Protein AF-A0A7S2HBY0-F1 (afdb_monomer_lite)

Radius of gyration: 30.19 Å; chains: 1; bounding box: 93×75×97 Å

Structure (mmCIF, N/CA/C/O backbone):
data_AF-A0A7S2HBY0-F1
#
_entry.id   AF-A0A7S2HBY0-F1
#
loop_
_atom_site.group_PDB
_atom_site.id
_atom_site.type_symbol
_atom_site.label_atom_id
_atom_site.label_alt_id
_atom_site.label_comp_id
_atom_site.label_asym_id
_atom_site.label_entity_id
_atom_site.label_seq_id
_atom_site.pdbx_PDB_ins_code
_atom_site.Cartn_x
_atom_site.Cartn_y
_atom_site.Cartn_z
_atom_site.occupancy
_atom_site.B_iso_or_equiv
_atom_site.auth_seq_id
_atom_site.auth_comp_id
_atom_site.auth_asym_id
_atom_site.auth_atom_id
_atom_site.pdbx_PDB_model_num
ATOM 1 N N . MET A 1 1 ? -4.866 -4.213 48.674 1.00 36.50 1 MET A N 1
ATOM 2 C CA . MET A 1 1 ? -5.519 -4.302 50.003 1.00 36.50 1 MET A CA 1
ATOM 3 C C . MET A 1 1 ? -7.017 -4.161 49.757 1.00 36.50 1 MET A C 1
ATOM 5 O O . MET A 1 1 ? -7.375 -3.157 49.175 1.00 36.50 1 MET A O 1
ATOM 9 N N . ALA A 1 2 ? -7.934 -5.082 50.029 1.00 34.78 2 ALA A N 1
ATOM 10 C CA . ALA A 1 2 ? -7.936 -6.316 50.801 1.00 34.78 2 ALA A CA 1
ATOM 11 C C . ALA A 1 2 ? -8.613 -7.443 49.994 1.00 34.78 2 ALA A C 1
ATOM 13 O O . ALA A 1 2 ? -9.286 -7.197 48.997 1.00 34.78 2 ALA A O 1
ATOM 14 N N . ALA A 1 3 ? -8.330 -8.671 50.417 1.00 32.47 3 ALA A N 1
ATOM 15 C CA . ALA A 1 3 ? -8.518 -9.906 49.681 1.00 32.47 3 ALA A CA 1
ATOM 16 C C . ALA A 1 3 ? -9.886 -10.571 49.902 1.00 32.47 3 ALA A C 1
ATOM 18 O O . ALA A 1 3 ? -10.620 -10.275 50.843 1.00 32.47 3 ALA A O 1
ATOM 19 N N . LEU A 1 4 ? -10.142 -11.500 48.984 1.00 34.56 4 LEU A N 1
ATOM 20 C CA . LEU A 1 4 ? -11.275 -12.400 48.817 1.00 34.56 4 LEU A CA 1
ATOM 21 C C . LEU A 1 4 ? -11.529 -13.336 50.009 1.00 34.56 4 LEU A C 1
ATOM 23 O O . LEU A 1 4 ? -10.610 -13.757 50.710 1.00 34.56 4 LEU A O 1
ATOM 27 N N . ASN A 1 5 ? -12.796 -13.727 50.139 1.00 36.19 5 ASN A N 1
ATOM 28 C CA . ASN A 1 5 ? -13.307 -14.771 51.022 1.00 36.19 5 ASN A CA 1
ATOM 29 C C . ASN A 1 5 ? -13.441 -16.095 50.225 1.00 36.19 5 ASN A C 1
ATOM 31 O O . ASN A 1 5 ? -13.923 -16.035 49.089 1.00 36.19 5 ASN A O 1
ATOM 35 N N . PRO A 1 6 ? -13.026 -17.270 50.745 1.00 50.84 6 PRO A N 1
ATOM 36 C CA . PRO A 1 6 ? -13.018 -18.515 49.980 1.00 50.84 6 PRO A CA 1
ATOM 37 C C . PRO A 1 6 ? -14.150 -19.497 50.345 1.00 50.84 6 PRO A C 1
ATOM 39 O O . PRO A 1 6 ? -14.724 -19.451 51.427 1.00 50.84 6 PRO A O 1
ATOM 42 N N . ALA A 1 7 ? -14.302 -20.479 49.448 1.00 33.62 7 ALA A N 1
ATOM 43 C CA . ALA A 1 7 ? -14.789 -21.847 49.658 1.00 33.62 7 ALA A CA 1
ATOM 44 C C . ALA A 1 7 ? -16.307 -22.112 49.661 1.00 33.62 7 ALA A C 1
ATOM 46 O O . ALA A 1 7 ? -16.991 -21.818 50.629 1.00 33.62 7 ALA A O 1
ATOM 47 N N . VAL A 1 8 ? -16.760 -22.886 48.661 1.00 39.03 8 VAL A N 1
ATOM 48 C CA . VAL A 1 8 ? -17.303 -24.243 48.883 1.00 39.03 8 VAL A CA 1
ATOM 49 C C . VAL A 1 8 ? -16.822 -25.167 47.753 1.00 39.03 8 VAL A C 1
ATOM 51 O O . VAL A 1 8 ? -17.008 -24.890 46.572 1.00 39.03 8 VAL A O 1
ATOM 54 N N . LYS A 1 9 ? -16.167 -26.263 48.154 1.00 35.59 9 LYS A N 1
ATOM 55 C CA . LYS A 1 9 ? -15.807 -27.442 47.355 1.00 35.59 9 LYS A CA 1
ATOM 56 C C . LYS A 1 9 ? -16.956 -28.452 47.397 1.00 35.59 9 LYS A C 1
ATOM 58 O O . LYS A 1 9 ? -17.508 -28.640 48.474 1.00 35.59 9 LYS A O 1
ATOM 63 N N . GLN A 1 10 ? -17.176 -29.162 46.291 1.00 35.00 10 GLN A N 1
ATOM 64 C CA . GLN A 1 10 ? -17.492 -30.604 46.153 1.00 35.00 10 GLN A CA 1
ATOM 65 C C . GLN A 1 10 ? -17.920 -30.794 44.680 1.00 35.00 10 GLN A C 1
ATOM 67 O O . GLN A 1 10 ? -18.843 -30.131 44.240 1.00 35.00 10 GLN A O 1
ATOM 72 N N . GLY A 1 11 ? -17.285 -31.563 43.795 1.00 30.47 11 GLY A N 1
ATOM 73 C CA . GLY A 1 11 ? -16.355 -32.673 43.945 1.00 30.47 11 GLY A CA 1
ATOM 74 C C . GLY A 1 11 ? -17.053 -33.966 43.530 1.00 30.47 11 GLY A C 1
ATOM 75 O O . GLY A 1 11 ? -17.597 -34.618 44.404 1.00 30.47 11 GLY A O 1
ATOM 76 N N . PHE A 1 12 ? -17.030 -34.328 42.241 1.00 29.22 12 PHE A N 1
ATOM 77 C CA . PHE A 1 12 ? -17.198 -35.709 41.766 1.00 29.22 12 PHE A CA 1
ATOM 78 C C . PHE A 1 12 ? -16.521 -35.884 40.391 1.00 29.22 12 PHE A C 1
ATOM 80 O O . PHE A 1 12 ? -16.740 -35.110 39.464 1.00 29.22 12 PHE A O 1
ATOM 87 N N . LEU A 1 13 ? -15.667 -36.900 40.313 1.00 31.25 13 LEU A N 1
ATOM 88 C CA . LEU A 1 13 ? -14.952 -37.466 39.161 1.00 31.25 13 LEU A CA 1
ATOM 89 C C . LEU A 1 13 ? -15.050 -39.012 39.324 1.00 31.25 13 LEU A C 1
ATOM 91 O O . LEU A 1 13 ? -15.496 -39.467 40.379 1.00 31.25 13 LEU A O 1
ATOM 95 N N . PRO A 1 14 ? -14.638 -39.842 38.350 1.00 51.72 14 PRO A N 1
ATOM 96 C CA . PRO A 1 14 ? -15.454 -40.352 37.250 1.00 51.72 14 PRO A CA 1
ATOM 97 C C . PRO A 1 14 ? -15.566 -41.893 37.314 1.00 51.72 14 PRO A C 1
ATOM 99 O O . PRO A 1 14 ? -14.877 -42.533 38.102 1.00 51.72 14 PRO A O 1
ATOM 102 N N . LEU A 1 15 ? -16.360 -42.528 36.449 1.00 32.31 15 LEU A N 1
ATOM 103 C CA . LEU A 1 15 ? -16.209 -43.964 36.185 1.00 32.31 15 LEU A CA 1
ATOM 104 C C . LEU A 1 15 ? -16.484 -44.288 34.713 1.00 32.31 15 LEU A C 1
ATOM 106 O O . LEU A 1 15 ? -17.383 -43.739 34.085 1.00 32.31 15 LEU A O 1
ATOM 110 N N . TRP A 1 16 ? -15.604 -45.141 34.200 1.00 35.12 16 TRP A N 1
ATOM 111 C CA . TRP A 1 16 ? -15.481 -45.661 32.844 1.00 35.12 16 TRP A CA 1
ATOM 112 C C . TRP A 1 16 ? -16.612 -46.622 32.452 1.00 35.12 16 TRP A C 1
ATOM 114 O O . TRP A 1 16 ? -17.160 -47.297 33.319 1.00 35.12 16 TRP A O 1
ATOM 124 N N . GLY A 1 17 ? -16.786 -46.831 31.139 1.00 30.61 17 GLY A N 1
ATOM 125 C CA . GLY A 1 17 ? -16.935 -48.196 30.613 1.00 30.61 17 GLY A CA 1
ATOM 126 C C . GLY A 1 17 ? -18.013 -48.447 29.553 1.00 30.61 17 GLY A C 1
ATOM 127 O O . GLY A 1 17 ? -19.153 -48.700 29.904 1.00 30.61 17 GLY A O 1
ATOM 128 N N . GLN A 1 18 ? -17.554 -48.507 28.297 1.00 30.84 18 GLN A N 1
ATOM 129 C CA . GLN A 1 18 ? -17.880 -49.493 27.247 1.00 30.84 18 GLN A CA 1
ATOM 130 C C . GLN A 1 18 ? -19.270 -49.570 26.575 1.00 30.84 18 GLN A C 1
ATOM 132 O O . GLN A 1 18 ? -20.256 -50.014 27.147 1.00 30.84 18 GLN A O 1
ATOM 137 N N . ASP A 1 19 ? -19.203 -49.257 25.275 1.00 31.42 19 ASP A N 1
ATOM 138 C CA . ASP A 1 19 ? -19.552 -50.060 24.090 1.00 31.42 19 ASP A CA 1
ATOM 139 C C . ASP A 1 19 ? -20.994 -50.463 23.723 1.00 31.42 19 ASP A C 1
ATOM 141 O O . ASP A 1 19 ? -21.709 -51.152 24.440 1.00 31.42 19 ASP A O 1
ATOM 145 N N . ALA A 1 20 ? -21.243 -50.170 22.436 1.00 32.53 20 ALA A N 1
ATOM 146 C CA . ALA A 1 20 ? -22.054 -50.869 21.439 1.00 32.53 20 ALA A CA 1
ATOM 147 C C . ALA A 1 20 ? -23.583 -50.770 21.541 1.00 32.53 20 ALA A C 1
ATOM 149 O O . ALA A 1 20 ? -24.227 -51.459 22.322 1.00 32.53 20 ALA A O 1
ATOM 150 N N . SER A 1 21 ? -24.195 -50.044 20.603 1.00 31.66 21 SER A N 1
ATOM 151 C CA . SER A 1 21 ? -24.772 -50.601 19.360 1.00 31.66 21 SER A CA 1
ATOM 152 C C . SER A 1 21 ? -25.860 -49.677 18.794 1.00 31.66 21 SER A C 1
ATOM 154 O O . SER A 1 21 ? -26.597 -49.050 19.543 1.00 31.66 21 SER A O 1
ATOM 156 N N . ASP A 1 22 ? -25.880 -49.582 17.462 1.00 38.25 22 ASP A N 1
ATOM 157 C CA . ASP A 1 22 ? -27.012 -49.250 16.589 1.00 38.25 22 ASP A CA 1
ATOM 158 C C . ASP A 1 22 ? -28.099 -48.299 17.107 1.00 38.25 22 ASP A C 1
ATOM 160 O O . ASP A 1 22 ? -29.078 -48.753 17.684 1.00 38.25 22 ASP A O 1
ATOM 164 N N . GLU A 1 23 ? -28.039 -47.025 16.701 1.00 32.69 23 GLU A N 1
ATOM 165 C CA . GLU A 1 23 ? -29.241 -46.303 16.261 1.00 32.69 23 GLU A CA 1
ATOM 166 C C . GLU A 1 23 ? -28.899 -45.380 15.081 1.00 32.69 23 GLU A C 1
ATOM 168 O O . GLU A 1 23 ? -27.917 -44.635 15.088 1.00 32.69 23 GLU A O 1
ATOM 173 N N . GLY A 1 24 ? -29.692 -45.509 14.016 1.00 34.06 24 GLY A N 1
ATOM 174 C CA . GLY A 1 24 ? -29.465 -44.893 12.717 1.00 34.06 24 GLY A CA 1
ATOM 175 C C . GLY A 1 24 ? -29.532 -43.368 12.743 1.00 34.06 24 GLY A C 1
ATOM 176 O O . GLY A 1 24 ? -30.492 -42.770 13.226 1.00 34.06 24 GLY A O 1
ATOM 177 N N . ALA A 1 25 ? -28.525 -42.740 12.141 1.00 30.86 25 ALA A N 1
ATOM 178 C CA . ALA A 1 25 ? -28.557 -41.323 11.814 1.00 30.86 25 ALA A CA 1
ATOM 179 C C . ALA A 1 25 ? -29.577 -41.062 10.683 1.00 30.86 25 ALA A C 1
ATOM 181 O O . ALA A 1 25 ? -29.578 -41.794 9.688 1.00 30.86 25 ALA A O 1
ATOM 182 N N . PRO A 1 26 ? -30.431 -40.028 10.788 1.00 30.45 26 PRO A N 1
ATOM 183 C CA . PRO A 1 26 ? -31.311 -39.639 9.699 1.00 30.45 26 PRO A CA 1
ATOM 184 C C . PRO A 1 26 ? -30.493 -39.030 8.555 1.00 30.45 26 PRO A C 1
ATOM 186 O O . PRO A 1 26 ? -29.798 -38.026 8.719 1.00 30.45 26 PRO A O 1
ATOM 189 N N . ASP A 1 27 ? -30.608 -39.654 7.387 1.00 30.42 27 ASP A N 1
ATOM 190 C CA . ASP A 1 27 ? -30.157 -39.139 6.099 1.00 30.42 27 ASP A CA 1
ATOM 191 C C . ASP A 1 27 ? -30.916 -37.839 5.770 1.00 30.42 27 ASP A C 1
ATOM 193 O O . ASP A 1 27 ? -32.057 -37.855 5.309 1.00 30.42 27 ASP A O 1
ATOM 197 N N . PHE A 1 28 ? -30.289 -36.692 6.040 1.00 32.31 28 PHE A N 1
ATOM 198 C CA . PHE A 1 28 ? -30.717 -35.391 5.525 1.00 32.31 28 PHE A CA 1
ATOM 199 C C . PHE A 1 28 ? -30.031 -35.114 4.184 1.00 32.31 28 PHE A C 1
ATOM 201 O O . PHE A 1 28 ? -29.274 -34.156 4.021 1.00 32.31 28 PHE A O 1
ATOM 208 N N . SER A 1 29 ? -30.342 -35.929 3.180 1.00 28.00 29 SER A N 1
ATOM 209 C CA . SER A 1 29 ? -30.118 -35.588 1.778 1.00 28.00 29 SER A CA 1
ATOM 210 C C . SER A 1 29 ? -31.183 -34.587 1.307 1.00 28.00 29 SER A C 1
ATOM 212 O O . SER A 1 29 ? -32.085 -34.882 0.523 1.00 28.00 29 SER A O 1
ATOM 214 N N . ALA A 1 30 ? -31.068 -33.336 1.761 1.00 36.03 30 ALA A N 1
ATOM 215 C CA . ALA A 1 30 ? -31.695 -32.217 1.067 1.00 36.03 30 ALA A CA 1
ATOM 216 C C . ALA A 1 30 ? -30.936 -32.001 -0.253 1.00 36.03 30 ALA A C 1
ATOM 218 O O . ALA A 1 30 ? -29.973 -31.240 -0.332 1.00 36.03 30 ALA A O 1
ATOM 219 N N . GLY A 1 31 ? -31.343 -32.736 -1.292 1.00 36.41 31 GLY A N 1
ATOM 220 C CA . GLY A 1 31 ? -30.817 -32.566 -2.642 1.00 36.41 31 GLY A CA 1
ATOM 221 C C . GLY A 1 31 ? -30.924 -31.104 -3.102 1.00 36.41 31 GLY A C 1
ATOM 222 O O . GLY A 1 31 ? -31.846 -30.387 -2.694 1.00 36.41 31 GLY A O 1
ATOM 223 N N . PRO A 1 32 ? -29.998 -30.624 -3.950 1.00 39.75 32 PRO A N 1
ATOM 224 C CA . PRO A 1 32 ? -29.984 -29.234 -4.375 1.00 39.75 32 PRO A CA 1
ATOM 225 C C . PRO A 1 32 ? -31.314 -28.867 -5.039 1.00 39.75 32 PRO A C 1
ATOM 227 O O . PRO A 1 32 ? -31.756 -29.514 -5.990 1.00 39.75 32 PRO A O 1
ATOM 230 N N . LEU A 1 33 ? -31.941 -27.794 -4.545 1.00 41.31 33 LEU A N 1
ATOM 231 C CA . LEU A 1 33 ? -33.137 -27.212 -5.150 1.00 41.31 33 LEU A CA 1
ATOM 232 C C . LEU A 1 33 ? -32.926 -27.033 -6.654 1.00 41.31 33 LEU A C 1
ATOM 234 O O . LEU A 1 33 ? -31.957 -26.388 -7.074 1.00 41.31 33 LEU A O 1
ATOM 238 N N . SER A 1 34 ? -33.855 -27.577 -7.446 1.00 46.31 34 SER A N 1
ATOM 239 C CA . SER A 1 34 ? -33.826 -27.457 -8.902 1.00 46.31 34 SER A CA 1
ATOM 240 C C . SER A 1 34 ? -33.735 -25.987 -9.320 1.00 46.31 34 SER A C 1
ATOM 242 O O . SER A 1 34 ? -34.277 -25.090 -8.664 1.00 46.31 34 SER A O 1
ATOM 244 N N . LEU A 1 35 ? -33.073 -25.734 -10.450 1.00 36.44 35 LEU A N 1
ATOM 245 C CA . LEU A 1 35 ? -32.906 -24.398 -11.034 1.00 36.44 35 LEU A CA 1
ATOM 246 C C . LEU A 1 35 ? -34.246 -23.633 -11.133 1.00 36.44 35 LEU A C 1
ATOM 248 O O . LEU A 1 35 ? -34.304 -22.411 -11.003 1.00 36.44 35 LEU A O 1
ATOM 252 N N . THR A 1 36 ? -35.344 -24.369 -11.309 1.00 38.06 36 THR A N 1
ATOM 253 C CA . THR A 1 36 ? -36.717 -23.864 -11.395 1.00 38.06 36 THR A CA 1
ATOM 254 C C . THR A 1 36 ? -37.263 -23.388 -10.043 1.00 38.06 36 THR A C 1
ATOM 256 O O . THR A 1 36 ? -37.968 -22.380 -9.994 1.00 38.06 36 THR A O 1
ATOM 259 N N . ALA A 1 37 ? -36.915 -24.063 -8.942 1.00 37.12 37 ALA A N 1
ATOM 260 C CA . ALA A 1 37 ? -37.280 -23.652 -7.584 1.00 37.12 37 ALA A CA 1
ATOM 261 C C . ALA A 1 37 ? -36.507 -22.394 -7.146 1.00 37.12 37 ALA A C 1
ATOM 263 O O . ALA A 1 37 ? -37.104 -21.467 -6.599 1.00 37.12 37 ALA A O 1
ATOM 264 N N . ARG A 1 38 ? -35.217 -22.298 -7.507 1.00 43.91 38 ARG A N 1
ATOM 265 C CA . ARG A 1 38 ? -34.380 -21.102 -7.275 1.00 43.91 38 ARG A CA 1
ATOM 266 C C . ARG A 1 38 ? -34.900 -19.876 -8.036 1.00 43.91 38 ARG A C 1
ATOM 268 O O . ARG A 1 38 ? -35.016 -18.791 -7.473 1.00 43.91 38 ARG A O 1
ATOM 275 N N . ARG A 1 39 ? -35.322 -20.060 -9.294 1.00 37.97 39 ARG A N 1
ATOM 276 C CA . ARG A 1 39 ? -35.950 -18.994 -10.100 1.00 37.97 39 ARG A CA 1
ATOM 277 C C . ARG A 1 39 ? -37.276 -18.506 -9.511 1.00 37.97 39 ARG A C 1
ATOM 279 O O . ARG A 1 39 ? -37.561 -17.314 -9.574 1.00 37.97 39 ARG A O 1
ATOM 286 N N . ARG A 1 40 ? -38.082 -19.394 -8.919 1.00 36.81 40 ARG A N 1
ATOM 287 C CA . ARG A 1 40 ? -39.364 -19.015 -8.299 1.00 36.81 40 ARG A CA 1
ATOM 288 C C . ARG A 1 40 ? -39.189 -18.234 -6.995 1.00 36.81 40 ARG A C 1
ATOM 290 O O . ARG A 1 40 ? -39.957 -17.302 -6.782 1.00 36.81 40 ARG A O 1
ATOM 297 N N . ALA A 1 41 ? -38.170 -18.543 -6.190 1.00 36.53 41 ALA A N 1
ATOM 298 C CA . ALA A 1 41 ? -37.864 -17.800 -4.964 1.00 36.53 41 ALA A CA 1
ATOM 299 C C . ALA A 1 41 ? -37.437 -16.344 -5.252 1.00 36.53 41 ALA A C 1
ATOM 301 O O . ALA A 1 41 ? -37.966 -15.418 -4.640 1.00 36.53 41 ALA A O 1
ATOM 302 N N . CYS A 1 42 ? -36.588 -16.125 -6.266 1.00 32.94 42 CYS A N 1
ATOM 303 C CA . CYS A 1 42 ? -36.194 -14.777 -6.706 1.00 32.94 42 CYS A CA 1
ATOM 304 C C . CYS A 1 42 ? -37.380 -13.950 -7.236 1.00 32.94 42 CYS A C 1
ATOM 306 O O . CYS A 1 42 ? -37.503 -12.766 -6.936 1.00 32.94 42 CYS A O 1
ATOM 308 N N . ILE A 1 43 ? -38.286 -14.573 -7.999 1.00 37.91 43 ILE A N 1
ATOM 309 C CA . ILE A 1 43 ? -39.455 -13.882 -8.570 1.00 37.91 43 ILE A CA 1
ATOM 310 C C . ILE A 1 43 ? -40.482 -13.513 -7.484 1.00 37.91 43 ILE A C 1
ATOM 312 O O . ILE A 1 43 ? -41.169 -12.498 -7.614 1.00 37.91 43 ILE A O 1
ATOM 316 N N . PHE A 1 44 ? -40.588 -14.302 -6.409 1.00 33.41 44 PHE A N 1
ATOM 317 C CA . PHE A 1 44 ? -41.515 -14.018 -5.311 1.00 33.41 44 PHE A CA 1
ATOM 318 C C . PHE A 1 44 ? -41.048 -12.845 -4.436 1.00 33.41 44 PHE A C 1
ATOM 320 O O . PHE A 1 44 ? -41.875 -12.023 -4.044 1.00 33.41 44 PHE A O 1
ATOM 327 N N . ALA A 1 45 ? -39.736 -12.700 -4.213 1.00 33.97 45 ALA A N 1
ATOM 328 C CA . ALA A 1 45 ? -39.170 -11.581 -3.454 1.00 33.97 45 ALA A CA 1
ATOM 329 C C . ALA A 1 45 ? -39.382 -10.217 -4.147 1.00 33.97 45 ALA A C 1
ATOM 331 O O . ALA A 1 45 ? -39.658 -9.220 -3.484 1.00 33.97 45 ALA A O 1
ATOM 332 N N . CYS A 1 46 ? -39.362 -10.169 -5.485 1.00 33.69 46 CYS A N 1
ATOM 333 C CA . CYS A 1 46 ? -39.573 -8.925 -6.239 1.00 33.69 46 CYS A CA 1
ATOM 334 C C . CYS A 1 46 ? -41.040 -8.464 -6.331 1.00 33.69 46 CYS A C 1
ATOM 336 O O . CYS A 1 46 ? -41.289 -7.332 -6.738 1.00 33.69 46 CYS A O 1
ATOM 338 N N . LYS A 1 47 ? -42.024 -9.302 -5.977 1.00 33.25 47 LYS A N 1
ATOM 339 C CA . LYS A 1 47 ? -43.455 -8.952 -6.089 1.00 33.25 47 LYS A CA 1
ATOM 340 C C . LYS A 1 47 ? -44.055 -8.304 -4.837 1.00 33.25 47 LYS A C 1
ATOM 342 O O . LYS A 1 47 ? -45.209 -7.888 -4.889 1.00 33.25 47 LYS A O 1
ATOM 347 N N . ALA A 1 48 ? -43.308 -8.201 -3.737 1.00 34.19 48 ALA A N 1
ATOM 348 C CA . ALA A 1 48 ? -43.864 -7.824 -2.436 1.00 34.19 48 ALA A CA 1
ATOM 349 C C . ALA A 1 48 ? -43.774 -6.327 -2.059 1.00 34.19 48 ALA A C 1
ATOM 351 O O . ALA A 1 48 ? -44.306 -5.952 -1.019 1.00 34.19 48 ALA A O 1
ATOM 352 N N . SER A 1 49 ? -43.173 -5.441 -2.861 1.00 38.03 49 SER A N 1
ATOM 353 C CA . SER A 1 49 ? -43.012 -4.021 -2.492 1.00 38.03 49 SER A CA 1
ATOM 354 C C . SER A 1 49 ? -43.852 -3.075 -3.359 1.00 38.03 49 SER A C 1
ATOM 356 O O . SER A 1 49 ? -43.397 -2.478 -4.332 1.00 38.03 49 SER A O 1
ATOM 358 N N . GLY A 1 50 ? -45.121 -2.904 -2.988 1.00 40.94 50 GLY A N 1
ATOM 359 C CA . GLY A 1 50 ? -45.955 -1.826 -3.516 1.00 40.94 50 GLY A CA 1
ATOM 360 C C . GLY A 1 50 ? -45.726 -0.518 -2.758 1.00 40.94 50 GLY A C 1
ATOM 361 O O . GLY A 1 50 ? -46.135 -0.430 -1.608 1.00 40.94 50 GLY A O 1
ATOM 362 N N . ALA A 1 51 ? -45.136 0.504 -3.396 1.00 34.03 51 ALA A N 1
ATOM 363 C CA . ALA A 1 51 ? -45.315 1.917 -3.019 1.00 34.03 51 ALA A CA 1
ATOM 364 C C . ALA A 1 51 ? -44.708 2.910 -4.037 1.00 34.03 51 ALA A C 1
ATOM 366 O O . ALA A 1 51 ? -43.498 2.967 -4.196 1.00 34.03 51 ALA A O 1
ATOM 367 N N . GLY A 1 52 ? -45.550 3.780 -4.614 1.00 38.16 52 GLY A N 1
ATOM 368 C CA . GLY A 1 52 ? -45.254 5.201 -4.886 1.00 38.16 52 GLY A CA 1
ATOM 369 C C . GLY A 1 52 ? -44.189 5.598 -5.930 1.00 38.16 52 GLY A C 1
ATOM 370 O O . GLY A 1 52 ? -43.229 4.901 -6.215 1.00 38.16 52 GLY A O 1
ATOM 371 N N . ARG A 1 53 ? -44.326 6.814 -6.484 1.00 39.22 53 ARG A N 1
ATOM 372 C CA . ARG A 1 53 ? -43.504 7.371 -7.589 1.00 39.22 53 ARG A CA 1
ATOM 373 C C . ARG A 1 53 ? -41.993 7.488 -7.300 1.00 39.22 53 ARG A C 1
ATOM 375 O O . ARG A 1 53 ? -41.229 7.698 -8.237 1.00 39.22 53 ARG A O 1
ATOM 382 N N . ALA A 1 54 ? -41.554 7.318 -6.050 1.00 37.62 54 ALA A N 1
ATOM 383 C CA . ALA A 1 54 ? -40.138 7.190 -5.693 1.00 37.62 54 ALA A CA 1
ATOM 384 C C . ALA A 1 54 ? -39.567 5.806 -6.066 1.00 37.62 54 ALA A C 1
ATOM 386 O O . ALA A 1 54 ? -38.448 5.729 -6.568 1.00 37.62 54 ALA A O 1
ATOM 387 N N . ALA A 1 55 ? -40.364 4.735 -5.962 1.00 40.44 55 ALA A N 1
ATOM 388 C CA . ALA A 1 55 ? -39.950 3.387 -6.344 1.00 40.44 55 ALA A CA 1
ATOM 389 C C . ALA A 1 55 ? -39.747 3.228 -7.855 1.00 40.44 55 ALA A C 1
ATOM 391 O O . ALA A 1 55 ? -38.981 2.372 -8.266 1.00 40.44 55 ALA A O 1
ATOM 392 N N . ALA A 1 56 ? -40.355 4.068 -8.699 1.00 34.31 56 ALA A N 1
ATOM 393 C CA . ALA A 1 56 ? -40.156 4.001 -10.150 1.00 34.31 56 ALA A CA 1
ATOM 394 C C . ALA A 1 56 ? -38.742 4.437 -10.584 1.00 34.31 56 ALA A C 1
ATOM 396 O O . ALA A 1 56 ? -38.213 3.909 -11.559 1.00 34.31 56 ALA A O 1
ATOM 397 N N . ARG A 1 57 ? -38.109 5.371 -9.855 1.00 39.25 57 ARG A N 1
ATOM 398 C CA . ARG A 1 57 ? -36.724 5.798 -10.126 1.00 39.25 57 ARG A CA 1
ATOM 399 C C . ARG A 1 57 ? -35.718 4.763 -9.630 1.00 39.25 57 ARG A C 1
ATOM 401 O O . ARG A 1 57 ? -34.794 4.428 -10.364 1.00 39.25 57 ARG A O 1
ATOM 408 N N . THR A 1 58 ? -35.956 4.193 -8.451 1.00 42.66 58 THR A N 1
ATOM 409 C CA . THR A 1 58 ? -35.139 3.102 -7.905 1.00 42.66 58 THR A CA 1
ATOM 410 C C . THR A 1 58 ? -35.312 1.816 -8.714 1.00 42.66 58 THR A C 1
ATOM 412 O O . THR A 1 58 ? -34.327 1.155 -9.002 1.00 42.66 58 THR A O 1
ATOM 415 N N . ALA A 1 59 ? -36.525 1.498 -9.179 1.00 36.25 59 ALA A N 1
ATOM 416 C CA . ALA A 1 59 ? -36.799 0.345 -10.037 1.00 36.25 59 ALA A CA 1
ATOM 417 C C . ALA A 1 59 ? -36.206 0.502 -11.442 1.00 36.25 59 ALA A C 1
ATOM 419 O O . ALA A 1 59 ? -35.726 -0.478 -11.993 1.00 36.25 59 ALA A O 1
ATOM 420 N N . ALA A 1 60 ? -36.181 1.707 -12.024 1.00 36.03 60 ALA A N 1
ATOM 421 C CA . ALA A 1 60 ? -35.509 1.936 -13.305 1.00 36.03 60 ALA A CA 1
ATOM 422 C C . ALA A 1 60 ? -33.981 1.782 -13.188 1.00 36.03 60 ALA A C 1
ATOM 424 O O . ALA A 1 60 ? -33.367 1.177 -14.063 1.00 36.03 60 ALA A O 1
ATOM 425 N N . ALA A 1 61 ? -33.384 2.259 -12.089 1.00 40.12 61 ALA A N 1
ATOM 426 C CA . ALA A 1 61 ? -31.969 2.037 -11.787 1.00 40.12 61 ALA A CA 1
ATOM 427 C C . ALA A 1 61 ? -31.669 0.555 -11.491 1.00 40.12 61 ALA A C 1
ATOM 429 O O . ALA A 1 61 ? -30.699 0.020 -12.012 1.00 40.12 61 ALA A O 1
ATOM 430 N N . LEU A 1 62 ? -32.544 -0.140 -10.754 1.00 39.59 62 LEU A N 1
ATOM 431 C CA . LEU A 1 62 ? -32.451 -1.581 -10.484 1.00 39.59 62 LEU A CA 1
ATOM 432 C C . LEU A 1 62 ? -32.644 -2.433 -11.740 1.00 39.59 62 LEU A C 1
ATOM 434 O O . LEU A 1 62 ? -31.964 -3.435 -11.883 1.00 39.59 62 LEU A O 1
ATOM 438 N N . VAL A 1 63 ? -33.530 -2.059 -12.665 1.00 37.25 63 VAL A N 1
ATOM 439 C CA . VAL A 1 63 ? -33.717 -2.767 -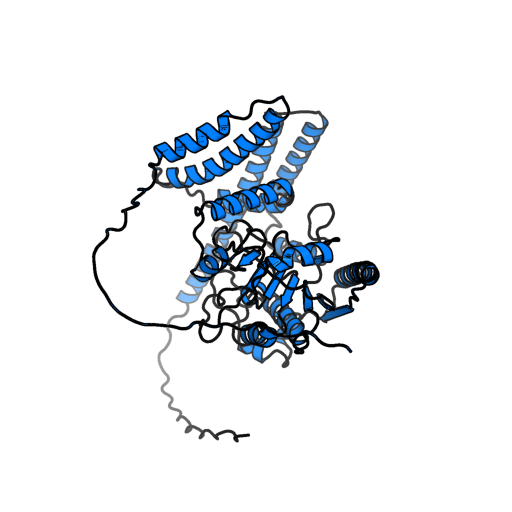13.945 1.00 37.25 63 VAL A CA 1
ATOM 440 C C . VAL A 1 63 ? -32.548 -2.495 -14.893 1.00 37.25 63 VAL A C 1
ATOM 442 O O . VAL A 1 63 ? -32.156 -3.395 -15.628 1.00 37.25 63 VAL A O 1
ATOM 445 N N . ALA A 1 64 ? -31.944 -1.304 -14.852 1.00 38.75 64 ALA A N 1
ATOM 446 C CA . ALA A 1 64 ? -30.720 -1.008 -15.594 1.00 38.75 64 ALA A CA 1
ATOM 447 C C . ALA A 1 64 ? -29.502 -1.754 -15.016 1.00 38.75 64 ALA A C 1
ATOM 449 O O . ALA A 1 64 ? -28.745 -2.350 -15.776 1.00 38.75 64 ALA A O 1
ATOM 450 N N . ALA A 1 65 ? -29.356 -1.803 -13.688 1.00 40.72 65 ALA A N 1
ATOM 451 C CA . ALA A 1 65 ? -28.287 -2.530 -13.000 1.00 40.72 65 ALA A CA 1
ATOM 452 C C . ALA A 1 65 ? -28.456 -4.055 -13.113 1.00 40.72 65 ALA A C 1
ATOM 454 O O . ALA A 1 65 ? -27.509 -4.760 -13.445 1.00 40.72 65 ALA A O 1
ATOM 455 N N . ALA A 1 66 ? -29.677 -4.573 -12.949 1.00 39.75 66 ALA A N 1
ATOM 456 C CA . ALA A 1 66 ? -29.990 -5.981 -13.186 1.00 39.75 66 ALA A CA 1
ATOM 457 C C . ALA A 1 66 ? -29.900 -6.341 -14.675 1.00 39.75 66 ALA A C 1
ATOM 459 O O . ALA A 1 66 ? -29.540 -7.465 -14.999 1.00 39.75 66 ALA A O 1
ATOM 460 N N . GLY A 1 67 ? -30.185 -5.405 -15.585 1.00 36.12 67 GLY A N 1
ATOM 461 C CA . GLY A 1 67 ? -29.964 -5.557 -17.023 1.00 36.12 67 GLY A CA 1
ATOM 462 C C . GLY A 1 67 ? -28.480 -5.595 -17.393 1.00 36.12 67 GLY A C 1
ATOM 463 O O . GLY A 1 67 ? -28.098 -6.379 -18.256 1.00 36.12 67 GLY A O 1
ATOM 464 N N . ALA A 1 68 ? -27.637 -4.825 -16.702 1.00 41.03 68 ALA A N 1
ATOM 465 C CA . ALA A 1 68 ? -26.184 -4.876 -16.843 1.00 41.03 68 ALA A CA 1
ATOM 466 C C . ALA A 1 68 ? -25.611 -6.186 -16.272 1.00 41.03 68 ALA A C 1
ATOM 468 O O . ALA A 1 68 ? -24.885 -6.889 -16.970 1.00 41.03 68 ALA A O 1
ATOM 469 N N . ALA A 1 69 ? -26.033 -6.594 -15.071 1.00 38.59 69 ALA A N 1
ATOM 470 C CA . ALA A 1 69 ? -25.620 -7.854 -14.451 1.00 38.59 69 ALA A CA 1
ATOM 471 C C . ALA A 1 69 ? -26.121 -9.089 -15.231 1.00 38.59 69 ALA A C 1
ATOM 473 O O . ALA A 1 69 ? -25.364 -10.025 -15.489 1.00 38.59 69 ALA A O 1
ATOM 474 N N . ALA A 1 70 ? -27.376 -9.082 -15.695 1.00 36.22 70 ALA A N 1
ATOM 475 C CA . ALA A 1 70 ? -27.915 -10.134 -16.557 1.00 36.22 70 ALA A CA 1
ATOM 476 C C . ALA A 1 70 ? -27.302 -10.100 -17.966 1.00 36.22 70 ALA A C 1
ATOM 478 O O . ALA A 1 70 ? -27.189 -11.151 -18.589 1.00 36.22 70 ALA A O 1
ATOM 479 N N . GLY A 1 71 ? -26.869 -8.934 -18.456 1.00 32.56 71 GLY A N 1
ATOM 480 C CA . GLY A 1 71 ? -26.122 -8.781 -19.705 1.00 32.56 71 GLY A CA 1
ATOM 481 C C . GLY A 1 71 ? -24.749 -9.453 -19.651 1.0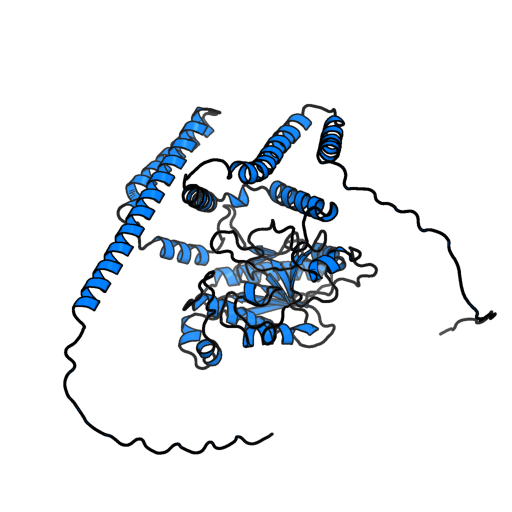0 32.56 71 GLY A C 1
ATOM 482 O O . GLY A 1 71 ? -24.379 -10.151 -20.591 1.00 32.56 71 GLY A O 1
ATOM 483 N N . VAL A 1 72 ? -24.040 -9.350 -18.524 1.00 37.59 72 VAL A N 1
ATOM 484 C CA . VAL A 1 72 ? -22.748 -10.030 -18.301 1.00 37.59 72 VAL A CA 1
ATOM 485 C C . VAL A 1 72 ? -22.924 -11.556 -18.190 1.00 37.59 72 VAL A C 1
ATOM 487 O O . VAL A 1 72 ? -22.158 -12.323 -18.781 1.00 37.59 72 VAL A O 1
ATOM 490 N N . VAL A 1 73 ? -23.996 -12.021 -17.536 1.00 35.91 73 VAL A N 1
ATOM 491 C CA . VAL A 1 73 ? -24.335 -13.458 -17.443 1.00 35.91 73 VAL A CA 1
ATOM 492 C C . VAL A 1 73 ? -24.900 -14.016 -18.765 1.00 35.91 73 VAL A C 1
ATOM 494 O O . VAL A 1 73 ? -24.708 -15.189 -19.084 1.00 35.91 73 VAL A O 1
ATOM 497 N N . ALA A 1 74 ? -25.560 -13.195 -19.586 1.00 31.23 74 ALA A N 1
ATOM 498 C CA . ALA A 1 74 ? -26.055 -13.598 -20.903 1.00 31.23 74 ALA A CA 1
ATOM 499 C C . ALA A 1 74 ? -24.950 -13.599 -21.975 1.00 31.23 74 ALA A C 1
ATOM 501 O O . ALA A 1 74 ? -24.951 -14.482 -22.833 1.00 31.23 74 ALA A O 1
ATOM 502 N N . CYS A 1 75 ? -23.969 -12.691 -21.907 1.00 30.66 75 CYS A N 1
ATOM 503 C CA . CYS A 1 75 ? -22.827 -12.660 -22.830 1.00 30.66 75 CYS A CA 1
ATOM 504 C C . CYS A 1 75 ? -21.944 -13.913 -22.726 1.00 30.66 75 CYS A C 1
ATOM 506 O O . CYS A 1 75 ? -21.464 -14.417 -23.741 1.00 30.66 75 CYS A O 1
ATOM 508 N N . SER A 1 76 ? -21.804 -14.488 -21.531 1.00 37.44 76 SER A N 1
ATOM 509 C CA . SER A 1 76 ? -21.087 -15.754 -21.326 1.00 37.44 76 SER A CA 1
ATOM 510 C C . SER A 1 76 ? -21.868 -16.979 -21.837 1.00 37.44 76 SER A C 1
ATOM 512 O O . SER A 1 76 ? -21.260 -17.974 -22.239 1.00 37.44 76 SER A O 1
ATOM 514 N N . ALA A 1 77 ? -23.202 -16.900 -21.922 1.00 34.16 77 ALA A N 1
ATOM 515 C CA . ALA A 1 77 ? -24.047 -17.947 -22.504 1.00 34.16 77 ALA A CA 1
ATOM 516 C C . ALA A 1 77 ? -24.192 -17.845 -24.040 1.00 34.16 77 ALA A C 1
ATOM 518 O O . ALA A 1 77 ? -24.341 -18.872 -24.704 1.00 34.16 77 ALA A O 1
ATOM 519 N N . PHE A 1 78 ? -24.113 -16.641 -24.620 1.00 31.61 78 PHE A N 1
ATOM 520 C CA . PHE A 1 78 ? -24.284 -16.404 -26.065 1.00 31.61 78 PHE A CA 1
ATOM 521 C C . PHE A 1 78 ? -22.997 -16.575 -26.897 1.00 31.61 78 PHE A C 1
ATOM 523 O O . PHE A 1 78 ? -23.067 -16.755 -28.115 1.00 31.61 78 PHE A O 1
ATOM 530 N N . ALA A 1 79 ? -21.823 -16.595 -26.256 1.00 36.66 79 ALA A N 1
ATOM 531 C CA . ALA A 1 79 ? -20.520 -16.746 -26.916 1.00 36.66 79 ALA A CA 1
ATOM 532 C C . ALA A 1 79 ? -20.266 -18.136 -27.547 1.00 36.66 79 ALA A C 1
ATOM 534 O O . ALA A 1 79 ? -19.257 -18.332 -28.218 1.00 36.66 79 ALA A O 1
ATOM 535 N N . ARG A 1 80 ? -21.170 -19.113 -27.372 1.00 39.47 80 ARG A N 1
ATOM 536 C CA . ARG A 1 80 ? -21.026 -20.466 -27.948 1.00 39.47 80 ARG A CA 1
ATOM 537 C C . ARG A 1 80 ? -21.684 -20.657 -29.320 1.00 39.47 80 ARG A C 1
ATOM 539 O O . ARG A 1 80 ? -21.549 -21.737 -29.886 1.00 39.47 80 ARG A O 1
ATOM 546 N N . SER A 1 81 ? -22.373 -19.654 -29.872 1.00 32.94 81 SER A N 1
ATOM 547 C CA . SER A 1 81 ? -23.242 -19.846 -31.052 1.00 32.94 81 SER A CA 1
ATOM 548 C C . SER A 1 81 ? -22.988 -18.930 -32.258 1.00 32.94 81 SER A C 1
ATOM 550 O O . SER A 1 81 ? -23.785 -18.955 -33.192 1.00 32.94 81 SER A O 1
ATOM 552 N N . ILE A 1 82 ? -21.890 -18.165 -32.309 1.00 31.72 82 ILE A N 1
ATOM 553 C CA . ILE A 1 82 ? -21.547 -17.348 -33.492 1.00 31.72 82 ILE A CA 1
ATOM 554 C C . ILE A 1 82 ? -20.083 -17.584 -33.900 1.00 31.72 82 ILE A C 1
ATOM 556 O O . ILE A 1 82 ? -19.192 -17.404 -33.069 1.00 31.72 82 ILE A O 1
ATOM 560 N N . PRO A 1 83 ? -19.785 -17.957 -35.161 1.00 35.19 83 PRO A N 1
ATOM 561 C CA . PRO A 1 83 ? -18.413 -18.030 -35.641 1.00 35.19 83 PRO A CA 1
ATOM 562 C C . PRO A 1 83 ? -17.868 -16.621 -35.928 1.00 35.19 83 PRO A C 1
ATOM 564 O O . PRO A 1 83 ? -18.418 -15.904 -36.757 1.00 35.19 83 PRO A O 1
ATOM 567 N N . ARG A 1 84 ? -16.748 -16.285 -35.273 1.00 42.66 84 ARG A N 1
ATOM 568 C CA . ARG A 1 84 ? -15.768 -15.235 -35.621 1.00 42.66 84 ARG A CA 1
ATOM 569 C C . ARG A 1 84 ? -16.329 -13.837 -35.923 1.00 42.66 84 ARG A C 1
ATOM 571 O O . ARG A 1 84 ? -16.448 -13.434 -37.075 1.00 42.66 84 ARG A O 1
ATOM 578 N N . LEU A 1 85 ? -16.510 -13.053 -34.865 1.00 32.88 85 LEU A N 1
ATOM 579 C CA . LEU A 1 85 ? -16.350 -11.598 -34.903 1.00 32.88 85 LEU A CA 1
ATOM 580 C C . LEU A 1 85 ? -15.418 -11.218 -33.748 1.00 32.88 85 LEU A C 1
ATOM 582 O O . LEU A 1 85 ? -15.731 -11.491 -32.590 1.00 32.88 85 LEU A O 1
ATOM 586 N N . ASP A 1 86 ? -14.258 -10.647 -34.071 1.00 42.16 86 ASP A N 1
ATOM 587 C CA . ASP A 1 86 ? -13.254 -10.197 -33.104 1.00 42.16 86 ASP A CA 1
ATOM 588 C C . ASP A 1 86 ? -13.793 -9.008 -32.289 1.00 42.16 86 ASP A C 1
ATOM 590 O O . ASP A 1 86 ? -13.572 -7.845 -32.617 1.00 42.16 86 ASP A O 1
ATOM 594 N N . GLY A 1 87 ? -14.485 -9.299 -31.184 1.00 38.88 87 GLY A N 1
ATOM 595 C CA . GLY A 1 87 ? -14.947 -8.316 -30.189 1.00 38.88 87 GLY A CA 1
ATOM 596 C C . GLY A 1 87 ? -13.826 -7.676 -29.351 1.00 38.88 87 GLY A C 1
ATOM 597 O O . GLY A 1 87 ? -14.095 -7.008 -28.358 1.00 38.88 87 GLY A O 1
ATOM 598 N N . VAL A 1 88 ? -12.564 -7.892 -29.732 1.00 42.16 88 VAL A N 1
ATOM 599 C CA . VAL A 1 88 ? -11.360 -7.589 -28.940 1.00 42.16 88 VAL A CA 1
ATOM 600 C C . VAL A 1 88 ? -10.890 -6.137 -29.118 1.00 42.16 88 VAL A C 1
ATOM 602 O O . VAL A 1 88 ? -10.315 -5.554 -28.201 1.00 42.16 88 VAL A O 1
ATOM 605 N N . ALA A 1 89 ? -11.163 -5.509 -30.267 1.00 39.47 89 ALA A N 1
ATOM 606 C CA . ALA A 1 89 ? -10.753 -4.124 -30.531 1.00 39.47 89 ALA A CA 1
ATOM 607 C C . ALA A 1 89 ? -11.705 -3.084 -29.909 1.00 39.47 89 ALA A C 1
ATOM 609 O O . ALA A 1 89 ? -11.269 -2.017 -29.483 1.00 39.47 89 ALA A O 1
ATOM 610 N N . THR A 1 90 ? -12.996 -3.410 -29.801 1.00 41.62 90 THR A N 1
ATOM 611 C CA . THR A 1 90 ? -14.040 -2.480 -29.342 1.00 41.62 90 THR A CA 1
ATOM 612 C C . THR A 1 90 ? -13.982 -2.237 -27.830 1.00 41.62 90 THR A C 1
ATOM 614 O O . THR A 1 90 ? -14.244 -1.125 -27.384 1.00 41.62 90 THR A O 1
ATOM 617 N N . GLY A 1 91 ? -13.561 -3.233 -27.038 1.00 34.94 91 GLY A N 1
ATOM 618 C CA . GLY A 1 91 ? -13.401 -3.090 -25.583 1.00 34.94 91 GLY A CA 1
ATOM 619 C C . GLY A 1 91 ? -12.255 -2.151 -25.181 1.00 34.94 91 GLY A C 1
ATOM 620 O O . GLY A 1 91 ? -12.431 -1.300 -24.315 1.00 34.94 91 GLY A O 1
ATOM 621 N N . ARG A 1 92 ? -11.106 -2.229 -25.871 1.00 38.94 92 ARG A N 1
ATOM 622 C CA . ARG A 1 92 ? -9.934 -1.362 -25.618 1.00 38.94 92 ARG A CA 1
ATOM 623 C C . ARG A 1 92 ? -10.220 0.121 -25.861 1.00 38.94 92 ARG A C 1
ATOM 625 O O . ARG A 1 92 ? -9.729 0.973 -25.128 1.00 38.94 92 ARG A O 1
ATOM 632 N N . ALA A 1 93 ? -11.005 0.413 -26.892 1.00 42.44 93 ALA A N 1
ATOM 633 C CA . ALA A 1 93 ? -11.362 1.766 -27.297 1.00 42.44 93 ALA A CA 1
ATOM 634 C C . ALA A 1 93 ? -12.315 2.450 -26.309 1.00 42.44 93 ALA A C 1
ATOM 636 O O . ALA A 1 93 ? -12.109 3.603 -25.940 1.00 42.44 93 ALA A O 1
ATOM 637 N N . VAL A 1 94 ? -13.334 1.714 -25.854 1.00 36.38 94 VAL A N 1
ATOM 638 C CA . VAL A 1 94 ? -14.327 2.215 -24.898 1.00 36.38 94 VAL A CA 1
ATOM 639 C C . VAL A 1 94 ? -13.679 2.508 -23.547 1.00 36.38 94 VAL A C 1
ATOM 641 O O . VAL A 1 94 ? -13.959 3.555 -22.981 1.00 36.38 94 VAL A O 1
ATOM 644 N N . VAL A 1 95 ? -12.760 1.655 -23.076 1.00 39.84 95 VAL A N 1
ATOM 645 C CA . VAL A 1 95 ? -12.036 1.843 -21.803 1.00 39.84 95 VAL A CA 1
ATOM 646 C C . VAL A 1 95 ? -11.018 2.987 -21.877 1.00 39.84 95 VAL A C 1
ATOM 648 O O . VAL A 1 95 ? -10.940 3.792 -20.953 1.00 39.84 95 VAL A O 1
ATOM 651 N N . GLY A 1 96 ? -10.291 3.127 -22.993 1.00 43.53 96 GLY A N 1
ATOM 652 C CA . GLY A 1 96 ? -9.400 4.275 -23.213 1.00 43.53 96 GLY A CA 1
ATOM 653 C C . GLY A 1 96 ? -10.154 5.610 -23.194 1.00 43.53 96 GLY A C 1
ATOM 654 O O . GLY A 1 96 ? -9.729 6.551 -22.527 1.00 43.53 96 GLY A O 1
ATOM 655 N N . LEU A 1 97 ? -11.330 5.661 -23.831 1.00 41.12 97 LEU A N 1
ATOM 656 C CA . LEU A 1 97 ? -12.225 6.818 -23.765 1.00 41.12 97 LEU A CA 1
ATOM 657 C C . LEU A 1 97 ? -12.804 7.033 -22.354 1.00 41.12 97 LEU A C 1
ATOM 659 O O . LEU A 1 97 ? -13.038 8.164 -21.934 1.00 41.12 97 LEU A O 1
ATOM 663 N N . TRP A 1 98 ? -13.038 5.953 -21.609 1.00 40.97 98 TRP A N 1
ATOM 664 C CA . TRP A 1 98 ? -13.533 5.988 -20.231 1.00 40.97 98 TRP A CA 1
ATOM 665 C C . TRP A 1 98 ? -12.540 6.661 -19.274 1.00 40.97 98 TRP A C 1
ATOM 667 O O . TRP A 1 98 ? -12.952 7.476 -18.453 1.00 40.97 98 TRP A O 1
ATOM 677 N N . TYR A 1 99 ? -11.236 6.418 -19.440 1.00 40.00 99 TYR A N 1
ATOM 678 C CA . TYR A 1 99 ? -10.180 7.151 -18.730 1.00 40.00 99 TYR A CA 1
ATOM 679 C C . TYR A 1 99 ? -10.047 8.609 -19.197 1.00 40.00 99 TYR A C 1
ATOM 681 O O . TYR A 1 99 ? -9.879 9.504 -18.372 1.00 40.00 99 TYR A O 1
ATOM 689 N N . GLU A 1 100 ? -10.165 8.880 -20.501 1.00 45.84 100 GLU A N 1
ATOM 690 C CA . GLU A 1 100 ? -10.071 10.249 -21.038 1.00 45.84 100 GLU A CA 1
ATOM 691 C C . GLU A 1 100 ? -11.261 11.147 -20.654 1.00 45.84 100 GLU A C 1
ATOM 693 O O . GLU A 1 100 ? -11.132 12.370 -20.633 1.00 45.84 100 GLU A O 1
ATOM 698 N N . THR A 1 101 ? -12.417 10.558 -20.337 1.00 42.75 101 THR A N 1
ATOM 699 C CA . THR A 1 101 ? -13.644 11.280 -19.955 1.00 42.75 101 THR A CA 1
ATOM 700 C C . THR A 1 101 ? -13.881 11.368 -18.444 1.00 42.75 101 THR A C 1
ATOM 702 O O . THR A 1 101 ? -14.901 11.924 -18.037 1.00 42.75 101 THR A O 1
ATOM 705 N N . GLY A 1 102 ? -12.972 10.852 -17.605 1.00 41.88 102 GLY A N 1
ATOM 706 C CA . GLY A 1 102 ? -13.164 10.814 -16.146 1.00 41.88 102 GLY A CA 1
ATOM 707 C C . GLY A 1 102 ? -14.277 9.851 -15.704 1.00 41.88 102 GLY A C 1
ATOM 708 O O . GLY A 1 102 ? -14.940 10.076 -14.695 1.00 41.88 102 GLY A O 1
ATOM 709 N N . GLY A 1 103 ? -14.530 8.790 -16.479 1.00 41.31 103 GLY A N 1
ATOM 710 C CA . GLY A 1 103 ? -15.662 7.876 -16.302 1.00 41.31 103 GLY A CA 1
ATOM 711 C C . GLY A 1 103 ? -15.646 7.059 -15.008 1.00 41.31 103 GLY A C 1
ATOM 712 O O . GLY A 1 103 ? -16.719 6.672 -14.543 1.00 41.31 103 GLY A O 1
ATOM 713 N N . PHE A 1 104 ? -14.476 6.853 -14.393 1.00 46.28 104 PHE A N 1
ATOM 714 C CA . PHE A 1 104 ? -14.379 6.167 -13.099 1.00 46.28 104 PHE A CA 1
ATOM 715 C C . PHE A 1 104 ? -15.045 6.977 -11.972 1.00 46.28 104 PHE A C 1
ATOM 717 O O . PHE A 1 104 ? -15.773 6.404 -11.169 1.00 46.28 104 PHE A O 1
ATOM 724 N N . ASP A 1 105 ? -14.955 8.312 -12.002 1.00 46.50 105 ASP A N 1
ATOM 725 C CA . ASP A 1 105 ? -15.631 9.181 -11.024 1.00 46.50 105 ASP A CA 1
ATOM 726 C C . ASP A 1 105 ? -17.128 9.381 -11.331 1.00 46.50 105 ASP A C 1
ATOM 728 O O . ASP A 1 105 ? -17.907 9.813 -10.476 1.00 46.50 105 ASP A O 1
ATOM 732 N N . ALA A 1 106 ? -17.580 9.032 -12.544 1.00 42.44 106 ALA A N 1
ATOM 733 C CA . ALA A 1 106 ? -19.007 8.987 -12.870 1.00 42.44 106 ALA A CA 1
ATOM 734 C C . ALA A 1 106 ? -19.696 7.714 -12.342 1.00 42.44 106 ALA A C 1
ATOM 736 O O . ALA A 1 106 ? -20.931 7.687 -12.237 1.00 42.44 106 ALA A O 1
ATOM 737 N N . MET A 1 107 ? -18.936 6.689 -11.936 1.00 48.47 107 MET A N 1
ATOM 738 C CA . MET A 1 107 ? -19.440 5.706 -10.980 1.00 48.47 107 MET A CA 1
ATOM 739 C C . MET A 1 107 ? -19.453 6.376 -9.608 1.00 48.47 107 MET A C 1
ATOM 741 O O . MET A 1 107 ? -18.542 6.237 -8.806 1.00 48.47 107 MET A O 1
ATOM 745 N N . ASN A 1 108 ? -20.529 7.136 -9.371 1.00 55.16 108 ASN A N 1
ATOM 746 C CA . ASN A 1 108 ? -20.930 7.661 -8.068 1.00 55.16 108 ASN A CA 1
ATOM 747 C C . ASN A 1 108 ? -20.555 6.643 -6.977 1.00 55.16 108 ASN A C 1
ATOM 749 O O . ASN A 1 108 ? -20.831 5.460 -7.170 1.00 55.16 108 ASN A O 1
ATOM 753 N N . THR A 1 109 ? -19.982 7.079 -5.851 1.00 63.47 109 THR A N 1
ATOM 754 C CA . THR A 1 109 ? -19.696 6.228 -4.677 1.00 63.47 109 THR A CA 1
ATOM 755 C C . THR A 1 109 ? -20.843 5.263 -4.373 1.00 63.47 109 THR A C 1
ATOM 757 O O . THR A 1 109 ? -20.613 4.099 -4.096 1.00 63.47 109 THR A O 1
ATOM 760 N N . THR A 1 110 ? -22.086 5.690 -4.609 1.00 68.25 110 THR A N 1
ATOM 761 C CA . THR A 1 110 ? -23.298 4.856 -4.533 1.00 68.25 110 THR A CA 1
ATOM 762 C C . THR A 1 110 ? -23.268 3.588 -5.411 1.00 68.25 110 THR A C 1
ATOM 764 O O . THR A 1 110 ? -23.792 2.553 -5.013 1.00 68.25 110 THR A O 1
ATOM 767 N N . VAL A 1 111 ? -22.730 3.650 -6.632 1.00 72.88 111 VAL A N 1
ATOM 768 C CA . VAL A 1 111 ? -22.592 2.508 -7.553 1.00 72.88 111 VAL A CA 1
ATOM 769 C C . VAL A 1 111 ? -21.499 1.560 -7.071 1.00 72.88 111 VAL A C 1
ATOM 771 O O . VAL A 1 111 ? -21.733 0.354 -7.069 1.00 72.88 111 VAL A O 1
ATOM 774 N N . LEU A 1 112 ? -20.348 2.085 -6.643 1.00 70.75 112 LEU A N 1
ATOM 775 C CA . LEU A 1 112 ? -19.278 1.271 -6.057 1.00 70.75 112 LEU A CA 1
ATOM 776 C C . LEU A 1 112 ? -19.753 0.597 -4.764 1.00 70.75 112 LEU A C 1
ATOM 778 O O . LEU A 1 112 ? -19.619 -0.614 -4.632 1.00 70.75 112 LEU A O 1
ATOM 782 N N . ASP A 1 113 ? -20.426 1.340 -3.885 1.00 73.25 113 ASP A N 1
ATOM 783 C CA . ASP A 1 113 ? -21.071 0.823 -2.675 1.00 73.25 113 ASP A CA 1
ATOM 784 C C . ASP A 1 113 ? -22.110 -0.256 -3.005 1.00 73.25 113 ASP A C 1
ATOM 786 O O . ASP A 1 113 ? -22.211 -1.268 -2.312 1.00 73.25 113 ASP A O 1
ATOM 790 N N . HIS A 1 114 ? -22.888 -0.072 -4.078 1.00 77.44 114 HIS A N 1
ATOM 791 C CA . HIS A 1 114 ? -23.873 -1.060 -4.506 1.00 77.44 114 HIS A CA 1
ATOM 792 C C . HIS A 1 114 ? -23.223 -2.339 -5.035 1.00 77.44 114 HIS A C 1
ATOM 794 O O . HIS A 1 114 ? -23.638 -3.428 -4.646 1.00 77.44 114 HIS A O 1
ATOM 800 N N . LEU A 1 115 ? -22.222 -2.223 -5.910 1.00 77.06 115 LEU A N 1
ATOM 801 C CA . LEU A 1 115 ? -21.493 -3.372 -6.451 1.00 77.06 115 LEU A CA 1
ATOM 802 C C . LEU A 1 115 ? -20.797 -4.141 -5.333 1.00 77.06 115 LEU A C 1
ATOM 804 O O . LEU A 1 115 ? -20.961 -5.353 -5.236 1.00 77.06 115 LEU A O 1
ATOM 808 N N . TRP A 1 116 ? -20.138 -3.419 -4.431 1.00 78.44 116 TRP A N 1
ATOM 809 C CA . TRP A 1 116 ? -19.552 -3.986 -3.228 1.00 78.44 116 TRP A CA 1
ATOM 810 C C . TRP A 1 116 ? -20.592 -4.734 -2.386 1.00 78.44 116 TRP A C 1
ATOM 812 O O . TRP A 1 116 ? -20.377 -5.887 -2.015 1.00 78.44 116 TRP A O 1
ATOM 822 N N . HIS A 1 117 ? -21.756 -4.130 -2.129 1.00 81.81 117 HIS A N 1
ATOM 823 C CA . HIS A 1 117 ? -22.825 -4.792 -1.383 1.00 81.81 117 HIS A CA 1
ATOM 824 C C . HIS A 1 117 ? -23.297 -6.079 -2.075 1.00 81.81 117 HIS A C 1
ATOM 826 O O . HIS A 1 117 ? -23.484 -7.100 -1.414 1.00 81.81 117 HIS A O 1
ATOM 832 N N . VAL A 1 118 ? -23.441 -6.058 -3.404 1.00 80.12 118 VAL A N 1
ATOM 833 C CA . VAL A 1 118 ? -23.802 -7.243 -4.194 1.00 80.12 118 VAL A CA 1
ATOM 834 C C . VAL A 1 118 ? -22.760 -8.349 -4.034 1.00 80.12 118 VAL A C 1
ATOM 836 O O . VAL A 1 118 ? -23.137 -9.502 -3.839 1.00 80.12 118 VAL A O 1
ATOM 839 N N . GLU A 1 119 ? -21.467 -8.037 -4.060 1.00 78.19 119 GLU A N 1
ATOM 840 C CA . GLU A 1 119 ? -20.425 -9.046 -3.861 1.00 78.19 119 GLU A CA 1
ATOM 841 C C . GLU A 1 119 ? -20.457 -9.676 -2.472 1.00 78.19 119 GLU A C 1
ATOM 843 O O . GLU A 1 119 ? -20.349 -10.899 -2.361 1.00 78.19 119 GLU A O 1
ATOM 848 N N . ARG A 1 120 ? -20.667 -8.879 -1.417 1.00 83.38 120 ARG A N 1
ATOM 849 C CA . ARG A 1 120 ? -20.816 -9.421 -0.056 1.00 83.38 120 ARG A CA 1
ATOM 850 C C . ARG A 1 120 ? -22.031 -10.337 0.038 1.00 83.38 120 ARG A C 1
ATOM 852 O O . ARG A 1 120 ? -21.910 -11.442 0.552 1.00 83.38 120 ARG A O 1
ATOM 859 N N . MET A 1 121 ? -23.149 -9.965 -0.588 1.00 82.75 121 MET A N 1
ATOM 860 C CA . MET A 1 121 ? -24.315 -10.848 -0.684 1.00 82.75 121 MET A CA 1
ATOM 861 C C . MET A 1 121 ? -24.008 -12.163 -1.419 1.00 82.75 121 MET A C 1
ATOM 863 O O . MET A 1 121 ? -24.539 -13.208 -1.045 1.00 82.75 121 MET A O 1
ATOM 867 N N . LEU A 1 122 ? -23.178 -12.138 -2.470 1.00 82.38 122 LEU A N 1
ATOM 868 C CA . LEU A 1 122 ? -22.763 -13.358 -3.173 1.00 82.38 122 LEU A CA 1
ATOM 869 C C . LEU A 1 122 ? -21.884 -14.252 -2.294 1.00 82.38 122 LEU A C 1
ATOM 871 O O . LEU A 1 122 ? -21.999 -15.474 -2.377 1.00 82.38 122 LEU A O 1
ATOM 875 N N . VAL A 1 123 ? -21.024 -13.665 -1.461 1.00 83.44 123 VAL A N 1
ATOM 876 C CA . VAL A 1 123 ? -20.201 -14.406 -0.498 1.00 83.44 123 VAL A CA 1
ATOM 877 C C . VAL A 1 123 ? -21.067 -15.013 0.604 1.00 83.44 123 VAL A C 1
ATOM 879 O O . VAL A 1 123 ? -20.964 -16.214 0.842 1.00 83.44 123 VAL A O 1
ATOM 882 N N . ASP A 1 124 ? -21.971 -14.237 1.202 1.00 84.69 124 ASP A N 1
ATOM 883 C CA . ASP A 1 124 ? -22.883 -14.703 2.256 1.00 84.69 124 ASP A CA 1
ATOM 884 C C . ASP A 1 124 ? -23.822 -15.817 1.766 1.00 84.69 124 ASP A C 1
ATOM 886 O O . ASP A 1 124 ? -24.214 -16.704 2.524 1.00 84.69 124 ASP A O 1
ATOM 890 N N . ALA A 1 125 ? -24.173 -15.795 0.478 1.00 85.81 125 ALA A N 1
ATOM 891 C CA . ALA A 1 125 ? -24.982 -16.824 -0.168 1.00 85.81 125 ALA A CA 1
ATOM 892 C C . ALA A 1 125 ? -24.179 -18.062 -0.622 1.00 85.81 125 ALA A C 1
ATOM 894 O O . ALA A 1 125 ? -24.759 -18.938 -1.269 1.00 85.81 125 ALA A O 1
ATOM 895 N N . ASP A 1 126 ? -22.873 -18.127 -0.334 1.00 86.50 126 ASP A N 1
ATOM 896 C CA . ASP A 1 126 ? -21.941 -19.167 -0.806 1.00 86.50 126 ASP A CA 1
ATOM 897 C C . ASP A 1 126 ? -21.964 -19.339 -2.342 1.00 86.50 126 ASP A C 1
ATOM 899 O O . ASP A 1 126 ? -21.838 -20.430 -2.899 1.00 86.50 126 ASP A O 1
ATOM 903 N N . LEU A 1 127 ? -22.183 -18.232 -3.063 1.00 88.25 127 LEU A N 1
ATOM 904 C CA . LEU A 1 127 ? -22.215 -18.188 -4.530 1.00 88.25 127 LEU A CA 1
ATOM 905 C C . LEU A 1 127 ? -20.890 -17.726 -5.133 1.00 88.25 127 LEU A C 1
ATOM 907 O O . LEU A 1 127 ? -20.684 -17.903 -6.335 1.00 88.25 127 LEU A O 1
ATOM 911 N N . CYS A 1 128 ? -19.999 -17.154 -4.323 1.00 89.00 128 CYS A N 1
ATOM 912 C CA . CYS A 1 128 ? -18.659 -16.800 -4.756 1.00 89.00 128 CYS A CA 1
ATOM 913 C C . CYS A 1 128 ? -17.603 -17.713 -4.115 1.00 89.00 128 CYS A C 1
ATOM 915 O O . CYS A 1 128 ? -17.353 -17.597 -2.911 1.00 89.00 128 CYS A O 1
ATOM 917 N N . PRO A 1 129 ? -16.944 -18.599 -4.884 1.00 91.81 129 PRO A N 1
ATOM 918 C CA . PRO A 1 129 ? -15.941 -19.496 -4.329 1.00 91.81 129 PRO A CA 1
ATOM 919 C C . PRO A 1 129 ? -14.744 -18.706 -3.790 1.00 91.81 129 PRO A C 1
ATOM 921 O O . PRO A 1 129 ? -14.265 -17.771 -4.426 1.00 91.81 129 PRO A O 1
ATOM 924 N N . ALA A 1 130 ? -14.242 -19.101 -2.622 1.00 92.19 130 ALA A N 1
ATOM 925 C CA . ALA A 1 130 ? -12.984 -18.574 -2.102 1.00 92.19 130 ALA A CA 1
ATOM 926 C C . ALA A 1 130 ? -11.822 -18.930 -3.044 1.00 92.19 130 ALA A C 1
ATOM 928 O O . ALA A 1 130 ? -11.758 -20.062 -3.536 1.00 92.19 130 ALA A O 1
ATOM 929 N N . ALA A 1 131 ? -10.904 -17.985 -3.255 1.00 89.31 131 ALA A N 1
ATOM 930 C CA . ALA A 1 131 ? -9.758 -18.145 -4.150 1.00 89.31 131 ALA A CA 1
ATOM 931 C C . ALA A 1 131 ? -8.837 -19.305 -3.741 1.00 89.31 131 ALA A C 1
ATOM 933 O O . ALA A 1 131 ? -8.281 -19.997 -4.593 1.00 89.31 131 ALA A O 1
ATOM 934 N N . ASP A 1 132 ? -8.700 -19.537 -2.435 1.00 92.25 132 ASP A N 1
ATOM 935 C CA . ASP A 1 132 ? -7.841 -20.568 -1.863 1.00 92.25 132 ASP A CA 1
ATOM 936 C C . ASP A 1 132 ? -8.382 -21.066 -0.496 1.00 92.25 132 ASP A C 1
ATOM 938 O O . ASP A 1 132 ? -9.363 -20.520 0.033 1.00 92.25 132 ASP A O 1
ATOM 942 N N . PRO A 1 133 ? -7.801 -22.139 0.084 1.00 95.38 133 PRO A N 1
ATOM 943 C CA . PRO A 1 133 ? -8.247 -22.686 1.367 1.00 95.38 133 PRO A CA 1
ATOM 944 C C . PRO A 1 133 ? -8.123 -21.723 2.553 1.00 95.38 133 PRO A C 1
ATOM 946 O O . PRO A 1 133 ? -8.856 -21.874 3.526 1.00 95.38 133 PRO A O 1
ATOM 949 N N . GLU A 1 134 ? -7.214 -20.754 2.489 1.00 94.81 134 GLU A N 1
ATOM 950 C CA . GLU A 1 134 ? -6.968 -19.797 3.565 1.00 94.81 134 GLU A CA 1
ATOM 951 C C . GLU A 1 134 ? -8.064 -18.731 3.595 1.00 94.81 134 GLU A C 1
ATOM 953 O O . GLU A 1 134 ? -8.657 -18.510 4.648 1.00 94.81 134 GLU A O 1
ATOM 958 N N . VAL A 1 135 ? -8.443 -18.170 2.439 1.00 95.50 135 VAL A N 1
ATOM 959 C CA . VAL A 1 135 ? -9.615 -17.282 2.334 1.00 95.50 135 VAL A CA 1
ATOM 960 C C . VAL A 1 135 ? -10.876 -18.010 2.799 1.00 95.50 135 VAL A C 1
ATOM 962 O O . VAL A 1 135 ? -11.679 -17.446 3.540 1.00 95.50 135 VAL A O 1
ATOM 965 N N . ARG A 1 136 ? -11.042 -19.290 2.434 1.00 96.12 136 ARG A N 1
ATOM 966 C CA . ARG A 1 136 ? -12.169 -20.106 2.915 1.00 96.12 136 ARG A CA 1
ATOM 967 C C . ARG A 1 136 ? -12.167 -20.247 4.439 1.00 96.12 136 ARG A C 1
ATOM 969 O O . ARG A 1 136 ? -13.219 -20.108 5.055 1.00 96.12 136 ARG A O 1
ATOM 976 N N . ALA A 1 137 ? -11.010 -20.534 5.033 1.00 96.81 137 ALA A N 1
ATOM 977 C CA . ALA A 1 137 ? -10.874 -20.666 6.480 1.00 96.81 137 ALA A CA 1
ATOM 978 C C . ALA A 1 137 ? -11.178 -19.343 7.196 1.00 96.81 137 ALA A C 1
ATOM 980 O O . ALA A 1 137 ? -11.902 -19.341 8.188 1.00 96.81 137 ALA A O 1
ATOM 981 N N . 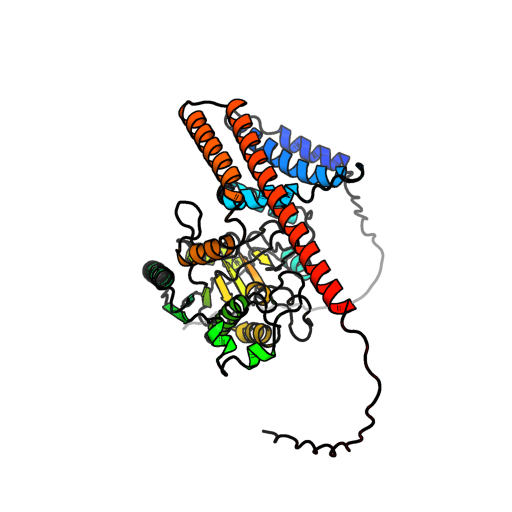LEU A 1 138 ? -10.693 -18.219 6.659 1.00 96.62 138 LEU A N 1
ATOM 982 C CA . LEU A 1 138 ? -10.970 -16.895 7.204 1.00 96.62 138 LEU A CA 1
ATOM 983 C C . LEU A 1 138 ? -12.463 -16.535 7.106 1.00 96.62 138 LEU A C 1
ATOM 985 O O . LEU A 1 138 ? -13.019 -16.057 8.089 1.00 96.62 138 LEU A O 1
ATOM 989 N N . ARG A 1 139 ? -13.144 -16.829 5.988 1.00 96.25 139 ARG A N 1
ATOM 990 C CA . ARG A 1 139 ? -14.603 -16.620 5.839 1.00 96.25 139 ARG A CA 1
ATOM 991 C C . ARG A 1 139 ? -15.442 -17.399 6.843 1.00 96.25 139 ARG A C 1
ATOM 993 O O . ARG A 1 139 ? -16.490 -16.926 7.258 1.00 96.25 139 ARG A O 1
ATOM 1000 N N . ALA A 1 140 ? -14.996 -18.600 7.206 1.00 96.19 140 ALA A N 1
ATOM 1001 C CA . ALA A 1 140 ? -15.684 -19.435 8.187 1.00 96.19 140 ALA A CA 1
ATOM 1002 C C . ALA A 1 140 ? -15.512 -18.927 9.632 1.00 96.19 140 ALA A C 1
ATOM 1004 O O . ALA A 1 140 ? -16.190 -19.414 10.537 1.00 96.19 140 ALA A O 1
ATOM 1005 N N . GLY A 1 141 ? -14.594 -17.981 9.859 1.00 95.69 141 GLY A N 1
ATOM 1006 C CA . GLY A 1 141 ? -14.367 -17.368 11.161 1.00 95.69 141 GLY A CA 1
ATOM 1007 C C . GLY A 1 141 ? -15.517 -16.447 11.595 1.00 95.69 141 GLY A C 1
ATOM 1008 O O . GLY A 1 141 ? -16.235 -15.904 10.756 1.00 95.69 141 GLY A O 1
ATOM 1009 N N . PRO A 1 142 ? -15.707 -16.245 12.911 1.00 96.69 142 PRO A N 1
ATOM 1010 C CA . PRO A 1 142 ? -16.663 -15.266 13.410 1.00 96.69 142 PRO A CA 1
ATOM 1011 C C . PRO A 1 142 ? -16.152 -13.839 13.158 1.00 96.69 142 PRO A C 1
ATOM 1013 O O . PRO A 1 142 ? -15.063 -13.478 13.608 1.00 96.69 142 PRO A O 1
ATOM 1016 N N . TRP A 1 143 ? -16.968 -13.027 12.481 1.00 96.69 143 TRP A N 1
ATOM 1017 C CA . TRP A 1 143 ? -16.699 -11.611 12.223 1.00 96.69 143 TRP A CA 1
ATOM 1018 C C . TRP A 1 143 ? -17.856 -10.732 12.718 1.00 96.69 143 TRP A C 1
ATOM 1020 O O . TRP A 1 143 ? -19.014 -11.097 12.503 1.00 96.69 143 TRP A O 1
ATOM 1030 N N . PRO A 1 144 ? -17.579 -9.573 13.344 1.00 97.50 144 PRO A N 1
ATOM 1031 C CA . PRO A 1 144 ? -16.270 -9.142 13.853 1.00 97.50 144 PRO A CA 1
ATOM 1032 C C . PRO A 1 144 ? -15.689 -10.144 14.868 1.00 97.50 144 PRO A C 1
ATOM 1034 O O . PRO A 1 144 ? -16.438 -10.894 15.497 1.00 97.50 144 PRO A O 1
ATOM 1037 N N . ARG A 1 145 ? -14.359 -10.178 15.020 1.00 97.12 145 ARG A N 1
ATOM 1038 C CA . ARG A 1 145 ? -13.681 -11.115 15.928 1.00 97.12 145 ARG A CA 1
ATOM 1039 C C . ARG A 1 145 ? -14.197 -10.932 17.361 1.00 97.12 145 ARG A C 1
ATOM 1041 O O . ARG A 1 145 ? -14.093 -9.826 17.903 1.00 97.12 145 ARG A O 1
ATOM 1048 N N . PRO A 1 146 ? -14.725 -11.986 18.007 1.00 96.75 146 PRO A N 1
ATOM 1049 C CA . PRO A 1 146 ? -15.153 -11.907 19.397 1.00 96.75 146 PRO A CA 1
ATOM 1050 C C . PRO A 1 146 ? -13.970 -11.565 20.304 1.00 96.75 146 PRO A C 1
ATOM 1052 O O . PRO A 1 146 ? -12.956 -12.257 20.286 1.00 96.75 146 PRO A O 1
ATOM 1055 N N . GLY A 1 147 ? -14.105 -10.512 21.110 1.00 95.25 147 GLY A N 1
ATOM 1056 C CA . GLY A 1 147 ? -13.048 -10.096 22.034 1.00 95.25 147 GLY A CA 1
ATOM 1057 C C . GLY A 1 147 ? -11.837 -9.446 21.362 1.00 95.25 147 GLY A C 1
ATOM 1058 O O . GLY A 1 147 ? -10.766 -9.449 21.960 1.00 95.25 147 GLY A O 1
ATOM 1059 N N . ALA A 1 148 ? -11.988 -8.898 20.148 1.00 95.38 148 ALA A N 1
ATOM 1060 C CA . ALA A 1 148 ? -10.959 -8.048 19.559 1.00 95.38 148 ALA A CA 1
ATOM 1061 C C . ALA A 1 148 ? -10.535 -6.954 20.555 1.00 95.38 148 ALA A C 1
ATOM 1063 O O . ALA A 1 148 ? -11.382 -6.267 21.130 1.00 95.38 148 ALA A O 1
ATOM 1064 N N . GLU A 1 149 ? -9.225 -6.826 20.763 1.00 95.31 149 GLU A N 1
ATOM 1065 C CA . GLU A 1 149 ? -8.640 -5.761 21.577 1.00 95.31 149 GLU A CA 1
ATOM 1066 C C . GLU A 1 149 ? -8.925 -4.380 20.967 1.00 95.31 149 GLU A C 1
ATOM 1068 O O . GLU A 1 149 ? -9.402 -4.265 19.835 1.00 95.31 149 GLU A O 1
ATOM 1073 N N . GLU A 1 150 ? -8.618 -3.320 21.714 1.00 95.56 150 GLU A N 1
ATOM 1074 C CA . GLU A 1 150 ? -8.665 -1.955 21.189 1.00 95.56 150 GLU A CA 1
ATOM 1075 C C . GLU A 1 150 ? -7.758 -1.816 19.957 1.00 95.56 150 GLU A C 1
ATOM 1077 O O . GLU A 1 150 ? -6.726 -2.485 19.840 1.00 95.56 150 GLU A O 1
ATOM 1082 N N . ALA A 1 151 ? -8.158 -0.958 19.015 1.00 96.19 151 ALA A N 1
ATOM 1083 C CA . ALA A 1 151 ? -7.367 -0.727 17.820 1.00 96.19 151 ALA A CA 1
ATOM 1084 C C . ALA A 1 151 ? -5.987 -0.167 18.199 1.00 96.19 151 ALA A C 1
ATOM 1086 O O . ALA A 1 151 ? -5.898 0.817 18.936 1.00 96.19 151 ALA A O 1
ATOM 1087 N N . PRO A 1 152 ? -4.891 -0.756 17.695 1.00 96.25 152 PRO A N 1
ATOM 1088 C CA . PRO A 1 152 ? -3.560 -0.265 17.978 1.00 96.25 152 PRO A CA 1
ATOM 1089 C C . PRO A 1 152 ? -3.405 1.141 17.408 1.00 96.25 152 PRO A C 1
ATOM 1091 O O . PRO A 1 152 ? -3.852 1.460 16.301 1.00 96.25 152 PRO A O 1
ATOM 1094 N N . ARG A 1 153 ? -2.737 1.989 18.182 1.00 97.06 153 ARG A N 1
ATOM 1095 C CA . ARG A 1 153 ? -2.516 3.384 17.832 1.00 97.06 153 ARG A CA 1
ATOM 1096 C C . ARG A 1 153 ? -1.580 3.489 16.632 1.00 97.06 153 ARG A C 1
ATOM 1098 O O . ARG A 1 153 ? -0.488 2.933 16.653 1.00 97.06 153 ARG A O 1
ATOM 1105 N N . VAL A 1 154 ? -1.959 4.272 15.626 1.00 97.19 154 VAL A N 1
ATOM 1106 C CA . VAL A 1 154 ? -1.026 4.756 14.598 1.00 97.19 154 VAL A CA 1
ATOM 1107 C C . VAL A 1 154 ? -0.412 6.056 15.113 1.00 97.19 154 VAL A C 1
ATOM 1109 O O . VAL A 1 154 ? -1.146 7.018 15.338 1.00 97.19 154 VAL A O 1
ATOM 1112 N N . SER A 1 155 ? 0.902 6.106 15.341 1.00 96.81 155 SER A N 1
ATOM 1113 C CA . SER A 1 155 ? 1.560 7.308 15.901 1.00 96.81 155 SER A CA 1
ATOM 1114 C C . SER A 1 155 ? 2.632 7.920 15.007 1.00 96.81 155 SER A C 1
ATOM 1116 O O . SER A 1 155 ? 3.091 9.042 15.257 1.00 96.81 155 SER A O 1
ATOM 1118 N N . LYS A 1 156 ? 3.015 7.220 13.935 1.00 97.94 156 LYS A N 1
ATOM 1119 C CA . LYS A 1 156 ? 3.965 7.727 12.948 1.00 97.94 156 LYS A CA 1
ATOM 1120 C C . LYS A 1 156 ? 3.497 7.456 11.526 1.00 97.94 156 LYS A C 1
ATOM 1122 O O . LYS A 1 156 ? 3.038 6.362 11.211 1.00 97.94 156 LYS A O 1
ATOM 1127 N N . MET A 1 157 ? 3.682 8.447 10.664 1.00 98.31 157 MET A N 1
ATOM 1128 C CA . MET A 1 157 ? 3.522 8.322 9.217 1.00 98.31 157 MET A CA 1
ATOM 1129 C C . MET A 1 157 ? 4.870 8.534 8.521 1.00 98.31 157 MET A C 1
ATOM 1131 O O . MET A 1 157 ? 5.600 9.470 8.842 1.00 98.31 157 MET A O 1
ATOM 1135 N N . ILE A 1 158 ? 5.223 7.661 7.583 1.00 98.69 158 ILE A N 1
ATOM 1136 C CA . ILE A 1 158 ? 6.379 7.819 6.701 1.00 98.69 158 ILE A CA 1
ATOM 1137 C C . ILE A 1 158 ? 5.846 8.004 5.286 1.00 98.69 158 ILE A C 1
ATOM 1139 O O . ILE A 1 158 ? 5.257 7.076 4.741 1.00 98.69 158 ILE A O 1
ATOM 1143 N N . TYR A 1 159 ? 6.055 9.174 4.687 1.00 98.75 159 TYR A N 1
ATOM 1144 C CA . TYR A 1 159 ? 5.655 9.410 3.297 1.00 98.75 159 TYR A CA 1
ATOM 1145 C C . TYR A 1 159 ? 6.873 9.414 2.368 1.00 98.75 159 TYR A C 1
ATOM 1147 O O . TYR A 1 159 ? 7.928 9.952 2.722 1.00 98.75 159 TYR A O 1
ATOM 1155 N N . ILE A 1 160 ? 6.748 8.788 1.199 1.00 98.69 160 ILE A N 1
ATOM 1156 C CA . ILE A 1 160 ? 7.810 8.670 0.196 1.00 98.69 160 ILE A CA 1
ATOM 1157 C C . ILE A 1 160 ? 7.619 9.768 -0.840 1.00 98.69 160 ILE A C 1
ATOM 1159 O O . ILE A 1 160 ? 6.623 9.768 -1.548 1.00 98.69 160 ILE A O 1
ATOM 1163 N N . ASN A 1 161 ? 8.585 10.678 -0.950 1.00 98.44 161 ASN A N 1
ATOM 1164 C CA . ASN A 1 161 ? 8.508 11.822 -1.858 1.00 98.44 161 ASN A CA 1
ATOM 1165 C C . ASN A 1 161 ? 9.846 12.069 -2.558 1.00 98.44 161 ASN A C 1
ATOM 1167 O O . ASN A 1 161 ? 10.904 12.058 -1.920 1.00 98.44 161 ASN A O 1
ATOM 1171 N N . MET A 1 162 ? 9.818 12.356 -3.858 1.00 97.44 162 MET A N 1
ATOM 1172 C CA . MET A 1 162 ? 11.018 12.726 -4.614 1.00 97.44 162 MET A CA 1
ATOM 1173 C C . MET A 1 162 ? 11.549 14.102 -4.184 1.00 97.44 162 MET A C 1
ATOM 1175 O O . MET A 1 162 ? 10.781 15.045 -4.053 1.00 97.44 162 MET A O 1
ATOM 1179 N N . ASP A 1 163 ? 12.871 14.262 -4.019 1.00 96.62 163 ASP A N 1
ATOM 1180 C CA . ASP A 1 163 ? 13.472 15.538 -3.563 1.00 96.62 163 ASP A CA 1
ATOM 1181 C C . ASP A 1 163 ? 13.134 16.743 -4.459 1.00 96.62 163 ASP A C 1
ATOM 1183 O O . ASP A 1 163 ? 13.119 17.887 -3.998 1.00 96.62 163 ASP A O 1
ATOM 1187 N N . TRP A 1 164 ? 12.879 16.501 -5.745 1.00 95.19 164 TRP A N 1
ATOM 1188 C CA . TRP A 1 164 ? 12.553 17.546 -6.710 1.00 95.19 164 TRP A CA 1
ATOM 1189 C C . TRP A 1 164 ? 11.073 17.959 -6.691 1.00 95.19 164 TRP A C 1
ATOM 1191 O O . TRP A 1 164 ? 10.761 19.037 -7.203 1.00 95.19 164 TRP A O 1
ATOM 1201 N N . ASP A 1 165 ? 10.174 17.162 -6.101 1.00 96.00 165 ASP A N 1
ATOM 1202 C CA . ASP A 1 165 ? 8.735 17.443 -6.082 1.00 96.00 165 ASP A CA 1
ATOM 1203 C C . ASP A 1 165 ? 8.311 18.141 -4.785 1.00 96.00 165 ASP A C 1
ATOM 1205 O O . ASP A 1 165 ? 7.836 17.535 -3.820 1.00 96.00 165 ASP A O 1
ATOM 1209 N N . LYS A 1 166 ? 8.522 19.459 -4.769 1.00 97.19 166 LYS A N 1
ATOM 1210 C CA . LYS A 1 166 ? 8.176 20.315 -3.628 1.00 97.19 166 LYS A CA 1
ATOM 1211 C C . LYS A 1 166 ? 6.669 20.477 -3.442 1.00 97.19 166 LYS A C 1
ATOM 1213 O O . LYS A 1 166 ? 6.240 20.613 -2.307 1.00 97.19 166 LYS A O 1
ATOM 1218 N N . GLU A 1 167 ? 5.891 20.448 -4.527 1.00 96.38 167 GLU A N 1
ATOM 1219 C CA . GLU A 1 167 ? 4.433 20.641 -4.486 1.00 96.38 167 GLU A CA 1
ATOM 1220 C C . GLU A 1 167 ? 3.774 19.493 -3.713 1.00 96.38 167 GLU A C 1
ATOM 1222 O O . GLU A 1 167 ? 3.039 19.731 -2.756 1.00 96.38 167 GLU A O 1
ATOM 1227 N N . ARG A 1 168 ? 4.122 18.246 -4.057 1.00 97.12 168 ARG A N 1
ATOM 1228 C CA . ARG A 1 168 ? 3.658 17.053 -3.333 1.00 97.12 168 ARG A CA 1
ATOM 1229 C C . ARG A 1 168 ? 4.127 17.029 -1.883 1.00 97.12 168 ARG A C 1
ATOM 1231 O O . ARG A 1 168 ? 3.359 16.721 -0.976 1.00 97.12 168 ARG A O 1
ATOM 1238 N N . LYS A 1 169 ? 5.383 17.412 -1.641 1.00 97.81 169 LYS A N 1
ATOM 1239 C CA . LYS A 1 169 ? 5.928 17.509 -0.283 1.00 97.81 169 LYS A CA 1
ATOM 1240 C C . LYS A 1 169 ? 5.125 18.483 0.587 1.00 97.81 169 LYS A C 1
ATOM 1242 O O . LYS A 1 169 ? 4.759 18.135 1.706 1.00 97.81 169 LYS A O 1
ATOM 1247 N N . GLU A 1 170 ? 4.892 19.696 0.089 1.00 98.25 170 GLU A N 1
ATOM 1248 C CA . GLU A 1 170 ? 4.151 20.743 0.801 1.00 98.25 170 GLU A CA 1
ATOM 1249 C C . GLU A 1 170 ? 2.718 20.289 1.101 1.00 98.25 170 GLU A C 1
ATOM 1251 O O . GLU A 1 170 ? 2.282 20.401 2.245 1.00 98.25 170 GLU A O 1
ATOM 1256 N N . PHE A 1 171 ? 2.042 19.676 0.121 1.00 97.81 171 PHE A N 1
ATOM 1257 C CA . PHE A 1 171 ? 0.724 19.066 0.307 1.00 97.81 171 PHE A CA 1
ATOM 1258 C C . PHE A 1 171 ? 0.710 18.033 1.443 1.00 97.81 171 PHE A C 1
ATOM 1260 O O . PHE A 1 171 ? -0.113 18.124 2.357 1.00 97.81 171 PHE A O 1
ATOM 1267 N N . MET A 1 172 ? 1.648 17.079 1.429 1.00 98.31 172 MET A N 1
ATOM 1268 C CA . MET A 1 172 ? 1.716 16.047 2.466 1.00 98.31 172 MET A CA 1
ATOM 1269 C C . MET A 1 172 ? 1.984 16.648 3.848 1.00 98.31 172 MET A C 1
ATOM 1271 O O . MET A 1 172 ? 1.347 16.259 4.824 1.00 98.31 172 MET A O 1
ATOM 1275 N N . GLU A 1 173 ? 2.908 17.606 3.960 1.00 98.44 173 GLU A N 1
ATOM 1276 C CA . GLU A 1 173 ? 3.241 18.234 5.244 1.00 98.44 173 GLU A CA 1
ATOM 1277 C C . GLU A 1 173 ? 2.083 19.066 5.815 1.00 98.44 173 GLU A C 1
ATOM 1279 O O . GLU A 1 173 ? 1.884 19.054 7.033 1.00 98.44 173 GLU A O 1
ATOM 1284 N N . GLU A 1 174 ? 1.298 19.737 4.969 1.00 98.25 174 GLU A N 1
ATOM 1285 C CA . GLU A 1 174 ? 0.091 20.465 5.378 1.00 98.25 174 GLU A CA 1
ATOM 1286 C C . GLU A 1 174 ? -0.995 19.505 5.885 1.00 98.25 174 GLU A C 1
ATOM 1288 O O . GLU A 1 174 ? -1.431 19.623 7.034 1.00 98.25 174 GLU A O 1
ATOM 1293 N N . GLN A 1 175 ? -1.353 18.485 5.095 1.00 98.00 175 GLN A N 1
ATOM 1294 C CA . GLN A 1 175 ? -2.334 17.467 5.490 1.00 98.00 175 GLN A CA 1
ATOM 1295 C C . GLN A 1 175 ? -1.952 16.786 6.816 1.00 98.00 175 GLN A C 1
ATOM 1297 O O . GLN A 1 175 ? -2.779 16.635 7.719 1.00 98.00 175 GLN A O 1
ATOM 1302 N N . LEU A 1 176 ? -0.687 16.385 6.972 1.00 98.00 176 LEU A N 1
ATOM 1303 C CA . LEU A 1 176 ? -0.207 15.710 8.181 1.00 98.00 176 LEU A CA 1
ATOM 1304 C C . LEU A 1 176 ? -0.187 16.647 9.397 1.00 98.00 176 LEU A C 1
ATOM 1306 O O . LEU A 1 176 ? -0.474 16.220 10.522 1.00 98.00 176 LEU A O 1
ATOM 1310 N N . ALA A 1 177 ? 0.103 17.934 9.193 1.00 98.31 177 ALA A N 1
ATOM 1311 C CA . ALA A 1 177 ? 0.006 18.933 10.248 1.00 98.31 177 ALA A CA 1
ATOM 1312 C C . ALA A 1 177 ? -1.437 19.135 10.721 1.00 98.31 177 ALA A C 1
ATOM 1314 O O . ALA A 1 177 ? -1.648 19.375 11.916 1.00 98.31 177 ALA A O 1
ATOM 1315 N N . ASP A 1 178 ? -2.408 19.044 9.819 1.00 97.38 178 ASP A N 1
ATOM 1316 C CA . ASP A 1 178 ? -3.835 19.158 10.116 1.00 97.38 178 ASP A CA 1
ATOM 1317 C C . ASP A 1 178 ? -4.332 17.944 10.901 1.00 97.38 178 ASP A C 1
ATOM 1319 O O . ASP A 1 178 ? -4.864 18.106 12.006 1.00 97.38 178 ASP A O 1
ATOM 1323 N N . LEU A 1 179 ? -4.022 16.736 10.421 1.00 96.94 179 LEU A N 1
ATOM 1324 C CA . LEU A 1 179 ? -4.320 15.485 11.122 1.00 96.94 179 LEU A CA 1
ATOM 1325 C C . LEU A 1 179 ? -3.705 15.452 12.519 1.00 96.94 179 LEU A C 1
ATOM 1327 O O . LEU A 1 179 ? -4.378 15.091 13.480 1.00 96.94 179 LEU A O 1
ATOM 1331 N N . ARG A 1 180 ? -2.452 15.896 12.682 1.00 97.19 180 ARG A N 1
ATOM 1332 C CA . ARG A 1 180 ? -1.818 15.956 14.006 1.00 97.19 180 ARG A CA 1
ATOM 1333 C C . ARG A 1 180 ? -2.592 16.838 14.980 1.00 97.19 180 ARG A C 1
ATOM 1335 O O . ARG A 1 180 ? -2.680 16.481 16.152 1.00 97.19 180 ARG A O 1
ATOM 1342 N N . ARG A 1 181 ? -3.130 17.982 14.540 1.00 97.12 181 ARG A N 1
ATOM 1343 C CA . ARG A 1 181 ? -3.942 18.850 15.414 1.00 97.12 181 ARG A CA 1
ATOM 1344 C C . ARG A 1 181 ? -5.243 18.159 15.811 1.00 97.12 181 ARG A C 1
ATOM 1346 O O . ARG A 1 181 ? -5.606 18.195 16.985 1.00 97.12 181 ARG A O 1
ATOM 1353 N N . GLU A 1 182 ? -5.905 17.508 14.859 1.00 96.12 182 GLU A N 1
ATOM 1354 C CA . GLU A 1 182 ? -7.144 16.771 15.111 1.00 96.12 182 GLU A CA 1
ATOM 1355 C C . GLU A 1 182 ? -6.925 15.583 16.064 1.00 96.12 182 GLU A C 1
ATOM 1357 O O . GLU A 1 182 ? -7.661 15.412 17.035 1.00 96.12 182 GLU A O 1
ATOM 1362 N N . TRP A 1 183 ? -5.889 14.780 15.827 1.00 96.62 183 TRP A N 1
ATOM 1363 C CA . TRP A 1 183 ? -5.601 13.582 16.614 1.00 96.62 183 TRP A CA 1
ATOM 1364 C C . TRP A 1 183 ? -5.096 13.939 18.014 1.00 96.62 183 TRP A C 1
ATOM 1366 O O . TRP A 1 183 ? -5.486 13.301 18.992 1.00 96.62 183 TRP A O 1
ATOM 1376 N N . ALA A 1 184 ? -4.318 15.019 18.151 1.00 96.69 184 ALA A N 1
ATOM 1377 C CA . ALA A 1 184 ? -3.900 15.524 19.456 1.00 96.69 184 ALA A CA 1
ATOM 1378 C C . ALA A 1 184 ? -5.097 15.935 20.330 1.00 96.69 184 ALA A C 1
ATOM 1380 O O . ALA A 1 184 ? -5.085 15.672 21.531 1.00 96.69 184 ALA A O 1
ATOM 1381 N N . ALA A 1 185 ? -6.156 16.509 19.743 1.00 96.31 185 ALA A N 1
ATOM 1382 C CA . ALA A 1 185 ? -7.392 16.823 20.468 1.00 96.31 185 ALA A CA 1
ATOM 1383 C C . ALA A 1 185 ? -8.123 15.566 20.984 1.00 96.31 185 ALA A C 1
ATOM 1385 O O . ALA A 1 185 ? -8.888 15.651 21.943 1.00 96.31 185 ALA A O 1
ATOM 1386 N N . LYS A 1 186 ? -7.851 14.403 20.381 1.00 95.75 186 LYS A N 1
ATOM 1387 C CA . LYS A 1 186 ? -8.338 13.078 20.792 1.00 95.75 186 LYS A CA 1
ATOM 1388 C C . LYS A 1 186 ? -7.342 12.327 21.693 1.00 95.75 186 LYS A C 1
ATOM 1390 O O . LYS A 1 186 ? -7.571 11.173 22.025 1.00 95.75 186 LYS A O 1
ATOM 1395 N N . GLY A 1 187 ? -6.235 12.959 22.100 1.00 96.06 187 GLY A N 1
ATOM 1396 C CA . GLY A 1 187 ? -5.208 12.336 22.944 1.00 96.06 187 GLY A CA 1
ATOM 1397 C C . GLY A 1 187 ? -4.255 11.389 22.203 1.00 96.06 187 GLY A C 1
ATOM 1398 O O . GLY A 1 187 ? -3.491 10.670 22.846 1.00 96.06 187 GLY A O 1
ATOM 1399 N N . GLN A 1 188 ? -4.258 11.401 20.868 1.00 96.12 188 GLN A N 1
ATOM 1400 C CA . GLN A 1 188 ? -3.406 10.559 20.032 1.00 96.12 188 GLN A CA 1
ATOM 1401 C C . GLN A 1 188 ? -2.326 11.408 19.342 1.00 96.12 188 GLN A C 1
ATOM 1403 O O . GLN A 1 188 ? -2.605 12.088 18.354 1.00 96.12 188 GLN A O 1
ATOM 1408 N N . PRO A 1 189 ? -1.078 11.417 19.844 1.00 96.19 189 PRO A N 1
ATOM 1409 C CA . PRO A 1 189 ? -0.009 12.158 19.191 1.00 96.19 189 PRO A CA 1
ATOM 1410 C C . PRO A 1 189 ? 0.339 11.519 17.842 1.00 96.19 189 PRO A C 1
ATOM 1412 O O . PRO A 1 189 ? 0.511 10.305 17.746 1.00 96.19 189 PRO A O 1
ATOM 1415 N N . LEU A 1 190 ? 0.491 12.361 16.819 1.00 97.56 190 LEU A N 1
ATOM 1416 C CA . LEU A 1 190 ? 0.950 11.967 15.490 1.00 97.56 190 LEU A CA 1
ATOM 1417 C C . LEU A 1 190 ? 2.276 12.655 15.170 1.00 97.56 190 LEU A C 1
ATOM 1419 O O . LEU A 1 190 ? 2.410 13.878 15.275 1.00 97.56 190 LEU A O 1
ATOM 1423 N N . SER A 1 191 ? 3.245 11.858 14.743 1.00 98.00 191 SER A N 1
ATOM 1424 C CA . SER A 1 191 ? 4.496 12.309 14.143 1.00 98.00 191 SER A CA 1
ATOM 1425 C C . SER A 1 191 ? 4.557 11.882 12.681 1.00 98.00 191 SER A C 1
ATOM 1427 O O . SER A 1 191 ? 3.873 10.946 12.266 1.00 98.00 191 SER A O 1
ATOM 1429 N N . TRP A 1 192 ? 5.389 12.546 11.885 1.00 98.50 192 TRP A N 1
ATOM 1430 C CA . TRP A 1 192 ? 5.659 12.090 10.530 1.00 98.50 192 TRP A CA 1
ATOM 1431 C C . TRP A 1 192 ? 7.112 12.310 10.134 1.00 98.50 192 TRP A C 1
ATOM 1433 O O . TRP A 1 192 ? 7.816 13.142 10.708 1.00 98.50 192 TRP A O 1
ATOM 1443 N N . GLU A 1 193 ? 7.559 11.536 9.153 1.00 98.38 193 GLU A N 1
ATOM 1444 C CA . GLU A 1 193 ? 8.889 11.615 8.568 1.00 98.38 193 GLU A CA 1
ATOM 1445 C C . GLU A 1 193 ? 8.793 11.481 7.048 1.00 98.38 193 GLU A C 1
ATOM 1447 O O . GLU A 1 193 ? 8.030 10.672 6.524 1.00 98.38 193 GLU A O 1
ATOM 1452 N N . ARG A 1 194 ? 9.610 12.252 6.335 1.00 98.50 194 ARG A N 1
ATOM 1453 C CA . ARG A 1 194 ? 9.780 12.094 4.895 1.00 98.50 194 ARG A CA 1
ATOM 1454 C C . ARG A 1 194 ? 10.851 11.046 4.600 1.00 98.50 194 ARG A C 1
ATOM 1456 O O . ARG A 1 194 ? 12.001 11.207 5.009 1.00 98.50 194 ARG A O 1
ATOM 1463 N N . GLN A 1 195 ? 10.504 10.033 3.817 1.00 98.44 195 GLN A N 1
ATOM 1464 C CA . GLN A 1 195 ? 11.456 9.169 3.128 1.00 98.44 195 GLN A CA 1
ATOM 1465 C C . GLN A 1 195 ? 11.744 9.767 1.748 1.00 98.44 195 GLN A C 1
ATOM 1467 O O . GLN A 1 195 ? 10.843 9.932 0.929 1.00 98.44 195 GLN A O 1
ATOM 1472 N N . ALA A 1 196 ? 13.008 10.088 1.469 1.00 98.31 196 ALA A N 1
ATOM 1473 C CA . ALA A 1 196 ? 13.391 10.517 0.128 1.00 98.31 196 ALA A CA 1
ATOM 1474 C C . ALA A 1 196 ? 13.159 9.370 -0.869 1.00 98.31 196 ALA A C 1
ATOM 1476 O O . ALA A 1 196 ? 13.616 8.243 -0.639 1.00 98.31 196 ALA A O 1
ATOM 1477 N N . GLY A 1 197 ? 12.441 9.663 -1.952 1.00 97.38 197 GLY A N 1
ATOM 1478 C CA . GLY A 1 197 ? 12.286 8.761 -3.087 1.00 97.38 197 GLY A CA 1
ATOM 1479 C C . GLY A 1 197 ? 13.620 8.535 -3.804 1.00 97.38 197 GLY A C 1
ATOM 1480 O O . GLY A 1 197 ? 14.535 9.355 -3.711 1.00 97.38 197 GLY A O 1
ATOM 1481 N N . VAL A 1 198 ? 13.743 7.405 -4.501 1.00 97.56 198 VAL A N 1
ATOM 1482 C CA . VAL A 1 198 ? 14.984 7.013 -5.183 1.00 97.56 198 VAL A CA 1
ATOM 1483 C C . VAL A 1 198 ? 14.812 7.172 -6.690 1.00 97.56 198 VAL A C 1
ATOM 1485 O O . VAL A 1 198 ? 13.939 6.547 -7.290 1.00 97.56 198 VAL A O 1
ATOM 1488 N N . GLY A 1 199 ? 15.643 8.012 -7.312 1.00 96.88 199 GLY A N 1
ATOM 1489 C CA . GLY A 1 199 ? 15.581 8.257 -8.748 1.00 96.88 199 GLY A CA 1
ATOM 1490 C C . GLY A 1 199 ? 16.222 7.132 -9.574 1.00 96.88 199 GLY A C 1
ATOM 1491 O O . GLY A 1 199 ? 17.193 6.518 -9.128 1.00 96.88 199 GLY A O 1
ATOM 1492 N N . PRO A 1 200 ? 15.774 6.907 -10.825 1.00 96.81 200 PRO A N 1
ATOM 1493 C CA . PRO A 1 200 ? 16.391 5.943 -11.741 1.00 96.81 200 PRO A CA 1
ATOM 1494 C C . PRO A 1 200 ? 17.913 6.091 -11.885 1.00 96.81 200 PRO A C 1
ATOM 1496 O O . PRO A 1 200 ? 18.648 5.106 -11.858 1.00 96.81 200 PRO A O 1
ATOM 1499 N N . MET A 1 201 ? 18.399 7.331 -12.017 1.00 96.56 201 MET A N 1
ATOM 1500 C CA . MET A 1 201 ? 19.830 7.608 -12.181 1.00 96.56 201 MET A CA 1
ATOM 1501 C C . MET A 1 201 ? 20.631 7.305 -10.913 1.00 96.56 201 MET A C 1
ATOM 1503 O O . MET A 1 201 ? 21.780 6.881 -11.020 1.00 96.56 201 MET A O 1
ATOM 1507 N N . ASP A 1 202 ? 20.036 7.484 -9.732 1.00 97.25 202 ASP A N 1
ATOM 1508 C CA . ASP A 1 202 ? 20.698 7.176 -8.463 1.00 97.25 202 ASP A CA 1
ATOM 1509 C C . ASP A 1 202 ? 20.933 5.671 -8.337 1.00 97.25 202 ASP A C 1
ATOM 1511 O O . ASP A 1 202 ? 22.010 5.253 -7.919 1.00 97.25 202 ASP A O 1
ATOM 1515 N N . ILE A 1 203 ? 19.958 4.861 -8.761 1.00 97.38 203 ILE A N 1
ATOM 1516 C CA . ILE A 1 203 ? 20.059 3.395 -8.766 1.00 97.38 203 ILE A CA 1
ATOM 1517 C C . ILE A 1 203 ? 21.167 2.936 -9.702 1.00 97.38 203 ILE A C 1
ATOM 1519 O O . ILE A 1 203 ? 22.031 2.164 -9.300 1.00 97.38 203 ILE A O 1
ATOM 1523 N N . MET A 1 204 ? 21.162 3.431 -10.941 1.00 96.25 204 MET A N 1
ATOM 1524 C CA . MET A 1 204 ? 22.108 2.979 -11.962 1.00 96.25 204 MET A CA 1
ATOM 1525 C C . MET A 1 204 ? 23.555 3.403 -11.677 1.00 96.25 204 MET A C 1
ATOM 1527 O O . MET A 1 204 ? 24.479 2.690 -12.060 1.00 96.25 204 MET A O 1
ATOM 1531 N N . ASN A 1 205 ? 23.765 4.551 -11.026 1.00 96.75 205 ASN A N 1
ATOM 1532 C CA . ASN A 1 205 ? 25.100 5.136 -10.869 1.00 96.75 205 ASN A CA 1
ATOM 1533 C C . ASN A 1 205 ? 25.707 4.961 -9.469 1.00 96.75 205 ASN A C 1
ATOM 1535 O O . ASN A 1 205 ? 26.896 5.231 -9.293 1.00 96.75 205 ASN A O 1
ATOM 1539 N N . SER A 1 206 ? 24.927 4.562 -8.461 1.00 97.19 206 SER A N 1
ATOM 1540 C CA . SER A 1 206 ? 25.413 4.447 -7.084 1.00 97.19 206 SER A CA 1
ATOM 1541 C C . SER A 1 206 ? 25.775 3.011 -6.722 1.00 97.19 206 SER A C 1
ATOM 1543 O O . SER A 1 206 ? 24.954 2.102 -6.824 1.00 97.19 206 SER A O 1
ATOM 1545 N N . SER A 1 207 ? 26.972 2.817 -6.159 1.00 97.38 207 SER A N 1
ATOM 1546 C CA . SER A 1 207 ? 27.373 1.531 -5.570 1.00 97.38 207 SER A CA 1
ATOM 1547 C C . SER A 1 207 ? 26.467 1.096 -4.415 1.00 97.38 207 SER A C 1
ATOM 1549 O O . SER A 1 207 ? 26.380 -0.094 -4.131 1.00 97.38 207 SER A O 1
ATOM 1551 N N . LYS A 1 208 ? 25.739 2.035 -3.790 1.00 97.62 208 LYS A N 1
ATOM 1552 C CA . LYS A 1 208 ? 24.747 1.752 -2.744 1.00 97.62 208 LYS A CA 1
ATOM 1553 C C . LYS A 1 208 ? 23.655 0.784 -3.216 1.00 97.62 208 LYS A C 1
ATOM 1555 O O . LYS A 1 208 ? 23.119 0.043 -2.401 1.00 97.62 208 LYS A O 1
ATOM 1560 N N . TYR A 1 209 ? 23.316 0.801 -4.505 1.00 97.75 209 TYR A N 1
ATOM 1561 C CA . TYR A 1 209 ? 22.238 -0.015 -5.068 1.00 97.75 209 TYR A CA 1
ATOM 1562 C C . TYR A 1 209 ? 22.758 -1.155 -5.953 1.00 97.75 209 TYR A C 1
ATOM 1564 O O . TYR A 1 209 ? 21.977 -1.756 -6.686 1.00 97.75 209 TYR A O 1
ATOM 1572 N N . ALA A 1 210 ? 24.054 -1.485 -5.876 1.00 97.69 210 ALA A N 1
ATOM 1573 C CA . ALA A 1 210 ? 24.662 -2.527 -6.703 1.00 97.69 210 ALA A CA 1
ATOM 1574 C C . ALA A 1 210 ? 23.964 -3.889 -6.543 1.00 97.69 210 ALA A C 1
ATOM 1576 O O . ALA A 1 210 ? 23.673 -4.535 -7.544 1.00 97.69 210 ALA A O 1
ATOM 1577 N N . GLU A 1 211 ? 23.613 -4.277 -5.313 1.00 97.44 211 GLU A N 1
ATOM 1578 C CA . GLU A 1 211 ? 22.894 -5.532 -5.041 1.00 97.44 211 GLU A CA 1
ATOM 1579 C C . GLU A 1 211 ? 21.498 -5.552 -5.683 1.00 97.44 211 GLU A C 1
ATOM 1581 O O . GLU A 1 211 ? 21.085 -6.558 -6.257 1.00 97.44 211 GLU A O 1
ATOM 1586 N N . TRP A 1 212 ? 20.784 -4.421 -5.664 1.00 97.19 212 TRP A N 1
ATOM 1587 C CA . TRP A 1 212 ? 19.490 -4.283 -6.340 1.00 97.19 212 TRP A CA 1
ATOM 1588 C C . TRP A 1 212 ? 19.636 -4.393 -7.861 1.00 97.19 212 TRP A C 1
ATOM 1590 O O . TRP A 1 212 ? 18.846 -5.074 -8.512 1.00 97.19 212 TRP A O 1
ATOM 1600 N N . VAL A 1 213 ? 20.665 -3.766 -8.432 1.00 97.19 213 VAL A N 1
ATOM 1601 C CA . VAL A 1 213 ? 20.964 -3.847 -9.869 1.00 97.19 213 VAL A CA 1
ATOM 1602 C C . VAL A 1 213 ? 21.314 -5.280 -10.279 1.00 97.19 213 VAL A C 1
ATOM 1604 O O . VAL A 1 213 ? 20.772 -5.779 -11.265 1.00 97.19 213 VAL A O 1
ATOM 1607 N N . GLU A 1 214 ? 22.175 -5.960 -9.519 1.00 97.50 214 GLU A N 1
ATOM 1608 C CA . GLU A 1 214 ? 22.590 -7.347 -9.773 1.00 97.50 214 GLU A CA 1
ATOM 1609 C C . GLU A 1 214 ? 21.412 -8.322 -9.691 1.00 97.50 214 GLU A C 1
ATOM 1611 O O . GLU A 1 214 ? 21.276 -9.232 -10.516 1.00 97.50 214 GLU A O 1
ATOM 1616 N N . LYS A 1 215 ? 20.504 -8.086 -8.740 1.00 95.88 215 LYS A N 1
ATOM 1617 C CA . LYS A 1 215 ? 19.265 -8.844 -8.616 1.00 95.88 215 LYS A CA 1
ATOM 1618 C C . LYS A 1 215 ? 18.396 -8.762 -9.867 1.00 95.88 215 LYS A C 1
ATOM 1620 O O . LYS A 1 215 ? 17.707 -9.726 -10.177 1.00 95.88 215 LYS A O 1
ATOM 1625 N N . GLY A 1 216 ? 18.425 -7.666 -10.617 1.00 97.69 216 GLY A N 1
ATOM 1626 C CA . GLY A 1 216 ? 17.666 -7.517 -11.858 1.00 97.69 216 GLY A CA 1
ATOM 1627 C C . GLY A 1 216 ? 16.139 -7.552 -11.687 1.00 97.69 216 GLY A C 1
ATOM 1628 O O . GLY A 1 216 ? 15.595 -7.656 -10.586 1.00 97.69 216 GLY A O 1
ATOM 1629 N N . PHE A 1 217 ? 15.441 -7.453 -12.817 1.00 98.06 217 PHE A N 1
ATOM 1630 C CA . PHE A 1 217 ? 13.985 -7.303 -12.884 1.00 98.06 217 PHE A CA 1
ATOM 1631 C C . PHE A 1 217 ? 13.245 -8.634 -13.022 1.00 98.06 217 PHE A C 1
ATOM 1633 O O . PHE A 1 217 ? 13.780 -9.603 -13.576 1.00 98.06 217 PHE A O 1
ATOM 1640 N N . SER A 1 218 ? 11.993 -8.654 -12.560 1.00 96.44 218 SER A N 1
ATOM 1641 C CA . SER A 1 218 ? 11.064 -9.766 -12.741 1.00 96.44 218 SER A CA 1
ATOM 1642 C C . SER A 1 218 ? 10.892 -10.091 -14.223 1.00 96.44 218 SER A C 1
ATOM 1644 O O . SER A 1 218 ? 10.849 -9.209 -15.082 1.00 96.44 218 SER A O 1
ATOM 1646 N N . LYS A 1 219 ? 10.838 -11.387 -14.537 1.00 95.44 219 LYS A N 1
ATOM 1647 C CA . LYS A 1 219 ? 10.734 -11.909 -15.912 1.00 95.44 219 LYS A CA 1
ATOM 1648 C C . LYS A 1 219 ? 9.286 -12.178 -16.331 1.00 95.44 219 LYS A C 1
ATOM 1650 O O . LYS A 1 219 ? 9.054 -12.886 -17.312 1.00 95.44 219 LYS A O 1
ATOM 1655 N N . THR A 1 220 ? 8.327 -11.665 -15.571 1.00 90.81 220 THR A N 1
ATOM 1656 C CA . THR A 1 220 ? 6.898 -11.750 -15.866 1.00 90.81 220 THR A CA 1
ATOM 1657 C C . THR A 1 220 ? 6.582 -11.100 -17.206 1.00 90.81 220 THR A C 1
ATOM 1659 O O . THR A 1 220 ? 7.231 -10.149 -17.641 1.00 90.81 220 THR A O 1
ATOM 1662 N N . THR A 1 221 ? 5.581 -11.642 -17.899 1.00 88.56 221 THR A N 1
ATOM 1663 C CA . THR A 1 221 ? 5.123 -11.069 -19.176 1.00 88.56 221 THR A CA 1
ATOM 1664 C C . THR A 1 221 ? 4.132 -9.925 -18.974 1.00 88.56 221 THR A C 1
ATOM 1666 O O . THR A 1 221 ? 4.029 -9.066 -19.847 1.00 88.56 221 THR A O 1
ATOM 1669 N N . SER A 1 222 ? 3.436 -9.902 -17.832 1.00 86.88 222 SER A N 1
ATOM 1670 C CA . SER A 1 222 ? 2.556 -8.819 -17.393 1.00 86.88 222 SER A CA 1
ATOM 1671 C C . SER A 1 222 ? 2.606 -8.707 -15.864 1.00 86.88 222 SER A C 1
ATOM 1673 O O . SER A 1 222 ? 2.403 -9.734 -15.210 1.00 86.88 222 SER A O 1
ATOM 1675 N N . PRO A 1 223 ? 2.911 -7.525 -15.306 1.00 88.50 223 PRO A N 1
ATOM 1676 C CA . PRO A 1 223 ? 3.439 -6.351 -15.991 1.00 88.50 223 PRO A CA 1
ATOM 1677 C C . PRO A 1 223 ? 4.889 -6.620 -16.406 1.00 88.50 223 PRO A C 1
ATOM 1679 O O . PRO A 1 223 ? 5.640 -7.317 -15.718 1.00 88.50 223 PRO A O 1
ATOM 1682 N N . ASN A 1 224 ? 5.294 -6.088 -17.559 1.00 91.81 224 ASN A N 1
ATOM 1683 C CA . ASN A 1 224 ? 6.686 -6.167 -17.989 1.00 91.81 224 ASN A CA 1
ATOM 1684 C C . ASN A 1 224 ? 7.476 -4.989 -17.409 1.00 91.81 224 ASN A C 1
ATOM 1686 O O . ASN A 1 224 ? 7.417 -3.878 -17.932 1.00 91.81 224 ASN A O 1
ATOM 1690 N N . VAL A 1 225 ? 8.250 -5.270 -16.367 1.00 95.31 225 VAL A N 1
ATOM 1691 C CA . VAL A 1 225 ? 9.081 -4.290 -15.649 1.00 95.31 225 VAL A CA 1
ATOM 1692 C C . VAL A 1 225 ? 10.547 -4.292 -16.101 1.00 95.31 225 VAL A C 1
ATOM 1694 O O . VAL A 1 225 ? 11.392 -3.651 -15.480 1.00 95.31 225 VAL A O 1
ATOM 1697 N N . GLN A 1 226 ? 10.901 -5.024 -17.163 1.00 96.94 226 GLN A N 1
ATOM 1698 C CA . GLN A 1 226 ? 12.295 -5.155 -17.596 1.00 96.94 226 GLN A CA 1
ATOM 1699 C C . GLN A 1 226 ? 12.901 -3.808 -18.007 1.00 96.94 226 GLN A C 1
ATOM 1701 O O . GLN A 1 226 ? 12.497 -3.200 -18.998 1.00 96.94 226 GLN A O 1
ATOM 1706 N N . GLY A 1 227 ? 13.914 -3.371 -17.254 1.00 96.06 227 GLY A N 1
ATOM 1707 C CA . GLY A 1 227 ? 14.589 -2.091 -17.469 1.00 96.06 227 GLY A CA 1
ATOM 1708 C C . GLY A 1 227 ? 13.792 -0.874 -16.989 1.00 96.06 227 GLY A C 1
ATOM 1709 O O . GLY A 1 227 ? 14.222 0.255 -17.233 1.00 96.06 227 GLY A O 1
ATOM 1710 N N . ASP A 1 228 ? 12.663 -1.073 -16.303 1.00 97.06 228 ASP A N 1
ATOM 1711 C CA . ASP A 1 228 ? 11.893 0.021 -15.722 1.00 97.06 228 ASP A CA 1
ATOM 1712 C C . ASP A 1 228 ? 12.485 0.468 -14.379 1.00 97.06 228 ASP A C 1
ATOM 1714 O O . ASP A 1 228 ? 12.050 0.110 -13.281 1.00 97.06 228 ASP A O 1
ATOM 1718 N N . TRP A 1 229 ? 13.499 1.318 -14.473 1.00 97.06 229 TRP A N 1
ATOM 1719 C CA . TRP A 1 229 ? 14.164 1.896 -13.311 1.00 97.06 229 TRP A CA 1
ATOM 1720 C C . TRP A 1 229 ? 13.269 2.815 -12.466 1.00 97.06 229 TRP A C 1
ATOM 1722 O O . TRP A 1 229 ? 13.635 3.108 -11.327 1.00 97.06 229 TRP A O 1
ATOM 1732 N N . LYS A 1 230 ? 12.101 3.259 -12.962 1.00 96.12 230 LYS A N 1
ATOM 1733 C CA . LYS A 1 230 ? 11.128 3.981 -12.123 1.00 96.12 230 LYS A CA 1
ATOM 1734 C C . LYS A 1 230 ? 10.464 3.024 -11.139 1.00 96.12 230 LYS A C 1
ATOM 1736 O O . LYS A 1 230 ? 10.405 3.326 -9.949 1.00 96.12 230 LYS A O 1
ATOM 1741 N N . THR A 1 231 ? 10.065 1.844 -11.614 1.00 96.62 231 THR A N 1
ATOM 1742 C CA . THR A 1 231 ? 9.554 0.759 -10.765 1.00 96.62 231 THR A CA 1
ATOM 1743 C C . THR A 1 231 ? 10.598 0.307 -9.738 1.00 96.62 231 THR A C 1
ATOM 1745 O O . THR A 1 231 ? 10.268 0.114 -8.565 1.00 96.62 231 THR A O 1
ATOM 1748 N N . ALA A 1 232 ? 11.879 0.240 -10.123 1.00 97.94 232 ALA A N 1
ATOM 1749 C CA . ALA A 1 232 ? 12.970 0.002 -9.172 1.00 97.94 232 ALA A CA 1
ATOM 1750 C C . ALA A 1 232 ? 13.052 1.095 -8.085 1.00 97.94 232 ALA A C 1
ATOM 1752 O O . ALA A 1 232 ? 13.175 0.779 -6.902 1.00 97.94 232 ALA A O 1
ATOM 1753 N N . GLY A 1 233 ? 12.936 2.370 -8.473 1.00 98.19 233 GLY A N 1
ATOM 1754 C CA . GLY A 1 233 ? 12.899 3.523 -7.563 1.00 98.19 233 GLY A CA 1
ATOM 1755 C C . GLY A 1 233 ? 11.777 3.456 -6.538 1.00 98.19 233 GLY A C 1
ATOM 1756 O O . GLY A 1 233 ? 12.035 3.578 -5.339 1.00 98.19 233 GLY A O 1
ATOM 1757 N N . CYS A 1 234 ? 10.556 3.190 -7.001 1.00 98.06 234 CYS A N 1
ATOM 1758 C CA . CYS A 1 234 ? 9.387 2.981 -6.147 1.00 98.06 234 CYS A CA 1
ATOM 1759 C C . CYS A 1 234 ? 9.631 1.828 -5.154 1.00 98.06 234 CYS A C 1
ATOM 1761 O O . CYS A 1 234 ? 9.531 2.011 -3.940 1.00 98.06 234 CYS A O 1
ATOM 1763 N N . THR A 1 235 ? 10.079 0.672 -5.648 1.00 98.25 235 THR A N 1
ATOM 1764 C CA . THR A 1 235 ? 10.353 -0.524 -4.831 1.00 98.25 235 THR A CA 1
ATOM 1765 C C . THR A 1 235 ? 11.374 -0.277 -3.728 1.00 98.25 235 THR A C 1
ATOM 1767 O O . THR A 1 235 ? 11.131 -0.604 -2.565 1.00 98.25 235 THR A O 1
ATOM 1770 N N . ILE A 1 236 ? 12.511 0.333 -4.069 1.00 98.50 236 ILE A N 1
ATOM 1771 C CA . ILE A 1 236 ? 13.573 0.642 -3.104 1.00 98.50 236 ILE A CA 1
ATOM 1772 C C . ILE A 1 236 ? 13.106 1.714 -2.111 1.00 98.50 236 ILE A C 1
ATOM 1774 O O . ILE A 1 236 ? 13.470 1.658 -0.933 1.00 98.50 236 ILE A O 1
ATOM 1778 N N . GLY A 1 237 ? 12.285 2.671 -2.556 1.00 98.31 237 GLY A N 1
ATOM 1779 C CA . GLY A 1 237 ? 11.651 3.666 -1.693 1.00 98.31 237 GLY A CA 1
ATOM 1780 C C . GLY A 1 237 ? 10.798 3.020 -0.600 1.00 98.31 237 GLY A C 1
ATOM 1781 O O . GLY A 1 237 ? 10.994 3.316 0.580 1.00 98.31 237 GLY A O 1
ATOM 1782 N N . HIS A 1 238 ? 9.927 2.076 -0.970 1.00 98.69 238 HIS A N 1
ATOM 1783 C CA . HIS A 1 238 ? 9.114 1.325 -0.008 1.00 98.69 238 HIS A CA 1
ATOM 1784 C C . HIS A 1 238 ? 9.959 0.445 0.912 1.00 98.69 238 HIS A C 1
ATOM 1786 O O . HIS A 1 238 ? 9.782 0.509 2.127 1.00 98.69 238 HIS A O 1
ATOM 1792 N N . TYR A 1 239 ? 10.930 -0.299 0.376 1.00 98.69 239 TYR A N 1
ATOM 1793 C CA . TYR A 1 239 ? 11.875 -1.069 1.192 1.00 98.69 239 TYR A CA 1
ATOM 1794 C C . TYR A 1 239 ? 12.564 -0.195 2.256 1.00 98.69 239 TYR A C 1
ATOM 1796 O O . TYR A 1 239 ? 12.585 -0.540 3.438 1.00 98.69 239 TYR A O 1
ATOM 1804 N N . SER A 1 240 ? 13.055 0.981 1.851 1.00 98.44 240 SER A N 1
ATOM 1805 C CA . SER A 1 240 ? 13.730 1.932 2.745 1.00 98.44 240 SER A CA 1
ATOM 1806 C C . SER A 1 240 ? 12.792 2.522 3.805 1.00 98.44 240 SER A C 1
ATOM 1808 O O . SER A 1 240 ? 13.223 2.801 4.923 1.00 98.44 240 SER A O 1
ATOM 1810 N N . ALA A 1 241 ? 11.512 2.721 3.478 1.00 98.50 241 ALA A N 1
ATOM 1811 C CA . ALA A 1 241 ? 10.511 3.163 4.445 1.00 98.50 241 ALA A CA 1
ATOM 1812 C C . ALA A 1 241 ? 10.202 2.063 5.477 1.00 98.50 241 ALA A C 1
ATOM 1814 O O . ALA A 1 241 ? 10.175 2.340 6.677 1.00 98.50 241 ALA A O 1
ATOM 1815 N N . ILE A 1 242 ? 10.043 0.809 5.035 1.00 98.44 242 ILE A N 1
ATOM 1816 C CA . ILE A 1 242 ? 9.774 -0.344 5.913 1.00 98.44 242 ILE A CA 1
ATOM 1817 C C . ILE A 1 242 ? 10.950 -0.590 6.861 1.00 98.44 242 ILE A C 1
ATOM 1819 O O . ILE A 1 242 ? 10.742 -0.844 8.047 1.00 98.44 242 ILE A O 1
ATOM 1823 N N . SER A 1 243 ? 12.192 -0.446 6.389 1.00 98.00 243 SER A N 1
ATOM 1824 C CA . SER A 1 243 ? 13.380 -0.662 7.225 1.00 98.00 243 SER A CA 1
ATOM 1825 C C . SER A 1 243 ? 13.506 0.344 8.377 1.00 98.00 243 SER A C 1
ATOM 1827 O O . SER A 1 243 ? 14.279 0.118 9.305 1.00 98.00 243 SER A O 1
ATOM 1829 N N . ARG A 1 244 ? 12.760 1.457 8.336 1.00 97.00 244 ARG A N 1
ATOM 1830 C CA . ARG A 1 244 ? 12.719 2.486 9.390 1.00 97.00 244 ARG A CA 1
ATOM 1831 C C . ARG A 1 244 ? 11.646 2.238 10.452 1.00 97.00 244 ARG A C 1
ATOM 1833 O O . ARG A 1 244 ? 11.562 3.010 11.409 1.00 97.00 244 ARG A O 1
ATOM 1840 N N . ILE A 1 245 ? 10.825 1.199 10.299 1.00 96.12 245 ILE A N 1
ATOM 1841 C CA . ILE A 1 245 ? 9.844 0.808 11.315 1.00 96.12 245 ILE A CA 1
ATOM 1842 C C . ILE A 1 245 ? 10.597 0.242 12.535 1.00 96.12 245 ILE A C 1
ATOM 1844 O O . ILE A 1 245 ? 11.453 -0.637 12.369 1.00 96.12 245 ILE A O 1
ATOM 1848 N N . PRO A 1 246 ? 10.316 0.728 13.761 1.00 93.31 246 PRO A N 1
ATOM 1849 C CA . PRO A 1 246 ? 10.954 0.219 14.970 1.00 93.31 246 PRO A CA 1
ATOM 1850 C C . PRO A 1 246 ? 10.555 -1.240 15.234 1.00 93.31 246 PRO A C 1
ATOM 1852 O O . PRO A 1 246 ? 9.422 -1.640 14.991 1.00 93.31 246 PRO A O 1
ATOM 1855 N N . GLU A 1 247 ? 11.483 -2.035 15.766 1.00 84.19 247 GLU A N 1
ATOM 1856 C CA . GLU A 1 247 ? 11.268 -3.472 16.026 1.00 84.19 247 GLU A CA 1
ATOM 1857 C C . GLU A 1 247 ? 10.522 -3.765 17.325 1.00 84.19 247 GLU A C 1
ATOM 1859 O O . GLU A 1 247 ? 10.174 -4.913 17.585 1.00 84.19 247 GLU A O 1
ATOM 1864 N N . THR A 1 248 ? 10.295 -2.754 18.162 1.00 81.44 248 THR A N 1
ATOM 1865 C CA . THR A 1 248 ? 9.771 -2.942 19.514 1.00 81.44 248 THR A CA 1
ATOM 1866 C C . THR A 1 248 ? 8.364 -3.555 19.473 1.00 81.44 248 THR A C 1
ATOM 1868 O O . THR A 1 248 ? 7.430 -2.889 19.014 1.00 81.44 248 THR A O 1
ATOM 1871 N N . PRO A 1 249 ? 8.161 -4.791 19.971 1.00 69.88 249 PRO A N 1
ATOM 1872 C CA . PRO A 1 249 ? 6.832 -5.391 20.053 1.00 69.88 249 PRO A CA 1
ATOM 1873 C C . PRO A 1 249 ? 5.907 -4.556 20.945 1.00 69.88 249 PRO A C 1
ATOM 1875 O O . PRO A 1 249 ? 6.348 -4.003 21.952 1.00 69.88 249 PRO A O 1
ATOM 1878 N N . GLY A 1 250 ? 4.629 -4.449 20.570 1.00 72.12 250 GLY A N 1
ATOM 1879 C CA . GLY A 1 250 ? 3.651 -3.619 21.286 1.00 72.12 250 GLY A CA 1
ATOM 1880 C C . GLY A 1 250 ? 3.858 -2.109 21.122 1.00 72.12 250 GLY A C 1
ATOM 1881 O O . GLY A 1 250 ? 3.234 -1.330 21.839 1.00 72.12 250 GLY A O 1
ATOM 1882 N N . SER A 1 251 ? 4.740 -1.686 20.209 1.00 77.00 251 SER A N 1
ATOM 1883 C CA . SER A 1 251 ? 4.828 -0.286 19.803 1.00 77.00 251 SER A CA 1
ATOM 1884 C C . SER A 1 251 ? 3.631 0.124 18.951 1.00 77.00 251 SER A C 1
ATOM 1886 O O . SER A 1 251 ? 2.938 -0.702 18.354 1.00 77.00 251 SER A O 1
ATOM 1888 N N . ASP A 1 252 ? 3.405 1.432 18.906 1.00 92.88 252 ASP A N 1
ATOM 1889 C CA . ASP A 1 252 ? 2.470 2.035 17.973 1.00 92.88 252 ASP A CA 1
ATOM 1890 C C . ASP A 1 252 ? 2.794 1.650 16.526 1.00 92.88 252 ASP A C 1
ATOM 1892 O O . ASP A 1 252 ? 3.951 1.474 16.134 1.00 92.88 252 ASP A O 1
ATOM 1896 N N . LEU A 1 253 ? 1.755 1.601 15.705 1.00 96.75 253 LEU A N 1
ATOM 1897 C CA . LEU A 1 253 ? 1.869 1.326 14.288 1.00 96.75 253 LEU A CA 1
ATOM 1898 C C . LEU A 1 253 ? 2.459 2.514 13.526 1.00 96.75 253 LEU A C 1
ATOM 1900 O O . LEU A 1 253 ? 2.191 3.687 13.818 1.00 96.75 253 LEU A O 1
ATOM 1904 N N . VAL A 1 254 ? 3.223 2.170 12.488 1.00 97.81 254 VAL A N 1
ATOM 1905 C CA . VAL A 1 254 ? 3.754 3.107 11.500 1.00 97.81 254 VAL A CA 1
ATOM 1906 C C . VAL A 1 254 ? 3.027 2.890 10.181 1.00 97.81 254 VAL A C 1
ATOM 1908 O O . VAL A 1 254 ? 3.021 1.784 9.640 1.00 97.81 254 VAL A O 1
ATOM 1911 N N . MET A 1 255 ? 2.435 3.955 9.656 1.00 98.38 255 MET A N 1
ATOM 1912 C CA . MET A 1 255 ? 1.835 3.966 8.327 1.00 98.38 255 MET A CA 1
ATOM 1913 C C . MET A 1 255 ? 2.861 4.455 7.304 1.00 98.38 255 MET A C 1
ATOM 1915 O O . MET A 1 255 ? 3.529 5.460 7.536 1.00 98.38 255 MET A O 1
ATOM 1919 N N . ILE A 1 256 ? 2.975 3.760 6.178 1.00 98.69 256 ILE A N 1
ATOM 1920 C CA . ILE A 1 256 ? 3.785 4.159 5.026 1.00 98.69 256 ILE A CA 1
ATOM 1921 C C . ILE A 1 256 ? 2.847 4.606 3.910 1.00 98.69 256 ILE A C 1
ATOM 1923 O O . ILE A 1 256 ? 1.828 3.956 3.677 1.00 98.69 256 ILE A O 1
ATOM 1927 N N . MET A 1 257 ? 3.188 5.697 3.228 1.00 98.56 257 MET A N 1
ATOM 1928 C CA . MET A 1 257 ? 2.397 6.230 2.120 1.00 98.56 257 MET A CA 1
ATOM 1929 C C . MET A 1 257 ? 3.247 6.841 1.000 1.00 98.56 257 MET A C 1
ATOM 1931 O O . MET A 1 257 ? 4.399 7.219 1.217 1.00 98.56 257 MET A O 1
ATOM 1935 N N . GLU A 1 258 ? 2.672 6.943 -0.191 1.00 98.25 258 GLU A N 1
ATOM 1936 C CA . GLU A 1 258 ? 3.170 7.757 -1.303 1.00 98.25 258 GLU A CA 1
ATOM 1937 C C . GLU A 1 258 ? 2.808 9.243 -1.091 1.00 98.25 258 GLU A C 1
ATOM 1939 O O . GLU A 1 258 ? 2.098 9.603 -0.148 1.00 98.25 258 GLU A O 1
ATOM 1944 N N . ASP A 1 259 ? 3.355 10.135 -1.916 1.00 97.69 259 ASP A N 1
ATOM 1945 C CA . ASP A 1 259 ? 3.273 11.593 -1.748 1.00 97.69 259 ASP A CA 1
ATOM 1946 C C . ASP A 1 259 ? 2.090 12.273 -2.446 1.00 97.69 259 ASP A C 1
ATOM 1948 O O . ASP A 1 259 ? 2.002 13.500 -2.467 1.00 97.69 259 ASP A O 1
ATOM 1952 N N . ASP A 1 260 ? 1.171 11.486 -2.988 1.00 96.38 260 ASP A N 1
ATOM 1953 C CA . ASP A 1 260 ? -0.118 11.935 -3.509 1.00 96.38 260 ASP A CA 1
ATOM 1954 C C . ASP A 1 260 ? -1.299 11.309 -2.785 1.00 96.38 260 ASP A C 1
ATOM 1956 O O . ASP A 1 260 ? -2.402 11.267 -3.321 1.00 96.38 260 ASP A O 1
ATOM 1960 N N . VAL A 1 261 ? -1.088 10.826 -1.566 1.00 97.25 261 VAL A N 1
ATOM 1961 C CA . VAL A 1 261 ? -2.152 10.217 -0.783 1.00 97.25 261 VAL A CA 1
ATOM 1962 C C . VAL A 1 261 ? -2.947 11.264 -0.019 1.00 97.25 261 VAL A C 1
ATOM 1964 O O . VAL A 1 261 ? -2.408 12.038 0.772 1.00 97.25 261 VAL A O 1
ATOM 1967 N N . GLU A 1 262 ? -4.261 11.208 -0.182 1.00 97.62 262 GLU A N 1
ATOM 1968 C CA . GLU A 1 262 ? -5.237 11.873 0.664 1.00 97.62 262 GLU A CA 1
ATOM 1969 C C . GLU A 1 262 ? -5.736 10.909 1.748 1.00 97.62 262 GLU A C 1
ATOM 1971 O O . GLU A 1 262 ? -6.165 9.787 1.462 1.00 97.62 262 GLU A O 1
ATOM 1976 N N . ILE A 1 263 ? -5.662 11.332 3.009 1.00 97.56 263 ILE A N 1
ATOM 1977 C CA . ILE A 1 263 ? -6.114 10.546 4.164 1.00 97.56 263 ILE A CA 1
ATOM 1978 C C . ILE A 1 263 ? -7.524 10.993 4.536 1.00 97.56 263 ILE A C 1
ATOM 1980 O O . ILE A 1 263 ? -7.785 12.184 4.707 1.00 97.56 263 ILE A O 1
ATOM 1984 N N . GLY A 1 264 ? -8.432 10.034 4.732 1.00 93.94 264 GLY A N 1
ATOM 1985 C CA . GLY A 1 264 ? -9.811 10.346 5.091 1.00 93.94 264 GLY A CA 1
ATOM 1986 C C . GLY A 1 264 ? -9.914 11.163 6.395 1.00 93.94 264 GLY A C 1
ATOM 1987 O O . GLY A 1 264 ? -9.292 10.802 7.399 1.00 93.94 264 GLY A O 1
ATOM 1988 N N . PRO A 1 265 ? -10.771 12.202 6.459 1.00 89.50 265 PRO A N 1
ATOM 1989 C CA . PRO A 1 265 ? -10.906 13.082 7.632 1.00 89.50 265 PRO A CA 1
ATOM 1990 C C . PRO A 1 265 ? -11.484 12.380 8.875 1.00 89.50 265 PRO A C 1
ATOM 1992 O O . PRO A 1 265 ? -11.579 12.959 9.953 1.00 89.50 265 PRO A O 1
ATOM 1995 N N . HIS A 1 266 ? -11.923 11.128 8.741 1.00 93.50 266 HIS A N 1
ATOM 1996 C CA . HIS A 1 266 ? -12.448 10.308 9.834 1.00 93.50 266 HIS A CA 1
ATOM 1997 C C . HIS A 1 266 ? -11.588 9.072 10.101 1.00 93.50 266 HIS A C 1
ATOM 1999 O O . HIS A 1 266 ? -12.071 8.116 10.704 1.00 93.50 266 HIS A O 1
ATOM 2005 N N . PHE A 1 267 ? -10.315 9.105 9.688 1.00 96.44 267 PHE A N 1
ATOM 2006 C CA . PHE A 1 267 ? -9.405 7.964 9.747 1.00 96.44 267 PHE A CA 1
ATOM 2007 C C . PHE A 1 267 ? -9.446 7.220 11.088 1.00 96.44 267 PHE A C 1
ATOM 2009 O O . PHE A 1 267 ? -9.684 6.022 11.087 1.00 96.44 267 PHE A O 1
ATOM 2016 N N . LEU A 1 268 ? -9.269 7.905 12.228 1.00 96.19 268 LEU A N 1
ATOM 2017 C CA . LEU A 1 268 ? -9.220 7.238 13.542 1.00 96.19 268 LEU A CA 1
ATOM 2018 C C . LEU A 1 268 ? -10.506 6.482 13.882 1.00 96.19 268 LEU A C 1
ATOM 2020 O O . LEU A 1 268 ? -10.458 5.351 14.348 1.00 96.19 268 LEU A O 1
ATOM 2024 N N . HIS A 1 269 ? -11.655 7.091 13.596 1.00 96.31 269 HIS A N 1
ATOM 2025 C CA . HIS A 1 269 ? -12.956 6.486 13.871 1.00 96.31 269 HIS A CA 1
ATOM 2026 C C . HIS A 1 269 ? -13.200 5.254 13.000 1.00 96.31 269 HIS A C 1
ATOM 2028 O O . HIS A 1 269 ? -13.695 4.231 13.468 1.00 96.31 269 HIS A O 1
ATOM 2034 N N . GLU A 1 270 ? -12.841 5.337 11.720 1.00 96.88 270 GLU A N 1
ATOM 2035 C CA . GLU A 1 270 ? -12.986 4.206 10.805 1.00 96.88 270 GLU A CA 1
ATOM 2036 C C . GLU A 1 270 ? -11.939 3.115 11.075 1.00 96.88 270 GLU A C 1
ATOM 2038 O O . GLU A 1 270 ? -12.261 1.933 10.980 1.00 96.88 270 GLU A O 1
ATOM 2043 N N . TRP A 1 271 ? -10.732 3.485 11.511 1.00 97.25 271 TRP A N 1
ATOM 2044 C CA . TRP A 1 271 ? -9.692 2.565 11.971 1.00 97.25 271 TRP A CA 1
ATOM 2045 C C . TRP A 1 271 ? -10.158 1.727 13.168 1.00 97.25 271 TRP A C 1
ATOM 2047 O O . TRP A 1 271 ? -10.052 0.500 13.145 1.00 97.25 271 TRP A O 1
ATOM 2057 N N . GLU A 1 272 ? -10.744 2.369 14.180 1.00 96.94 272 GLU A N 1
ATOM 2058 C CA . GLU A 1 272 ? -11.285 1.698 15.366 1.00 96.94 272 GLU A CA 1
ATOM 2059 C C . GLU A 1 272 ? -12.403 0.707 15.019 1.00 96.94 272 GLU A C 1
ATOM 2061 O O . GLU A 1 272 ? -12.410 -0.424 15.504 1.00 96.94 272 GLU A O 1
ATOM 2066 N N . LYS A 1 273 ? -13.328 1.095 14.134 1.00 97.44 273 LYS A N 1
ATOM 2067 C CA . LYS A 1 273 ? -14.418 0.215 13.676 1.00 97.44 273 LYS A CA 1
ATOM 2068 C C . LYS A 1 273 ? -13.942 -0.946 12.815 1.00 97.44 273 LYS A C 1
ATOM 2070 O O . LYS A 1 273 ? -14.560 -2.007 12.829 1.00 97.44 273 LYS A O 1
ATOM 2075 N N . LEU A 1 274 ? -12.907 -0.720 12.014 1.00 97.56 274 LEU A N 1
ATOM 2076 C CA . LEU A 1 274 ? -12.333 -1.714 11.119 1.00 97.56 274 LEU A CA 1
ATOM 2077 C C . LEU A 1 274 ? -11.579 -2.791 11.902 1.00 97.56 274 LEU A C 1
ATOM 2079 O O . LEU A 1 274 ? -11.590 -3.953 11.504 1.00 97.56 274 LEU A O 1
ATOM 2083 N N . TRP A 1 275 ? -10.928 -2.423 13.006 1.00 97.75 275 TRP A N 1
ATOM 2084 C CA . TRP A 1 275 ? -9.996 -3.299 13.713 1.00 97.75 275 TRP A CA 1
ATOM 2085 C C . TRP A 1 275 ? -10.547 -4.687 14.098 1.00 97.75 275 TRP A C 1
ATOM 2087 O O . TRP A 1 275 ? -9.858 -5.686 13.857 1.00 97.75 275 TRP A O 1
ATOM 2097 N N . PRO A 1 276 ? -11.795 -4.824 14.590 1.00 98.06 276 PRO A N 1
ATOM 2098 C CA . PRO A 1 276 ? -12.390 -6.132 14.864 1.00 98.06 276 PRO A CA 1
ATOM 2099 C C . PRO A 1 276 ? -12.550 -7.037 13.631 1.00 98.06 276 PRO A C 1
ATOM 2101 O O . PRO A 1 276 ? -12.772 -8.235 13.784 1.00 98.06 276 PRO A O 1
ATOM 2104 N N . PHE A 1 277 ? -12.439 -6.503 12.415 1.00 98.31 277 PHE A N 1
ATOM 2105 C CA . PHE A 1 277 ? -12.515 -7.255 11.160 1.00 98.31 277 PHE A CA 1
ATOM 2106 C C . PHE A 1 277 ? -11.145 -7.655 10.603 1.00 98.31 277 PHE A C 1
ATOM 2108 O O . PHE A 1 277 ? -11.082 -8.439 9.657 1.00 98.31 277 PHE A O 1
ATOM 2115 N N . ILE A 1 278 ? -10.045 -7.155 11.170 1.00 97.94 278 ILE A N 1
ATOM 2116 C CA . ILE A 1 278 ? -8.695 -7.525 10.735 1.00 97.94 278 ILE A CA 1
ATOM 2117 C C . ILE A 1 278 ? -8.327 -8.891 11.332 1.00 97.94 278 ILE A C 1
ATOM 2119 O O . ILE A 1 278 ? -8.475 -9.061 12.546 1.00 97.94 278 ILE A O 1
ATOM 2123 N N . PRO A 1 279 ? -7.847 -9.868 10.539 1.00 97.38 279 PRO A N 1
ATOM 2124 C CA . PRO A 1 279 ? -7.330 -11.134 11.063 1.00 97.38 279 PRO A CA 1
ATOM 2125 C C . PRO A 1 279 ? -6.185 -10.934 12.061 1.00 97.38 279 PRO A C 1
ATOM 2127 O O . PRO A 1 279 ? -5.383 -10.022 11.910 1.00 97.38 279 PRO A O 1
ATOM 2130 N N . GLU A 1 280 ? -6.070 -11.803 13.070 1.00 96.00 280 GLU A N 1
ATOM 2131 C CA . GLU A 1 280 ? -4.986 -11.716 14.070 1.00 96.00 280 GLU A CA 1
ATOM 2132 C C . GLU A 1 280 ? -3.606 -11.897 13.445 1.00 96.00 280 GLU A C 1
ATOM 2134 O O . GLU A 1 280 ? -2.674 -11.146 13.729 1.00 96.00 280 GLU A O 1
ATOM 2139 N N . ALA A 1 281 ? -3.493 -12.888 12.563 1.00 96.44 281 ALA A N 1
ATOM 2140 C CA . ALA A 1 281 ? -2.305 -13.107 11.765 1.00 96.44 281 ALA A CA 1
ATOM 2141 C C . ALA A 1 281 ? -2.361 -12.200 10.531 1.00 96.44 281 ALA A C 1
ATOM 2143 O O . ALA A 1 281 ? -2.944 -12.565 9.514 1.00 96.44 281 ALA A O 1
ATOM 2144 N N . TRP A 1 282 ? -1.754 -11.019 10.623 1.00 97.69 282 TRP A N 1
ATOM 2145 C CA . TRP A 1 282 ? -1.566 -10.116 9.490 1.00 97.69 282 TRP A CA 1
ATOM 2146 C C . TRP A 1 282 ? -0.122 -9.625 9.428 1.00 97.69 282 TRP A C 1
ATOM 2148 O O . TRP A 1 282 ? 0.505 -9.339 10.450 1.00 97.69 282 TRP A O 1
ATOM 2158 N N . ASP A 1 283 ? 0.402 -9.527 8.210 1.00 98.12 283 ASP A N 1
ATOM 2159 C CA . ASP A 1 283 ? 1.726 -8.986 7.929 1.00 98.12 283 ASP A CA 1
ATOM 2160 C C . ASP A 1 283 ? 1.630 -7.537 7.439 1.00 98.12 283 ASP A C 1
ATOM 2162 O O . ASP A 1 283 ? 2.408 -6.681 7.858 1.00 98.12 283 ASP A O 1
ATOM 2166 N N . ILE A 1 284 ? 0.673 -7.275 6.544 1.00 98.44 284 ILE A N 1
ATOM 2167 C CA . ILE A 1 284 ? 0.471 -5.984 5.881 1.00 98.44 284 ILE A CA 1
ATOM 2168 C C . ILE A 1 284 ? -1.022 -5.687 5.825 1.00 98.44 284 ILE A C 1
ATOM 2170 O O . ILE A 1 284 ? -1.823 -6.559 5.485 1.00 98.44 284 ILE A O 1
ATOM 2174 N N . LEU A 1 285 ? -1.378 -4.434 6.087 1.00 98.31 285 LEU A N 1
ATOM 2175 C CA . LEU A 1 285 ? -2.716 -3.915 5.866 1.00 98.31 285 LEU A CA 1
ATOM 2176 C C . LEU A 1 285 ? -2.663 -2.715 4.923 1.00 98.31 285 LEU A C 1
ATOM 2178 O O . LEU A 1 285 ? -2.144 -1.659 5.282 1.00 98.31 285 LEU A O 1
ATOM 2182 N N . ARG A 1 286 ? -3.190 -2.873 3.709 1.00 98.00 286 ARG A N 1
ATOM 2183 C CA . ARG A 1 286 ? -3.267 -1.807 2.707 1.00 98.00 286 ARG A CA 1
ATOM 2184 C C . ARG A 1 286 ? -4.555 -1.029 2.904 1.00 98.00 286 ARG A C 1
ATOM 2186 O O . ARG A 1 286 ? -5.655 -1.574 2.820 1.00 98.00 286 ARG A O 1
ATOM 2193 N N . ILE A 1 287 ? -4.387 0.252 3.185 1.00 97.94 287 ILE A N 1
ATOM 2194 C CA . ILE A 1 287 ? -5.469 1.171 3.528 1.00 97.94 287 ILE A CA 1
ATOM 2195 C C . ILE A 1 287 ? -5.751 2.189 2.423 1.00 97.94 287 ILE A C 1
ATOM 2197 O O . ILE A 1 287 ? -6.811 2.803 2.443 1.00 97.94 287 ILE A O 1
ATOM 2201 N N . GLY A 1 288 ? -4.833 2.323 1.46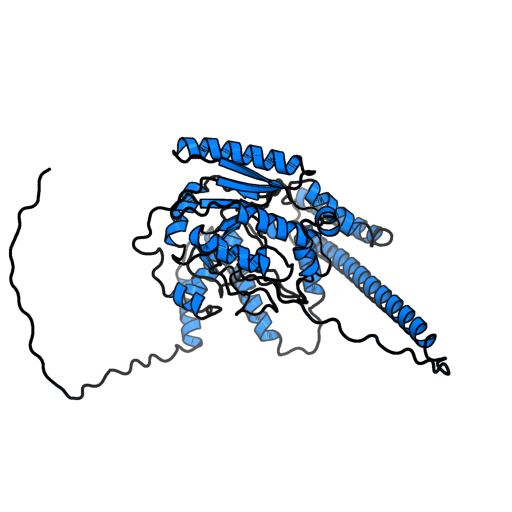2 1.00 96.62 288 GLY A N 1
ATOM 2202 C CA . GLY A 1 288 ? -5.028 3.015 0.193 1.00 96.62 288 GLY A CA 1
ATOM 2203 C C . GLY A 1 288 ? -4.487 2.167 -0.953 1.00 96.62 288 GLY A C 1
ATOM 2204 O O . GLY A 1 288 ? -3.385 1.617 -0.862 1.00 96.62 288 GLY A O 1
ATOM 2205 N N . TRP A 1 289 ? -5.309 2.001 -1.983 1.00 94.56 289 TRP A N 1
ATOM 2206 C CA . TRP A 1 289 ? -5.072 1.165 -3.155 1.00 94.56 289 TRP A CA 1
ATOM 2207 C C . TRP A 1 289 ? -6.046 1.565 -4.279 1.00 94.56 289 TRP A C 1
ATOM 2209 O O . TRP A 1 289 ? -7.022 2.276 -4.040 1.00 94.56 289 TRP A O 1
ATOM 2219 N N . PHE A 1 290 ? -5.803 1.096 -5.502 1.00 89.25 290 PHE A N 1
ATOM 2220 C CA . PHE A 1 290 ? -6.673 1.288 -6.666 1.00 89.25 290 PHE A CA 1
ATOM 2221 C C . PHE A 1 290 ? -6.845 -0.010 -7.468 1.00 89.25 290 PHE A C 1
ATOM 2223 O O . PHE A 1 290 ? -6.155 -0.998 -7.227 1.00 89.25 290 PHE A O 1
ATOM 2230 N N . GLY A 1 291 ? -7.746 -0.008 -8.450 1.00 84.56 291 GLY A N 1
ATOM 2231 C CA . GLY A 1 291 ? -7.971 -1.143 -9.347 1.00 84.56 291 GLY A CA 1
ATOM 2232 C C . GLY A 1 291 ? -9.301 -1.849 -9.104 1.00 84.56 291 GLY A C 1
ATOM 2233 O O . GLY A 1 291 ? -10.161 -1.321 -8.403 1.00 84.56 291 GLY A O 1
ATOM 2234 N N . ASP A 1 292 ? -9.467 -3.025 -9.707 1.00 74.50 292 ASP A N 1
ATOM 2235 C CA . ASP A 1 292 ? -10.734 -3.750 -9.685 1.00 74.50 292 ASP A CA 1
ATOM 2236 C C . ASP A 1 292 ? -11.085 -4.178 -8.257 1.00 74.50 292 ASP A C 1
ATOM 2238 O O . ASP A 1 292 ? -10.347 -4.914 -7.592 1.00 74.50 292 ASP A O 1
ATOM 2242 N N . HIS A 1 293 ? -12.227 -3.683 -7.794 1.00 69.06 293 HIS A N 1
ATOM 2243 C CA . HIS A 1 293 ? -12.817 -4.033 -6.511 1.00 69.06 293 HIS A CA 1
ATOM 2244 C C . HIS A 1 293 ? -13.630 -5.332 -6.604 1.00 69.06 293 HIS A C 1
ATOM 2246 O O . HIS A 1 293 ? -13.966 -5.901 -5.571 1.00 69.06 293 HIS A O 1
ATOM 2252 N N . GLN A 1 294 ? -13.930 -5.804 -7.822 1.00 66.88 294 GLN A N 1
ATOM 2253 C CA . GLN A 1 294 ? -14.871 -6.884 -8.100 1.00 66.88 294 GLN A CA 1
ATOM 2254 C C . GLN A 1 294 ? -14.219 -8.268 -8.078 1.00 66.88 294 GLN A C 1
ATOM 2256 O O . GLN A 1 294 ? -14.341 -9.069 -9.011 1.00 66.88 294 GLN A O 1
ATOM 2261 N N . ASN A 1 295 ? -13.498 -8.565 -6.997 1.00 79.56 295 ASN A N 1
ATOM 2262 C CA . ASN A 1 295 ? -12.929 -9.885 -6.787 1.00 79.56 295 ASN A CA 1
ATOM 2263 C C . ASN A 1 295 ? -13.527 -10.554 -5.557 1.00 79.56 295 ASN A C 1
ATOM 2265 O O . ASN A 1 295 ? -12.844 -10.835 -4.567 1.00 79.56 295 ASN A O 1
ATOM 2269 N N . CYS A 1 296 ? -14.807 -10.909 -5.668 1.00 87.12 296 CYS A N 1
ATOM 2270 C CA . CYS A 1 296 ? -15.507 -11.653 -4.631 1.00 87.12 296 CYS A CA 1
ATOM 2271 C C . CYS A 1 296 ? -14.762 -12.922 -4.164 1.00 87.12 296 CYS A C 1
ATOM 2273 O O . CYS A 1 296 ? -15.053 -13.411 -3.077 1.00 87.12 296 CYS A O 1
ATOM 2275 N N . THR A 1 297 ? -13.805 -13.480 -4.928 1.00 89.75 297 THR A N 1
ATOM 2276 C CA . THR A 1 297 ? -13.027 -14.665 -4.515 1.00 89.75 297 THR A CA 1
ATOM 2277 C C . THR A 1 297 ? -11.995 -14.366 -3.425 1.00 89.75 297 THR A C 1
ATOM 2279 O O . THR A 1 297 ? -11.625 -15.276 -2.683 1.00 89.75 297 THR A O 1
ATOM 2282 N N . GLN A 1 298 ? -11.568 -13.107 -3.286 1.00 93.69 298 GLN A N 1
ATOM 2283 C CA . GLN A 1 298 ? -10.584 -12.647 -2.296 1.00 93.69 298 GLN A CA 1
ATOM 2284 C C . GLN A 1 298 ? -11.227 -12.087 -1.022 1.00 93.69 298 GLN A C 1
ATOM 2286 O O . GLN A 1 298 ? -10.548 -11.921 -0.009 1.00 93.69 298 GLN A O 1
ATOM 2291 N N . VAL A 1 299 ? -12.538 -11.839 -1.045 1.00 94.44 299 VAL A N 1
ATOM 2292 C CA . VAL A 1 299 ? -13.305 -11.361 0.112 1.00 94.44 299 VAL A CA 1
ATOM 2293 C C . VAL A 1 299 ? -13.088 -12.259 1.325 1.00 94.44 299 VAL A C 1
ATOM 2295 O O . VAL A 1 299 ? -13.256 -13.472 1.216 1.00 94.44 299 VAL A O 1
ATOM 2298 N N . VAL A 1 300 ? -12.756 -11.677 2.479 1.00 95.62 300 VAL A N 1
ATOM 2299 C CA . VAL A 1 300 ? -12.619 -12.401 3.753 1.00 95.62 300 VAL A CA 1
ATOM 2300 C C . VAL A 1 300 ? -13.853 -12.206 4.633 1.00 95.62 300 VAL A C 1
ATOM 2302 O O . VAL A 1 300 ? -14.421 -13.184 5.112 1.00 95.62 300 VAL A O 1
ATOM 2305 N N . ASN A 1 301 ? -14.278 -10.961 4.834 1.00 95.44 301 ASN A N 1
ATOM 2306 C CA . ASN A 1 301 ? -15.466 -10.589 5.613 1.00 95.44 301 ASN A CA 1
ATOM 2307 C C . ASN A 1 301 ? -16.070 -9.298 5.044 1.00 95.44 301 ASN A C 1
ATOM 2309 O O . ASN A 1 301 ? -15.696 -8.904 3.953 1.00 95.44 301 ASN A O 1
ATOM 2313 N N . GLU A 1 302 ? -16.991 -8.613 5.723 1.00 93.69 302 GLU A N 1
ATOM 2314 C CA . GLU A 1 302 ? -17.576 -7.381 5.172 1.00 93.69 302 GLU A CA 1
ATOM 2315 C C . GLU A 1 302 ? -16.570 -6.230 4.968 1.00 93.69 302 GLU A C 1
ATOM 2317 O O . GLU A 1 302 ? -16.769 -5.441 4.057 1.00 93.69 302 GLU A O 1
ATOM 2322 N N . ARG A 1 303 ? -15.482 -6.122 5.741 1.00 95.31 303 ARG A N 1
ATOM 2323 C CA . ARG A 1 303 ? -14.549 -4.973 5.690 1.00 95.31 303 ARG A CA 1
ATOM 2324 C C . ARG A 1 303 ? -13.181 -5.272 5.095 1.00 95.31 303 ARG A C 1
ATOM 2326 O O . ARG A 1 303 ? -12.401 -4.345 4.889 1.00 95.31 303 ARG A O 1
ATOM 2333 N N . VAL A 1 304 ? -12.856 -6.541 4.885 1.00 96.25 304 VAL A N 1
ATOM 2334 C CA . VAL A 1 304 ? -11.496 -6.969 4.556 1.00 96.25 304 VAL A CA 1
ATOM 2335 C C . VAL A 1 304 ? -11.512 -7.974 3.423 1.00 96.25 304 VAL A C 1
ATOM 2337 O O . VAL A 1 304 ? -12.285 -8.938 3.438 1.00 96.25 304 VAL A O 1
ATOM 2340 N N . ASP A 1 305 ? -10.583 -7.777 2.494 1.00 96.06 305 ASP A N 1
ATOM 2341 C CA . ASP A 1 305 ? -10.244 -8.745 1.459 1.00 96.06 305 ASP A CA 1
ATOM 2342 C C . ASP A 1 305 ? -8.785 -9.163 1.618 1.00 96.06 305 ASP A C 1
ATOM 2344 O O . ASP A 1 305 ? -7.939 -8.412 2.115 1.00 96.06 305 ASP A O 1
ATOM 2348 N N . ARG A 1 306 ? -8.464 -10.369 1.160 1.00 95.94 306 ARG A N 1
ATOM 2349 C CA . ARG A 1 306 ? -7.077 -10.768 0.957 1.00 95.94 306 ARG A CA 1
ATOM 2350 C C . ARG A 1 306 ? -6.499 -9.928 -0.184 1.00 95.94 306 ARG A C 1
ATOM 2352 O O . ARG A 1 306 ? -7.106 -9.823 -1.245 1.00 95.94 306 ARG A O 1
ATOM 2359 N N . ALA A 1 307 ? -5.313 -9.350 0.011 1.00 94.69 307 ALA A N 1
ATOM 2360 C CA . ALA A 1 307 ? -4.643 -8.519 -0.992 1.00 94.69 307 ALA A CA 1
ATOM 2361 C C . ALA A 1 307 ? -4.026 -9.383 -2.107 1.00 94.69 307 ALA A C 1
ATOM 2363 O O . ALA A 1 307 ? -2.803 -9.467 -2.259 1.00 94.69 307 ALA A O 1
ATOM 2364 N N . GLY A 1 308 ? -4.876 -10.090 -2.850 1.00 88.12 308 GLY A N 1
ATOM 2365 C CA . GLY A 1 308 ? -4.505 -10.969 -3.950 1.00 88.12 308 GLY A CA 1
ATOM 2366 C C . GLY A 1 308 ? -4.143 -10.171 -5.192 1.00 88.12 308 GLY A C 1
ATOM 2367 O O . GLY A 1 308 ? -4.917 -10.181 -6.142 1.00 88.12 308 GLY A O 1
ATOM 2368 N N . TRP A 1 309 ? -2.998 -9.481 -5.163 1.00 86.19 309 TRP A N 1
ATOM 2369 C CA . TRP A 1 309 ? -2.496 -8.711 -6.301 1.00 86.19 309 TRP A CA 1
ATOM 2370 C C . TRP A 1 309 ? -2.516 -9.565 -7.572 1.00 86.19 309 TRP A C 1
ATOM 2372 O O . TRP A 1 309 ? -1.995 -10.686 -7.593 1.00 86.19 309 TRP A O 1
ATOM 2382 N N . GLN A 1 310 ? -3.156 -9.046 -8.615 1.00 78.12 310 GLN A N 1
ATOM 2383 C CA . GLN A 1 310 ? -3.264 -9.681 -9.922 1.00 78.12 310 GLN A CA 1
ATOM 2384 C C . GLN A 1 310 ? -3.204 -8.593 -10.982 1.00 78.12 310 GLN A C 1
ATOM 2386 O O . GLN A 1 310 ? -4.059 -7.717 -10.980 1.00 78.12 310 GLN A O 1
ATOM 2391 N N . ASP A 1 311 ? -2.258 -8.694 -11.912 1.00 76.25 311 ASP A N 1
ATOM 2392 C CA . ASP A 1 311 ? -2.211 -7.856 -13.114 1.00 76.25 311 ASP A CA 1
ATOM 2393 C C . ASP A 1 311 ? -2.370 -8.731 -14.372 1.00 76.25 311 ASP A C 1
ATOM 2395 O O . ASP A 1 311 ? -1.389 -9.157 -14.997 1.00 76.25 311 ASP A O 1
ATOM 2399 N N . PRO A 1 312 ? -3.608 -9.129 -14.709 1.00 73.81 312 PRO A N 1
ATOM 2400 C CA . PRO A 1 312 ? -3.855 -9.936 -15.893 1.00 73.81 312 PRO A CA 1
ATOM 2401 C C . PRO A 1 312 ? -3.551 -9.131 -17.164 1.00 73.81 312 PRO A C 1
ATOM 2403 O O . PRO A 1 312 ? -4.037 -8.021 -17.334 1.00 73.81 312 PRO A O 1
ATOM 2406 N N . MET A 1 313 ? -2.865 -9.747 -18.137 1.00 69.12 313 MET A N 1
ATOM 2407 C CA . MET A 1 313 ? -2.451 -9.129 -19.418 1.00 69.12 313 MET A CA 1
ATOM 2408 C C . MET A 1 313 ? -3.571 -8.390 -20.191 1.00 69.12 313 MET A C 1
ATOM 2410 O O . MET A 1 313 ? -3.281 -7.586 -21.076 1.00 69.12 313 MET A O 1
ATOM 2414 N N . ASN A 1 314 ? -4.846 -8.670 -19.895 1.00 66.81 314 ASN A N 1
ATOM 2415 C CA . ASN A 1 314 ? -6.012 -8.042 -20.524 1.00 66.81 314 ASN A CA 1
ATOM 2416 C C . ASN A 1 314 ? -7.128 -7.660 -19.531 1.00 66.81 314 ASN A C 1
ATOM 2418 O O . ASN A 1 314 ? -8.273 -7.516 -19.958 1.00 66.81 314 ASN A O 1
ATOM 2422 N N . GLY A 1 315 ? -6.841 -7.567 -18.234 1.00 70.12 315 GLY A N 1
ATOM 2423 C CA . GLY A 1 315 ? -7.841 -7.185 -17.237 1.00 70.12 315 GLY A CA 1
ATOM 2424 C C . GLY A 1 315 ? -7.380 -5.997 -16.409 1.00 70.12 315 GLY A C 1
ATOM 2425 O O . GLY A 1 315 ? -6.254 -5.526 -16.544 1.00 70.12 315 GLY A O 1
ATOM 2426 N N . GLU A 1 316 ? -8.282 -5.502 -15.577 1.00 75.69 316 GLU A N 1
ATOM 2427 C CA . GLU A 1 316 ? -7.935 -4.508 -14.576 1.00 75.69 316 GLU A CA 1
ATOM 2428 C C . GLU A 1 316 ? -7.111 -5.175 -13.479 1.00 75.69 316 GLU A C 1
ATOM 2430 O O . GLU A 1 316 ? -7.342 -6.333 -13.117 1.00 75.69 316 GLU A O 1
ATOM 2435 N N . CYS A 1 317 ? -6.120 -4.450 -12.972 1.00 83.81 317 CYS A N 1
ATOM 2436 C CA . CYS A 1 317 ? -5.356 -4.951 -11.852 1.00 83.81 317 CYS A CA 1
ATOM 2437 C C . CYS A 1 317 ? -6.243 -4.996 -10.605 1.00 83.81 317 CYS A C 1
ATOM 2439 O O . CYS A 1 317 ? -6.872 -3.993 -10.270 1.00 83.81 317 CYS A O 1
ATOM 2441 N N . ALA A 1 318 ? -6.273 -6.126 -9.903 1.00 86.88 318 ALA A N 1
ATOM 2442 C CA . ALA A 1 318 ? -6.984 -6.251 -8.636 1.00 86.88 318 ALA A CA 1
ATOM 2443 C C . ALA A 1 318 ? -6.064 -5.833 -7.487 1.00 86.88 318 ALA A C 1
ATOM 2445 O O . ALA A 1 318 ? -4.959 -6.365 -7.344 1.00 86.88 318 ALA A O 1
ATOM 2446 N N . TYR A 1 319 ? -6.535 -4.910 -6.645 1.00 90.31 319 TYR A N 1
ATOM 2447 C CA . TYR A 1 319 ? -5.773 -4.396 -5.504 1.00 90.31 319 TYR A CA 1
ATOM 2448 C C . TYR A 1 319 ? -4.386 -3.863 -5.909 1.00 90.31 319 TYR A C 1
ATOM 2450 O O . TYR A 1 319 ? -3.372 -4.214 -5.303 1.00 90.31 319 TYR A O 1
ATOM 2458 N N . CYS A 1 320 ? -4.303 -3.024 -6.935 1.00 91.38 320 CYS A N 1
ATOM 2459 C CA . CYS A 1 320 ? -3.065 -2.360 -7.341 1.00 91.38 320 CYS A CA 1
ATOM 2460 C C . CYS A 1 320 ? -2.730 -1.137 -6.469 1.00 91.38 320 CYS A C 1
ATOM 2462 O O . CYS A 1 320 ? -3.568 -0.612 -5.739 1.00 91.38 320 CYS A O 1
ATOM 2464 N N . GLY A 1 321 ? -1.479 -0.690 -6.524 1.00 92.31 321 GLY A N 1
ATOM 2465 C CA . GLY A 1 321 ? -0.999 0.545 -5.903 1.00 92.31 321 GLY A CA 1
ATOM 2466 C C . GLY A 1 321 ? -0.582 0.417 -4.441 1.00 92.31 321 GLY A C 1
ATOM 2467 O O . GLY A 1 321 ? -1.377 0.079 -3.567 1.00 92.31 321 GLY A O 1
ATOM 2468 N N . ALA A 1 322 ? 0.659 0.777 -4.134 1.00 95.19 322 ALA A N 1
ATOM 2469 C CA . ALA A 1 322 ? 1.182 0.800 -2.770 1.00 95.19 322 ALA A CA 1
ATOM 2470 C C . ALA A 1 322 ? 0.944 2.155 -2.072 1.00 95.19 322 ALA A C 1
ATOM 2472 O O . ALA A 1 322 ? 1.733 2.538 -1.208 1.00 95.19 322 ALA A O 1
ATOM 2473 N N . GLN A 1 323 ? -0.154 2.840 -2.429 1.00 96.38 323 GLN A N 1
ATOM 2474 C CA . GLN A 1 323 ? -0.475 4.207 -2.009 1.00 96.38 323 GLN A CA 1
ATOM 2475 C C . GLN A 1 323 ? -0.324 4.380 -0.501 1.00 96.38 323 GLN A C 1
ATOM 2477 O O . GLN A 1 323 ? 0.455 5.217 -0.071 1.00 96.38 323 GLN A O 1
ATOM 2482 N N . ALA A 1 324 ? -1.023 3.580 0.313 1.00 98.38 324 ALA A N 1
ATOM 2483 C CA . ALA A 1 324 ? -0.882 3.636 1.765 1.00 98.38 324 ALA A CA 1
ATOM 2484 C C . ALA A 1 324 ? -1.091 2.274 2.427 1.00 98.38 324 ALA A C 1
ATOM 2486 O O . ALA A 1 324 ? -2.040 1.543 2.129 1.00 98.38 324 ALA A O 1
ATOM 2487 N N . TYR A 1 325 ? -0.219 1.937 3.372 1.00 98.69 325 TYR A N 1
ATOM 2488 C CA . TYR A 1 325 ? -0.279 0.676 4.098 1.00 98.69 325 TYR A CA 1
ATOM 2489 C C . TYR A 1 325 ? 0.391 0.754 5.466 1.00 98.69 325 TYR A C 1
ATOM 2491 O O . TYR A 1 325 ? 1.152 1.666 5.779 1.00 98.69 325 TYR A O 1
ATOM 2499 N N . ILE A 1 326 ? 0.106 -0.244 6.289 1.00 98.31 326 ILE A N 1
ATOM 2500 C CA . ILE A 1 326 ? 0.728 -0.461 7.587 1.00 98.31 326 ILE A CA 1
ATOM 2501 C C . ILE A 1 326 ? 1.386 -1.839 7.556 1.00 98.31 326 ILE A C 1
ATOM 2503 O O . ILE A 1 326 ? 0.794 -2.803 7.068 1.00 98.31 326 ILE A O 1
ATOM 2507 N N . VAL A 1 327 ? 2.603 -1.937 8.086 1.00 97.56 327 VAL A N 1
ATOM 2508 C CA . VAL A 1 327 ? 3.295 -3.215 8.298 1.00 97.56 327 VAL A CA 1
ATOM 2509 C C . VAL A 1 327 ? 3.208 -3.568 9.773 1.00 97.56 327 VAL A C 1
ATOM 2511 O O . VAL A 1 327 ? 3.472 -2.721 10.628 1.00 97.56 327 VAL A O 1
ATOM 2514 N N . ASN A 1 328 ? 2.853 -4.813 10.077 1.00 96.75 328 ASN A N 1
ATOM 2515 C CA . ASN A 1 328 ? 2.871 -5.302 11.447 1.00 96.75 328 ASN A CA 1
ATOM 2516 C C . ASN A 1 328 ? 4.329 -5.316 11.947 1.00 96.75 328 ASN A C 1
ATOM 2518 O O . ASN A 1 328 ? 5.164 -6.000 11.349 1.00 96.75 328 ASN A O 1
ATOM 2522 N N . PRO A 1 329 ? 4.676 -4.606 13.039 1.00 95.75 329 PRO A N 1
ATOM 2523 C CA . PRO A 1 329 ? 6.054 -4.564 13.528 1.00 95.75 329 PRO A CA 1
ATOM 2524 C C . PRO A 1 329 ? 6.650 -5.956 13.785 1.00 95.75 329 PRO A C 1
ATOM 2526 O O . PRO A 1 329 ? 7.830 -6.180 13.520 1.00 95.75 329 PRO A O 1
ATOM 2529 N N . SER A 1 330 ? 5.826 -6.922 14.214 1.00 94.69 330 SER A N 1
ATOM 2530 C CA . SER A 1 330 ? 6.263 -8.304 14.469 1.00 94.69 330 SER A CA 1
ATOM 2531 C C . SER A 1 330 ? 6.636 -9.089 13.204 1.00 94.69 330 SER A C 1
ATOM 2533 O O . SER A 1 330 ? 7.399 -10.052 13.280 1.00 94.69 330 SER A O 1
ATOM 2535 N N . SER A 1 331 ? 6.141 -8.675 12.035 1.00 96.12 331 SER A N 1
ATOM 2536 C CA . SER A 1 331 ? 6.410 -9.313 10.743 1.00 96.12 331 SER A CA 1
ATOM 2537 C C . SER A 1 331 ? 7.300 -8.471 9.823 1.00 96.12 331 SER A C 1
ATOM 2539 O O . SER A 1 331 ? 7.617 -8.919 8.720 1.00 96.12 331 SER A O 1
ATOM 2541 N N . LYS A 1 332 ? 7.762 -7.290 10.263 1.00 96.56 332 LYS A N 1
ATOM 2542 C CA . LYS A 1 332 ? 8.610 -6.367 9.483 1.00 96.56 332 LYS A CA 1
ATOM 2543 C C . LYS A 1 332 ? 9.744 -7.089 8.750 1.00 96.56 332 LYS A C 1
ATOM 2545 O O . LYS A 1 332 ? 9.889 -6.957 7.539 1.00 96.56 332 LYS A O 1
ATOM 2550 N N . GLU A 1 333 ? 10.496 -7.923 9.464 1.00 97.31 333 GLU A N 1
ATOM 2551 C CA . GLU A 1 333 ? 11.623 -8.682 8.906 1.00 97.31 333 GLU A CA 1
ATOM 2552 C C . GLU A 1 333 ? 11.202 -9.704 7.842 1.00 97.31 333 GLU A C 1
ATOM 2554 O O . GLU A 1 333 ? 11.939 -9.985 6.898 1.00 97.31 333 GLU A O 1
ATOM 2559 N N . LYS A 1 334 ? 9.999 -10.274 7.962 1.00 97.56 334 LYS A N 1
ATOM 2560 C CA . LYS A 1 334 ? 9.432 -11.152 6.932 1.00 97.56 334 LYS A CA 1
ATOM 2561 C C . LYS A 1 334 ? 9.162 -10.362 5.648 1.00 97.56 334 LYS A C 1
ATOM 2563 O O . LYS A 1 334 ? 9.484 -10.852 4.567 1.00 97.56 334 LYS A O 1
ATOM 2568 N N . VAL A 1 335 ? 8.616 -9.151 5.772 1.00 98.25 335 VAL A N 1
ATOM 2569 C CA . VAL A 1 335 ? 8.330 -8.265 4.635 1.00 98.25 335 VAL A CA 1
ATOM 2570 C C . VAL A 1 335 ? 9.626 -7.778 3.979 1.00 98.25 335 VAL A C 1
ATOM 2572 O O . VAL A 1 335 ? 9.765 -7.895 2.765 1.00 98.25 335 VAL A O 1
ATOM 2575 N N . LEU A 1 336 ? 10.616 -7.326 4.757 1.00 98.31 336 LEU A N 1
ATOM 2576 C CA . LEU A 1 336 ? 11.921 -6.901 4.227 1.00 98.31 336 LEU A CA 1
ATOM 2577 C C . LEU A 1 336 ? 12.622 -8.028 3.463 1.00 98.31 336 LEU A C 1
ATOM 2579 O O . LEU A 1 336 ? 13.011 -7.832 2.313 1.00 98.31 336 LEU A O 1
ATOM 2583 N N . ARG A 1 337 ? 12.667 -9.244 4.022 1.00 98.25 337 ARG A N 1
ATOM 2584 C CA . ARG A 1 337 ? 13.240 -10.407 3.323 1.00 98.25 337 ARG A CA 1
ATOM 2585 C C . ARG A 1 337 ? 12.559 -10.708 1.994 1.00 98.25 337 ARG A C 1
ATOM 2587 O O . ARG A 1 337 ? 13.214 -11.161 1.057 1.00 98.25 337 ARG A O 1
ATOM 2594 N N . ARG A 1 338 ? 11.250 -10.472 1.882 1.00 98.19 338 ARG A N 1
ATOM 2595 C CA . ARG A 1 338 ? 10.538 -10.625 0.610 1.00 98.19 338 ARG A CA 1
ATOM 2596 C C . ARG A 1 338 ? 11.033 -9.613 -0.423 1.00 98.19 338 ARG A C 1
ATOM 2598 O O . ARG A 1 338 ? 11.325 -10.011 -1.551 1.00 98.19 338 ARG A O 1
ATOM 2605 N N . PHE A 1 339 ? 11.216 -8.354 -0.034 1.00 98.38 339 PHE A N 1
ATOM 2606 C CA . PHE A 1 339 ? 11.839 -7.336 -0.885 1.00 98.38 339 PHE A CA 1
ATOM 2607 C C . PHE A 1 339 ? 13.289 -7.670 -1.240 1.00 98.38 339 PHE A C 1
ATOM 2609 O O . PHE A 1 339 ? 13.684 -7.431 -2.371 1.00 98.38 339 PHE A O 1
ATOM 2616 N N . GLU A 1 340 ? 14.070 -8.257 -0.333 1.00 97.94 340 GLU A N 1
ATOM 2617 C CA . GLU A 1 340 ? 15.476 -8.642 -0.554 1.00 97.94 340 GLU A CA 1
ATOM 2618 C C . GLU A 1 340 ? 15.638 -9.868 -1.454 1.00 97.94 340 GLU A C 1
ATOM 2620 O O . GLU A 1 340 ? 16.593 -9.941 -2.221 1.00 97.94 340 GLU A O 1
ATOM 2625 N N . ARG A 1 341 ? 14.678 -10.799 -1.454 1.00 97.44 341 ARG A N 1
ATOM 2626 C CA . ARG A 1 341 ? 14.765 -12.046 -2.236 1.00 97.44 341 ARG A CA 1
ATOM 2627 C C . ARG A 1 341 ? 14.100 -11.980 -3.612 1.00 97.44 341 ARG A C 1
ATOM 2629 O O . ARG A 1 341 ? 14.657 -12.505 -4.565 1.00 97.44 341 ARG A O 1
ATOM 2636 N N . SER A 1 342 ? 12.980 -11.270 -3.748 1.00 97.81 342 SER A N 1
ATOM 2637 C CA . SER A 1 342 ? 12.200 -11.215 -5.006 1.00 97.81 342 SER A CA 1
ATOM 2638 C C . SER A 1 342 ? 12.808 -10.286 -6.050 1.00 97.81 342 SER A C 1
ATOM 2640 O O . SER A 1 342 ? 13.143 -9.156 -5.711 1.00 97.81 342 SER A O 1
ATOM 2642 N N . ARG A 1 343 ? 12.903 -10.665 -7.323 1.00 97.94 343 ARG A N 1
ATOM 2643 C CA . ARG A 1 343 ? 13.352 -9.767 -8.406 1.00 97.94 343 ARG A CA 1
ATOM 2644 C C . ARG A 1 343 ? 12.616 -8.418 -8.376 1.00 97.94 343 ARG A C 1
ATOM 2646 O O . ARG A 1 343 ? 11.496 -8.318 -7.879 1.00 97.94 343 ARG A O 1
ATOM 2653 N N . ILE A 1 344 ? 13.240 -7.369 -8.922 1.00 98.06 344 ILE A N 1
ATOM 2654 C CA . ILE A 1 344 ? 12.617 -6.039 -8.962 1.00 98.06 344 ILE A CA 1
ATOM 2655 C C . ILE A 1 344 ? 11.312 -6.117 -9.767 1.00 98.06 344 ILE A C 1
ATOM 2657 O O . ILE A 1 344 ? 11.329 -6.475 -10.943 1.00 98.06 344 ILE A O 1
ATOM 2661 N N . THR A 1 345 ? 10.203 -5.762 -9.128 1.00 97.38 345 THR A N 1
ATOM 2662 C CA . THR A 1 345 ? 8.848 -5.672 -9.693 1.00 97.38 345 THR A CA 1
ATOM 2663 C C . THR A 1 345 ? 8.105 -4.520 -9.015 1.00 97.38 345 THR A C 1
ATOM 2665 O O . THR A 1 345 ? 8.745 -3.754 -8.304 1.00 97.38 345 THR A O 1
ATOM 2668 N N . HIS A 1 346 ? 6.805 -4.335 -9.231 1.00 96.81 346 HIS A N 1
ATOM 2669 C CA . HIS A 1 346 ? 6.056 -3.296 -8.527 1.00 96.81 346 HIS A CA 1
ATOM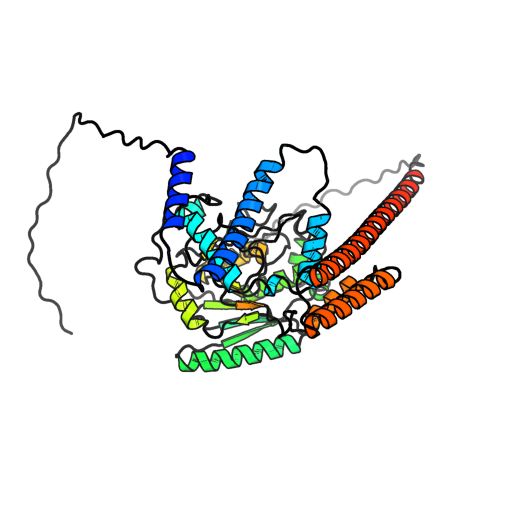 2670 C C . HIS A 1 346 ? 5.973 -3.568 -7.016 1.00 96.81 346 HIS A C 1
ATOM 2672 O O . HIS A 1 346 ? 5.877 -4.710 -6.561 1.00 96.81 346 HIS A O 1
ATOM 2678 N N . ALA A 1 347 ? 6.010 -2.501 -6.216 1.00 97.56 347 ALA A N 1
ATOM 2679 C CA . ALA A 1 347 ? 5.991 -2.621 -4.761 1.00 97.56 347 ALA A CA 1
ATOM 2680 C C . ALA A 1 347 ? 4.685 -3.239 -4.233 1.00 97.56 347 ALA A C 1
ATOM 2682 O O . ALA A 1 347 ? 4.709 -3.968 -3.247 1.00 97.56 347 ALA A O 1
ATOM 2683 N N . ASP A 1 348 ? 3.555 -2.997 -4.890 1.00 95.75 348 ASP A N 1
ATOM 2684 C CA . ASP A 1 348 ? 2.252 -3.567 -4.538 1.00 95.75 348 ASP A CA 1
ATOM 2685 C C . ASP A 1 348 ? 2.171 -5.089 -4.752 1.00 95.75 348 ASP A C 1
ATOM 2687 O O . ASP A 1 348 ? 1.540 -5.766 -3.942 1.00 95.75 348 ASP A O 1
ATOM 2691 N N . GLU A 1 349 ? 2.866 -5.649 -5.750 1.00 96.19 349 GLU A N 1
ATOM 2692 C CA . GLU A 1 349 ? 3.042 -7.103 -5.904 1.00 96.19 349 GLU A CA 1
ATOM 2693 C C . GLU A 1 349 ? 3.867 -7.688 -4.743 1.00 96.19 349 GLU A C 1
ATOM 2695 O O . GLU A 1 349 ? 3.545 -8.741 -4.180 1.00 96.19 349 GLU A O 1
ATOM 2700 N N . LEU A 1 350 ? 4.927 -6.988 -4.326 1.00 97.62 350 LEU A N 1
ATOM 2701 C CA . LEU A 1 350 ? 5.766 -7.410 -3.197 1.00 97.62 350 LEU A CA 1
ATOM 2702 C C . LEU A 1 350 ? 5.041 -7.304 -1.849 1.00 97.62 350 LEU A C 1
ATOM 2704 O O . LEU A 1 350 ? 5.310 -8.105 -0.953 1.00 97.62 350 LEU A O 1
ATOM 2708 N N . LEU A 1 351 ? 4.112 -6.357 -1.725 1.00 97.75 351 LEU A N 1
ATOM 2709 C CA . LEU A 1 351 ? 3.233 -6.168 -0.569 1.00 97.75 351 LEU A CA 1
ATOM 2710 C C . LEU A 1 351 ? 1.933 -6.993 -0.669 1.00 97.75 351 LEU A C 1
ATOM 2712 O O . LEU A 1 351 ? 1.109 -6.953 0.245 1.00 97.75 351 LEU A O 1
ATOM 2716 N N . GLY A 1 352 ? 1.734 -7.725 -1.768 1.00 96.75 352 GLY A N 1
ATOM 2717 C CA . GLY A 1 352 ? 0.593 -8.604 -1.997 1.00 96.75 352 GLY A CA 1
ATOM 2718 C C . GLY A 1 352 ? 0.688 -9.921 -1.224 1.00 96.75 352 GLY A C 1
ATOM 2719 O O . GLY A 1 352 ? 1.762 -10.382 -0.830 1.00 96.75 352 GLY A O 1
ATOM 2720 N N . ALA A 1 353 ? -0.460 -10.563 -1.017 1.00 96.75 353 ALA A N 1
ATOM 2721 C CA . ALA A 1 353 ? -0.542 -11.817 -0.280 1.00 96.75 353 ALA A CA 1
ATOM 2722 C C . ALA A 1 353 ? 0.175 -13.001 -0.970 1.00 96.75 353 ALA A C 1
ATOM 2724 O O . ALA A 1 353 ? 1.027 -13.626 -0.327 1.00 96.75 353 ALA A O 1
ATOM 2725 N N . PRO A 1 354 ? -0.104 -13.335 -2.250 1.00 95.75 354 PRO A N 1
ATOM 2726 C CA . PRO A 1 354 ? 0.552 -14.464 -2.917 1.00 95.75 354 PRO A CA 1
ATOM 2727 C C . PRO A 1 354 ? 2.041 -14.188 -3.113 1.00 95.75 354 PRO A C 1
ATOM 2729 O O . PRO A 1 354 ? 2.434 -13.033 -3.132 1.00 95.75 354 PRO A O 1
ATOM 2732 N N . THR A 1 355 ? 2.872 -15.216 -3.281 1.00 96.06 355 THR A N 1
ATOM 2733 C CA . THR A 1 355 ? 4.261 -15.054 -3.752 1.00 96.06 355 THR A CA 1
ATOM 2734 C C . THR A 1 355 ? 4.282 -14.297 -5.095 1.00 96.06 355 THR A C 1
ATOM 2736 O O . THR A 1 355 ? 3.402 -14.570 -5.918 1.00 96.06 355 THR A O 1
ATOM 2739 N N . PRO A 1 356 ? 5.242 -13.376 -5.344 1.00 94.75 356 PRO A N 1
ATOM 2740 C CA . PRO A 1 356 ? 5.340 -12.675 -6.623 1.00 94.75 356 PRO A CA 1
ATOM 2741 C C . PRO A 1 356 ? 5.452 -13.660 -7.785 1.00 94.75 356 PRO A C 1
ATOM 2743 O O . PRO A 1 356 ? 5.980 -14.768 -7.640 1.00 94.75 356 PRO A O 1
ATOM 2746 N N . GLN A 1 357 ? 4.934 -13.281 -8.945 1.00 91.44 357 GLN A N 1
ATOM 2747 C CA . GLN A 1 357 ? 4.857 -14.188 -10.078 1.00 91.44 357 GLN A CA 1
ATOM 2748 C C . GLN A 1 357 ? 6.254 -14.674 -10.507 1.00 91.44 357 GLN A C 1
ATOM 2750 O O . GLN A 1 357 ? 7.204 -13.902 -10.601 1.00 91.44 357 GLN A O 1
ATOM 2755 N N . LEU A 1 358 ? 6.351 -15.968 -10.837 1.00 91.75 358 LEU A N 1
ATOM 2756 C CA . LEU A 1 358 ? 7.581 -16.674 -11.241 1.00 91.75 358 LEU A CA 1
ATOM 2757 C C . LEU A 1 358 ? 8.653 -16.852 -10.148 1.00 91.75 358 LEU A C 1
ATOM 2759 O O . LEU A 1 358 ? 9.682 -17.464 -10.439 1.00 91.75 358 LEU A O 1
ATOM 2763 N N . GLU A 1 359 ? 8.425 -16.387 -8.919 1.00 94.50 359 GLU A N 1
ATOM 2764 C CA . GLU A 1 359 ? 9.324 -16.636 -7.785 1.00 94.50 359 GLU A CA 1
ATOM 2765 C C . GLU A 1 359 ? 9.029 -17.983 -7.101 1.00 94.50 359 GLU A C 1
ATOM 2767 O O . GLU A 1 359 ? 7.901 -18.488 -7.123 1.00 94.50 359 GLU A O 1
ATOM 2772 N N . ASP A 1 360 ? 10.037 -18.576 -6.451 1.00 95.94 360 ASP A N 1
ATOM 2773 C CA . ASP A 1 360 ? 9.836 -19.783 -5.643 1.00 95.94 360 ASP A CA 1
ATOM 2774 C C . ASP A 1 360 ? 9.204 -19.427 -4.290 1.00 95.94 360 ASP A C 1
ATOM 2776 O O . ASP A 1 360 ? 9.818 -18.781 -3.441 1.00 95.94 360 ASP A O 1
ATOM 2780 N N . SER A 1 361 ? 7.990 -19.928 -4.049 1.00 95.75 361 SER A N 1
ATOM 2781 C CA . SER A 1 361 ? 7.267 -19.787 -2.775 1.00 95.75 361 SER A CA 1
ATOM 2782 C C . SER A 1 361 ? 8.018 -20.294 -1.534 1.00 95.75 361 SER A C 1
ATOM 2784 O O . SER A 1 361 ? 7.686 -19.898 -0.418 1.00 95.75 361 SER A O 1
ATOM 2786 N N . LYS A 1 362 ? 9.029 -21.160 -1.685 1.00 95.88 362 LYS A N 1
ATOM 2787 C CA . LYS A 1 362 ? 9.889 -21.594 -0.571 1.00 95.88 362 LYS A CA 1
ATOM 2788 C C . LYS A 1 362 ? 10.926 -20.541 -0.194 1.00 95.88 362 LYS A C 1
ATOM 2790 O O . LYS A 1 362 ? 11.280 -20.421 0.978 1.00 95.88 362 LYS A O 1
ATOM 2795 N N . GLU A 1 363 ? 11.416 -19.789 -1.173 1.00 95.38 363 GLU A N 1
ATOM 2796 C CA . GLU A 1 363 ? 12.404 -18.728 -0.969 1.00 95.38 363 GLU A CA 1
ATOM 2797 C C . GLU A 1 363 ? 11.726 -17.402 -0.616 1.00 95.38 363 GLU A C 1
ATOM 2799 O O . GLU A 1 363 ? 12.185 -16.690 0.285 1.00 95.38 363 GLU A O 1
ATOM 2804 N N . VAL A 1 364 ? 10.603 -17.122 -1.281 1.00 96.31 364 VAL A N 1
ATOM 2805 C CA . VAL A 1 364 ? 9.762 -15.935 -1.131 1.00 96.31 364 VAL A CA 1
ATOM 2806 C C . VAL A 1 364 ? 8.360 -16.366 -0.672 1.00 96.31 364 VAL A C 1
ATOM 2808 O O . VAL A 1 364 ? 7.437 -16.487 -1.484 1.00 96.31 364 VAL A O 1
ATOM 2811 N N . PRO A 1 365 ? 8.170 -16.640 0.631 1.00 96.19 365 PRO A N 1
ATOM 2812 C CA . PRO A 1 365 ? 6.896 -17.137 1.130 1.00 96.19 365 PRO A CA 1
ATOM 2813 C C . PRO A 1 365 ? 5.771 -16.098 1.007 1.00 96.19 365 PRO A C 1
ATOM 2815 O O . PRO A 1 365 ? 6.028 -14.886 1.025 1.00 96.19 365 PRO A O 1
ATOM 2818 N N . PRO A 1 366 ? 4.509 -16.559 0.930 1.00 97.25 366 PRO A N 1
ATOM 2819 C CA . PRO A 1 366 ? 3.356 -15.672 0.916 1.00 97.25 366 PRO A CA 1
ATOM 2820 C C . PRO A 1 366 ? 3.270 -14.835 2.200 1.00 97.25 366 PRO A C 1
ATOM 2822 O O . PRO A 1 366 ? 3.741 -15.217 3.283 1.00 97.25 366 PRO A O 1
ATOM 2825 N N . LEU A 1 367 ? 2.631 -13.677 2.064 1.00 98.12 367 LEU A N 1
ATOM 2826 C CA . LEU A 1 367 ? 2.318 -12.776 3.163 1.00 98.12 367 LEU A CA 1
ATOM 2827 C C . LEU A 1 367 ? 0.839 -12.892 3.542 1.00 98.12 367 LEU A C 1
ATOM 2829 O O . LEU A 1 367 ? -0.028 -13.164 2.711 1.00 98.12 367 LEU A O 1
ATOM 2833 N N . GLN A 1 368 ? 0.558 -12.634 4.812 1.00 98.12 368 GLN A N 1
ATOM 2834 C CA . GLN A 1 368 ? -0.776 -12.373 5.341 1.00 98.12 368 GLN A CA 1
ATOM 2835 C C . GLN A 1 368 ? -1.130 -10.908 5.059 1.00 98.12 368 GLN A C 1
ATOM 2837 O O . GLN A 1 368 ? -1.156 -10.072 5.962 1.00 98.12 368 GLN A O 1
ATOM 2842 N N . ALA A 1 369 ? -1.273 -10.570 3.778 1.00 98.00 369 ALA A N 1
ATOM 2843 C CA . ALA A 1 369 ? -1.554 -9.210 3.343 1.00 98.00 369 ALA A CA 1
ATOM 2844 C C . ALA A 1 369 ? -3.041 -9.035 3.038 1.00 98.00 369 ALA A C 1
ATOM 2846 O O . ALA A 1 369 ? -3.647 -9.840 2.323 1.00 98.00 369 ALA A O 1
ATOM 2847 N N . PHE A 1 370 ? -3.608 -7.950 3.549 1.00 97.88 370 PHE A N 1
ATOM 2848 C CA . PHE A 1 370 ? -5.024 -7.637 3.427 1.00 97.88 370 PHE A CA 1
ATOM 2849 C C . PHE A 1 370 ? -5.219 -6.224 2.897 1.00 97.88 370 PHE A C 1
ATOM 2851 O O . PHE A 1 370 ? -4.366 -5.356 3.096 1.00 97.88 370 PHE A O 1
ATOM 2858 N N . VAL A 1 371 ? -6.348 -5.993 2.237 1.00 96.88 371 VAL A N 1
ATOM 2859 C CA . VAL A 1 371 ? -6.828 -4.646 1.933 1.00 96.88 371 VAL A CA 1
ATOM 2860 C C . VAL A 1 371 ? -8.098 -4.358 2.723 1.00 96.88 371 VAL A C 1
ATOM 2862 O O . VAL A 1 371 ? -8.850 -5.274 3.066 1.00 96.88 371 VAL A O 1
ATOM 2865 N N . VAL A 1 372 ? -8.339 -3.083 3.003 1.00 96.06 372 VAL A N 1
ATOM 2866 C CA . VAL A 1 372 ? -9.516 -2.631 3.757 1.00 96.06 372 VAL A CA 1
ATOM 2867 C C . VAL A 1 372 ? -10.563 -2.035 2.826 1.00 96.06 372 VAL A C 1
ATOM 2869 O 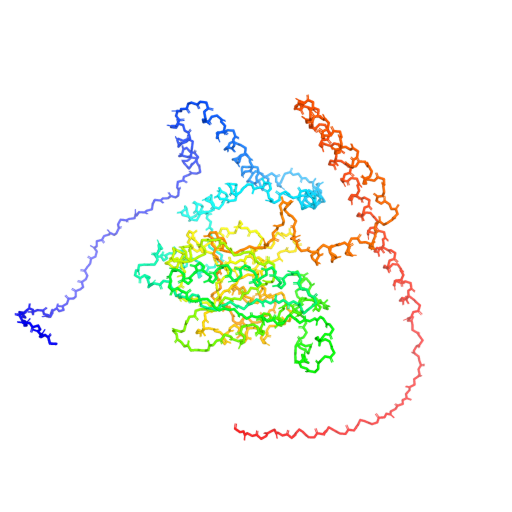O . VAL A 1 372 ? -10.223 -1.451 1.790 1.00 96.06 372 VAL A O 1
ATOM 2872 N N . TRP A 1 373 ? -11.827 -2.152 3.231 1.00 89.94 373 TRP A N 1
ATOM 2873 C CA . TRP A 1 373 ? -12.956 -1.518 2.570 1.00 89.94 373 TRP A CA 1
ATOM 2874 C C . TRP A 1 373 ? -13.933 -0.836 3.554 1.00 89.94 373 TRP A C 1
ATOM 2876 O O . TRP A 1 373 ? -14.359 -1.459 4.535 1.00 89.94 373 TRP A O 1
ATOM 2886 N N . PRO A 1 374 ? -14.367 0.409 3.272 1.00 91.00 374 PRO A N 1
ATOM 2887 C CA . PRO A 1 374 ? -13.824 1.290 2.231 1.00 91.00 374 PRO A CA 1
ATOM 2888 C C . PRO A 1 374 ? -12.345 1.614 2.495 1.00 91.00 374 PRO A C 1
ATOM 2890 O O . PRO A 1 374 ? -11.874 1.488 3.626 1.00 91.00 374 PRO A O 1
ATOM 2893 N N . ALA A 1 375 ? -11.608 2.001 1.451 1.00 93.69 375 ALA A N 1
ATOM 2894 C CA . ALA A 1 375 ? -10.239 2.479 1.620 1.00 93.69 375 ALA A CA 1
ATOM 2895 C C . ALA A 1 375 ? -10.229 3.697 2.566 1.00 93.69 375 ALA A C 1
ATOM 2897 O O . ALA A 1 375 ? -11.091 4.571 2.481 1.00 93.69 375 ALA A O 1
ATOM 2898 N N . LEU A 1 376 ? -9.269 3.741 3.492 1.00 96.56 376 LEU A N 1
ATOM 2899 C CA . LEU A 1 376 ? -9.116 4.844 4.453 1.00 96.56 376 LEU A CA 1
ATOM 2900 C C . LEU A 1 376 ? -8.220 5.969 3.915 1.00 96.56 376 LEU A C 1
ATOM 2902 O O . LEU A 1 376 ? -8.100 7.027 4.537 1.00 96.56 376 LEU A O 1
ATOM 2906 N N . ALA A 1 377 ? -7.576 5.714 2.782 1.00 96.62 377 ALA A N 1
ATOM 2907 C CA . ALA A 1 377 ? -6.731 6.633 2.053 1.00 96.62 377 ALA A CA 1
ATOM 2908 C C . ALA A 1 377 ? -6.911 6.403 0.545 1.00 96.62 377 ALA A C 1
ATOM 2910 O O . ALA A 1 377 ? -7.216 5.290 0.117 1.00 96.62 377 ALA A O 1
ATOM 2911 N N . SER A 1 378 ? -6.715 7.439 -0.261 1.00 94.75 378 SER A N 1
ATOM 2912 C CA . SER A 1 378 ? -6.849 7.377 -1.722 1.00 94.75 378 SER A CA 1
ATOM 2913 C C . SER A 1 378 ? -5.830 8.285 -2.397 1.00 94.75 378 SER A C 1
ATOM 2915 O O . SER A 1 378 ? -5.271 9.165 -1.751 1.00 94.75 378 SER A O 1
ATOM 2917 N N . THR A 1 379 ? -5.601 8.132 -3.702 1.00 93.56 379 THR A N 1
ATOM 2918 C CA . THR A 1 379 ? -4.885 9.173 -4.460 1.00 93.56 379 THR A CA 1
ATOM 2919 C C . THR A 1 379 ? -5.660 10.488 -4.401 1.00 93.56 379 THR A C 1
ATOM 2921 O O . THR A 1 379 ? -6.888 10.507 -4.495 1.00 93.56 379 THR A O 1
ATOM 2924 N N . HIS A 1 380 ? -4.931 11.587 -4.261 1.00 93.44 380 HIS A N 1
ATOM 2925 C CA . HIS A 1 380 ? -5.447 12.938 -4.293 1.00 93.44 380 HIS A CA 1
ATOM 2926 C C . HIS A 1 380 ? -5.726 13.357 -5.740 1.00 93.44 380 HIS A C 1
ATOM 2928 O O . HIS A 1 380 ? -4.823 13.528 -6.571 1.00 93.44 380 HIS A O 1
ATOM 2934 N N . PHE A 1 381 ? -7.005 13.553 -6.037 1.00 89.06 381 PHE A N 1
ATOM 2935 C CA . PHE A 1 381 ? -7.470 14.093 -7.305 1.00 89.06 381 PHE A CA 1
ATOM 2936 C C . PHE A 1 381 ? -7.907 15.545 -7.115 1.00 89.06 381 PHE A C 1
ATOM 2938 O O . PHE A 1 381 ? -8.421 15.943 -6.071 1.00 89.06 381 PHE A O 1
ATOM 2945 N N . ASN A 1 382 ? -7.719 16.369 -8.142 1.00 85.62 382 ASN A N 1
ATOM 2946 C CA . ASN A 1 382 ? -8.279 17.713 -8.139 1.00 85.62 382 ASN A CA 1
ATOM 2947 C C . ASN A 1 382 ? -9.805 17.677 -8.330 1.00 85.62 382 ASN A C 1
ATOM 2949 O O . ASN A 1 382 ? -10.402 16.649 -8.636 1.00 85.62 382 ASN A O 1
ATOM 2953 N N . THR A 1 383 ? -10.448 18.841 -8.235 1.00 84.19 383 THR A N 1
ATOM 2954 C CA . THR A 1 383 ? -11.909 18.992 -8.386 1.00 84.19 383 THR A CA 1
ATOM 2955 C C . THR A 1 383 ? -12.471 18.566 -9.749 1.00 84.19 383 THR A C 1
ATOM 2957 O O . THR A 1 383 ? -13.686 18.562 -9.933 1.00 84.19 383 THR A O 1
ATOM 2960 N N . GLN A 1 384 ? -11.608 18.243 -10.714 1.00 79.25 384 GLN A N 1
ATOM 2961 C CA . GLN A 1 384 ? -11.965 17.753 -12.042 1.00 79.25 384 GLN A CA 1
ATOM 2962 C C . GLN A 1 384 ? -11.719 16.241 -12.206 1.00 79.25 384 GLN A C 1
ATOM 2964 O O . GLN A 1 384 ? -11.892 15.746 -13.316 1.00 79.25 384 GLN A O 1
ATOM 2969 N N . GLY A 1 385 ? -11.298 15.529 -11.153 1.00 76.62 385 GLY A N 1
ATOM 2970 C CA . GLY A 1 385 ? -11.025 14.085 -11.194 1.00 76.62 385 GLY A CA 1
ATOM 2971 C C . GLY A 1 385 ? -9.677 13.711 -11.821 1.00 76.62 385 GLY A C 1
ATOM 2972 O O . GLY A 1 385 ? -9.441 12.556 -12.158 1.00 76.62 385 GLY A O 1
ATOM 2973 N N . TYR A 1 386 ? -8.767 14.672 -12.017 1.00 79.19 386 TYR A N 1
ATOM 2974 C CA . TYR A 1 386 ? -7.411 14.376 -12.500 1.00 79.19 386 TYR A CA 1
ATOM 2975 C C . TYR A 1 386 ? -6.427 14.312 -11.339 1.00 79.19 386 TYR A C 1
ATOM 2977 O O . TYR A 1 386 ? -6.629 15.042 -10.364 1.00 79.19 386 TYR A O 1
ATOM 2985 N N . PRO A 1 387 ? -5.326 13.543 -11.463 1.00 85.31 387 PRO A N 1
ATOM 2986 C CA . PRO A 1 387 ? -4.222 13.617 -10.515 1.00 85.31 387 PRO A CA 1
ATOM 2987 C C . PRO A 1 387 ? -3.872 15.077 -10.225 1.00 85.31 387 PRO A C 1
ATOM 2989 O O . PRO A 1 387 ? -3.727 15.898 -11.149 1.00 85.31 387 PRO A O 1
ATOM 2992 N N . ALA A 1 388 ? -3.866 15.432 -8.942 1.00 88.56 388 ALA A N 1
ATOM 2993 C CA . ALA A 1 388 ? -3.869 16.830 -8.536 1.00 88.56 388 ALA A CA 1
ATOM 2994 C C . ALA A 1 388 ? -2.581 17.556 -8.947 1.00 88.56 388 ALA A C 1
ATOM 2996 O O . ALA A 1 388 ? -2.613 18.725 -9.359 1.00 88.56 388 ALA A O 1
ATOM 2997 N N . PHE A 1 389 ? -1.454 16.847 -8.918 1.00 91.06 389 PHE A N 1
ATOM 2998 C CA . PHE A 1 389 ? -0.135 17.441 -9.051 1.00 91.06 389 PHE A CA 1
ATOM 2999 C C . PHE A 1 389 ? 0.271 17.638 -10.510 1.00 91.06 389 PHE A C 1
ATOM 3001 O O . PHE A 1 389 ? -0.233 17.024 -11.460 1.00 91.06 389 PHE A O 1
ATOM 3008 N N . ARG A 1 390 ? 1.159 18.605 -10.753 1.00 87.38 390 ARG A N 1
ATOM 3009 C CA . ARG A 1 390 ? 1.672 18.845 -12.113 1.00 87.38 390 ARG A CA 1
ATOM 3010 C C . ARG A 1 390 ? 2.629 17.749 -12.563 1.00 87.38 390 ARG A C 1
ATOM 3012 O O . ARG A 1 390 ? 2.665 17.452 -13.758 1.00 87.38 390 ARG A O 1
ATOM 3019 N N . SER A 1 391 ? 3.370 17.160 -11.631 1.00 85.88 391 SER A N 1
ATOM 3020 C CA . SER A 1 391 ? 4.309 16.062 -11.873 1.00 85.88 391 SER A CA 1
ATOM 3021 C C . SER A 1 391 ? 3.640 14.845 -12.515 1.00 85.88 391 SER A C 1
ATOM 3023 O O . SER A 1 391 ? 4.187 14.298 -13.474 1.00 85.88 391 SER A O 1
ATOM 3025 N N . ASP A 1 392 ? 2.403 14.529 -12.128 1.00 83.00 392 ASP A N 1
ATOM 3026 C CA . ASP A 1 392 ? 1.594 13.467 -12.753 1.00 83.00 392 ASP A CA 1
ATOM 3027 C C . ASP A 1 392 ? 1.324 13.715 -14.230 1.00 83.00 392 ASP A C 1
ATOM 3029 O O . ASP A 1 392 ? 1.403 12.834 -15.089 1.00 83.00 392 ASP A O 1
ATOM 3033 N N . ARG A 1 393 ? 1.012 14.971 -14.542 1.00 76.19 393 ARG A N 1
ATOM 3034 C CA . ARG A 1 393 ? 0.563 15.389 -15.869 1.00 76.19 393 ARG A CA 1
ATOM 3035 C C . ARG A 1 393 ? 1.726 15.563 -16.834 1.00 76.19 393 ARG A C 1
ATOM 3037 O O . ARG A 1 393 ? 1.565 15.319 -18.029 1.00 76.19 393 ARG A O 1
ATOM 3044 N N . MET A 1 394 ? 2.891 15.977 -16.339 1.00 64.00 394 MET A N 1
ATOM 3045 C CA . MET A 1 394 ? 4.102 16.162 -17.147 1.00 64.00 394 MET A CA 1
ATOM 3046 C C . MET A 1 394 ? 4.569 14.834 -17.753 1.00 64.00 394 MET A C 1
ATOM 3048 O O . MET A 1 394 ? 4.813 14.766 -18.959 1.00 64.00 394 MET A O 1
ATOM 3052 N N . HIS A 1 395 ? 4.584 13.760 -16.961 1.00 55.94 395 HIS A N 1
ATOM 3053 C CA . HIS A 1 395 ? 4.961 12.433 -17.447 1.00 55.94 395 HIS A CA 1
ATOM 3054 C C . HIS A 1 395 ? 3.927 11.831 -18.408 1.00 55.94 395 HIS A C 1
ATOM 3056 O O . HIS A 1 395 ? 4.312 11.232 -19.414 1.00 55.94 395 HIS A O 1
ATOM 3062 N N . GLY A 1 396 ? 2.629 12.058 -18.174 1.00 50.84 396 GLY A N 1
ATOM 3063 C CA . GLY A 1 396 ? 1.579 11.651 -19.114 1.00 50.84 396 GLY A CA 1
ATOM 3064 C C . GLY A 1 396 ? 1.669 12.383 -20.458 1.00 50.84 396 GLY A C 1
ATOM 3065 O O . GLY A 1 396 ? 1.526 11.779 -21.520 1.00 50.84 396 GLY A O 1
ATOM 3066 N N . ARG A 1 397 ? 1.976 13.687 -20.447 1.00 45.69 397 ARG A N 1
ATOM 3067 C CA . ARG A 1 397 ? 2.075 14.489 -21.675 1.00 45.69 397 ARG A CA 1
ATOM 3068 C C . ARG A 1 397 ? 3.303 14.123 -22.506 1.00 45.69 397 ARG A C 1
ATOM 3070 O O . ARG A 1 397 ? 3.184 14.044 -23.723 1.00 45.69 397 ARG A O 1
ATOM 3077 N N . GLU A 1 398 ? 4.449 13.860 -21.878 1.00 46.69 398 GLU A N 1
ATOM 3078 C CA . GLU A 1 398 ? 5.645 13.355 -22.570 1.00 46.69 398 GLU A CA 1
ATOM 3079 C C . GLU A 1 398 ? 5.435 11.953 -23.154 1.00 46.69 398 GLU A C 1
ATOM 3081 O O . GLU A 1 398 ? 5.867 11.708 -24.277 1.00 46.69 398 GLU A O 1
ATOM 3086 N N . ALA A 1 399 ? 4.703 11.064 -22.471 1.00 47.19 399 ALA A N 1
ATOM 3087 C CA . ALA A 1 399 ? 4.323 9.758 -23.019 1.00 47.19 399 ALA A CA 1
ATOM 3088 C C . ALA A 1 399 ? 3.385 9.870 -24.241 1.00 47.19 399 ALA A C 1
ATOM 3090 O O . ALA A 1 399 ? 3.437 9.039 -25.148 1.00 47.19 399 ALA A O 1
ATOM 3091 N N . LEU A 1 400 ? 2.567 10.927 -24.305 1.00 41.16 400 LEU A N 1
ATOM 3092 C CA . LEU A 1 400 ? 1.656 11.205 -25.421 1.00 41.16 400 LEU A CA 1
ATOM 3093 C C . LEU A 1 400 ? 2.299 12.006 -26.574 1.00 41.16 400 LEU A C 1
ATOM 3095 O O . LEU A 1 400 ? 1.709 12.105 -27.655 1.00 41.16 400 LEU A O 1
ATOM 3099 N N . LEU A 1 401 ? 3.480 12.608 -26.377 1.00 41.97 401 LEU A N 1
ATOM 3100 C CA . LEU A 1 401 ? 4.030 13.607 -27.305 1.00 41.97 401 LEU A CA 1
ATOM 3101 C C . LEU A 1 401 ? 4.872 13.074 -28.484 1.00 41.97 401 LEU A C 1
ATOM 3103 O O . LEU A 1 401 ? 4.843 13.731 -29.528 1.00 41.97 401 LEU A O 1
ATOM 3107 N N . PRO A 1 402 ? 5.538 11.903 -28.458 1.00 47.91 402 PRO A N 1
ATOM 3108 C CA . PRO A 1 402 ? 6.210 11.383 -29.645 1.00 47.91 402 PRO A CA 1
ATOM 3109 C C . PRO A 1 402 ? 5.485 10.156 -30.214 1.00 47.91 402 PRO A C 1
ATOM 3111 O O . PRO A 1 402 ? 5.966 9.037 -30.071 1.00 47.91 402 PRO A O 1
ATOM 3114 N N . ARG A 1 403 ? 4.345 10.367 -30.895 1.00 47.97 403 ARG A N 1
ATOM 3115 C CA . ARG A 1 403 ? 3.846 9.460 -31.965 1.00 47.97 403 ARG A CA 1
ATOM 3116 C C . ARG A 1 403 ? 2.694 10.006 -32.820 1.00 47.97 403 ARG A C 1
ATOM 3118 O O . ARG A 1 403 ? 2.535 9.555 -33.946 1.00 47.97 403 ARG A O 1
ATOM 3125 N N . HIS A 1 404 ? 1.950 11.021 -32.370 1.00 51.38 404 HIS A N 1
ATOM 3126 C CA . HIS A 1 404 ? 0.732 11.482 -33.068 1.00 51.38 404 HIS A CA 1
ATOM 3127 C C . HIS A 1 404 ? 0.736 12.933 -33.575 1.00 51.38 404 HIS A C 1
ATOM 3129 O O . HIS A 1 404 ? -0.326 13.535 -33.761 1.00 51.38 404 HIS A O 1
ATOM 3135 N N . THR A 1 405 ? 1.898 13.529 -33.839 1.00 49.81 405 THR A N 1
ATOM 3136 C CA . THR A 1 405 ? 1.974 14.972 -34.143 1.00 49.81 405 THR A CA 1
ATOM 3137 C C . THR A 1 405 ? 1.746 15.360 -35.604 1.00 49.81 405 THR A C 1
ATOM 3139 O O . THR A 1 405 ? 1.805 16.545 -35.914 1.00 49.81 405 THR A O 1
ATOM 3142 N N . LYS A 1 406 ? 1.406 14.432 -36.513 1.00 52.50 406 LYS A N 1
ATOM 3143 C CA . LYS A 1 406 ? 0.981 14.827 -37.876 1.00 52.50 406 LYS A CA 1
ATOM 3144 C C . LYS A 1 406 ? -0.375 14.298 -38.348 1.00 52.50 406 LYS A C 1
ATOM 3146 O O . LYS A 1 406 ? -0.988 14.970 -39.167 1.00 52.50 406 LYS A O 1
ATOM 3151 N N . GLN A 1 407 ? -0.896 13.196 -37.800 1.00 52.31 407 GLN A N 1
ATOM 3152 C CA . GLN A 1 407 ? -2.210 12.657 -38.206 1.00 52.31 407 GLN A CA 1
ATOM 3153 C C . GLN A 1 407 ? -3.366 12.949 -37.226 1.00 52.31 407 GLN A C 1
ATOM 3155 O O . GLN A 1 407 ? -4.500 13.061 -37.677 1.00 52.31 407 GLN A O 1
ATOM 3160 N N . SER A 1 408 ? -3.121 13.214 -35.930 1.00 55.00 408 SER A N 1
ATOM 3161 C CA . SER A 1 408 ? -4.227 13.418 -34.955 1.00 55.00 408 SER A CA 1
ATOM 3162 C C . SER A 1 408 ? -4.951 14.771 -35.045 1.00 55.00 408 SER A C 1
ATOM 3164 O O . SER A 1 408 ? -5.936 15.001 -34.345 1.00 55.00 408 SER A O 1
ATOM 3166 N N . HIS A 1 409 ? -4.503 15.699 -35.899 1.00 57.44 409 HIS A N 1
ATOM 3167 C CA . HIS A 1 409 ? -5.130 17.023 -35.989 1.00 57.44 409 HIS A CA 1
ATOM 3168 C C . HIS A 1 409 ? -6.562 16.977 -36.542 1.00 57.44 409 HIS A C 1
ATOM 3170 O O . HIS A 1 409 ? -7.395 17.789 -36.136 1.00 57.44 409 HIS A O 1
ATOM 3176 N N . VAL A 1 410 ? -6.871 16.026 -37.429 1.00 59.31 410 VAL A N 1
ATOM 3177 C CA . VAL A 1 410 ? -8.196 15.931 -38.059 1.00 59.31 410 VAL A CA 1
ATOM 3178 C C . VAL A 1 410 ? -9.227 15.374 -37.071 1.00 59.31 410 VAL A C 1
ATOM 3180 O O . VAL A 1 410 ? -10.276 15.992 -36.876 1.00 59.31 410 VAL A O 1
ATOM 3183 N N . SER A 1 411 ? -8.906 14.293 -36.362 1.00 62.84 411 SER A N 1
ATOM 3184 C CA . SER A 1 411 ? -9.822 13.626 -35.425 1.00 62.84 411 SER A CA 1
ATOM 3185 C C . SER A 1 411 ? -10.060 14.437 -34.149 1.00 62.84 411 SER A C 1
ATOM 3187 O O . SER A 1 411 ? -11.215 14.670 -33.781 1.00 62.84 411 SER A O 1
ATOM 3189 N N . LYS A 1 412 ? -9.011 15.047 -33.576 1.00 66.56 412 LYS A N 1
ATOM 3190 C CA . LYS A 1 412 ? -9.147 15.981 -32.440 1.00 66.56 412 LYS A CA 1
ATOM 3191 C C . LYS A 1 412 ? -10.025 17.183 -32.774 1.00 66.56 412 LYS A C 1
ATOM 3193 O O . LYS A 1 412 ? -10.830 17.609 -31.948 1.00 66.56 412 LYS A O 1
ATOM 3198 N N . SER A 1 413 ? -9.931 17.709 -33.999 1.00 78.38 413 SER A N 1
ATOM 3199 C CA . SER A 1 413 ? -10.798 18.810 -34.441 1.00 78.38 413 SER A CA 1
ATOM 3200 C C . SER A 1 413 ? -12.269 18.388 -34.570 1.00 78.38 413 SER A C 1
ATOM 3202 O O . SER A 1 413 ? -13.168 19.184 -34.286 1.00 78.38 413 SER A O 1
ATOM 3204 N N . ARG A 1 414 ? -12.532 17.127 -34.943 1.00 81.44 414 ARG A N 1
ATOM 3205 C CA . ARG A 1 414 ? -13.883 16.576 -35.101 1.00 81.44 414 ARG A CA 1
ATOM 3206 C C . ARG A 1 414 ? -14.536 16.275 -33.753 1.00 81.44 414 ARG A C 1
ATOM 3208 O O . ARG A 1 414 ? -15.669 16.710 -33.553 1.00 81.44 414 ARG A O 1
ATOM 3215 N N . VAL A 1 415 ? -13.827 15.623 -32.830 1.00 73.75 415 VAL A N 1
ATOM 3216 C CA . VAL A 1 415 ? -14.315 15.359 -31.462 1.00 73.75 415 VAL A CA 1
ATOM 3217 C C . VAL A 1 415 ? -14.566 16.676 -30.726 1.00 73.75 415 VAL A C 1
ATOM 3219 O O . VAL A 1 415 ? -15.653 16.880 -30.193 1.00 73.75 415 VAL A O 1
ATOM 3222 N N . ALA A 1 416 ? -13.639 17.640 -30.808 1.00 76.06 416 ALA A N 1
ATOM 3223 C CA . ALA A 1 416 ? -13.821 18.960 -30.200 1.00 76.06 416 ALA A CA 1
ATOM 3224 C C . ALA A 1 416 ? -15.017 19.736 -30.783 1.00 76.06 416 ALA A C 1
ATOM 3226 O O . ALA A 1 416 ? -15.695 20.474 -30.067 1.00 76.06 416 ALA A O 1
ATOM 3227 N N . ARG A 1 417 ? -15.303 19.583 -32.083 1.00 87.62 417 ARG A N 1
ATOM 3228 C CA . ARG A 1 417 ? -16.493 20.181 -32.704 1.00 87.62 417 ARG A CA 1
ATOM 3229 C C . ARG A 1 417 ? -17.775 19.524 -32.199 1.00 87.62 417 ARG A C 1
ATOM 3231 O O . ARG A 1 417 ? -18.731 20.238 -31.918 1.00 87.62 417 ARG A O 1
ATOM 3238 N N . LEU A 1 418 ? -17.805 18.199 -32.087 1.00 77.88 418 LEU A N 1
ATOM 3239 C CA . LEU A 1 418 ? -18.982 17.464 -31.624 1.00 77.88 418 LEU A CA 1
ATOM 3240 C C . LEU A 1 418 ? -19.268 17.701 -30.134 1.00 77.88 418 LEU A C 1
ATOM 3242 O O . LEU A 1 418 ? -20.423 17.926 -29.789 1.00 77.88 418 LEU A O 1
ATOM 3246 N N . ALA A 1 419 ? -18.235 17.805 -29.294 1.00 74.81 419 ALA A N 1
ATOM 3247 C CA . ALA A 1 419 ? -18.375 18.192 -27.888 1.00 74.81 419 ALA A CA 1
ATOM 3248 C C . ALA A 1 419 ? -19.021 19.585 -27.731 1.00 74.81 419 ALA A C 1
ATOM 3250 O O . ALA A 1 419 ? -19.915 19.778 -26.911 1.00 74.81 419 ALA A O 1
ATOM 3251 N N . LYS A 1 420 ? -18.658 20.556 -28.587 1.00 85.25 420 LYS A N 1
ATOM 3252 C CA . LYS A 1 420 ? -19.324 21.875 -28.618 1.00 85.25 420 LYS A CA 1
ATOM 3253 C C . LYS A 1 420 ? -20.795 21.789 -29.039 1.00 85.25 420 LYS A C 1
ATOM 3255 O O . LYS A 1 420 ? -21.621 22.553 -28.544 1.00 85.25 420 LYS A O 1
ATOM 3260 N N . VAL A 1 421 ? -21.135 20.877 -29.955 1.00 84.25 421 VAL A N 1
ATOM 3261 C CA . VAL A 1 421 ? -22.530 20.640 -30.366 1.00 84.25 421 VAL A CA 1
ATOM 3262 C C . VAL A 1 421 ? -23.323 19.999 -29.226 1.00 84.25 421 VAL A C 1
ATOM 3264 O O . VAL A 1 421 ? -24.456 20.407 -28.978 1.00 84.25 421 VAL A O 1
ATOM 3267 N N . GLU A 1 422 ? -22.737 19.043 -28.505 1.00 80.88 422 GLU A N 1
ATOM 3268 C CA . GLU A 1 422 ? -23.341 18.441 -27.313 1.00 80.88 422 GLU A CA 1
ATOM 3269 C C . GLU A 1 422 ? -23.617 19.494 -26.232 1.00 80.88 422 GLU A C 1
ATOM 3271 O O . GLU A 1 422 ? -24.752 19.616 -25.769 1.00 80.88 422 GLU A O 1
ATOM 3276 N N . GLU A 1 423 ? -22.628 20.331 -25.909 1.00 75.62 423 GLU A N 1
ATOM 3277 C CA . GLU A 1 423 ? -22.765 21.423 -24.941 1.00 75.62 423 GLU A CA 1
ATOM 3278 C C . GLU A 1 423 ? -23.901 22.391 -25.327 1.00 75.62 423 GLU A C 1
ATOM 3280 O O . GLU A 1 423 ? -24.728 22.775 -24.494 1.00 75.62 423 GLU A O 1
ATOM 3285 N N . GLN A 1 424 ? -24.003 22.754 -26.609 1.00 88.06 424 GLN A N 1
ATOM 3286 C CA . GLN A 1 424 ? -25.074 23.615 -27.113 1.00 88.06 424 GLN A CA 1
ATOM 3287 C C . GLN A 1 424 ? -26.458 22.941 -27.041 1.00 88.06 424 GLN A C 1
ATOM 3289 O O . GLN A 1 424 ? -27.456 23.593 -26.708 1.00 88.06 424 GLN A O 1
ATOM 3294 N N . LEU A 1 425 ? -26.543 21.641 -27.329 1.00 78.38 425 LEU A N 1
ATOM 3295 C CA . LEU A 1 425 ? -27.783 20.871 -27.209 1.00 78.38 425 LEU A CA 1
ATOM 3296 C C . LEU A 1 425 ? -28.245 20.780 -25.751 1.00 78.38 425 LEU A C 1
ATOM 3298 O O . LEU A 1 425 ? -29.431 20.966 -25.476 1.00 78.38 425 LEU A O 1
ATOM 3302 N N . LEU A 1 426 ? -27.316 20.577 -24.816 1.00 71.44 426 LEU A N 1
ATOM 3303 C CA . LEU A 1 426 ? -27.612 20.569 -23.385 1.00 71.44 426 LEU A CA 1
ATOM 3304 C C . LEU A 1 426 ? -28.114 21.940 -22.908 1.00 71.44 426 LEU A C 1
ATOM 3306 O O . LEU A 1 426 ? -29.148 22.012 -22.242 1.00 71.44 426 LEU A O 1
ATOM 3310 N N . ARG A 1 427 ? -27.467 23.039 -23.323 1.00 84.25 427 ARG A N 1
ATOM 3311 C CA . ARG A 1 427 ? -27.893 24.413 -22.981 1.00 84.25 427 ARG A CA 1
ATOM 3312 C C . ARG A 1 427 ? -29.279 24.779 -23.507 1.00 84.25 427 ARG A C 1
ATOM 3314 O O . ARG A 1 427 ? -29.992 25.546 -22.871 1.00 84.25 427 ARG A O 1
ATOM 3321 N N . THR A 1 428 ? -29.671 24.236 -24.656 1.00 90.00 428 THR A N 1
ATOM 3322 C CA . THR A 1 428 ? -30.989 24.488 -25.267 1.00 90.00 428 THR A CA 1
ATOM 3323 C C . THR A 1 428 ? -32.079 23.533 -24.772 1.00 90.00 428 THR A C 1
ATOM 3325 O O . THR A 1 428 ? -33.208 23.579 -25.259 1.00 90.00 428 THR A O 1
ATOM 3328 N N . GLY A 1 429 ? -31.767 22.668 -23.800 1.00 83.75 429 GLY A N 1
ATOM 3329 C CA . GLY A 1 429 ? -32.715 21.715 -23.226 1.00 83.75 429 GLY A CA 1
ATOM 3330 C C . GLY A 1 429 ? -33.079 20.561 -24.163 1.00 83.75 429 GLY A C 1
ATOM 3331 O O . GLY A 1 429 ? -34.089 19.889 -23.939 1.00 83.75 429 GLY A O 1
ATOM 3332 N N . ALA A 1 430 ? -32.288 20.313 -25.213 1.00 79.06 430 ALA A N 1
ATOM 3333 C CA . ALA A 1 430 ? -32.506 19.182 -26.103 1.00 79.06 430 ALA A CA 1
ATOM 3334 C C . ALA A 1 430 ? -32.322 17.860 -25.341 1.00 79.06 430 ALA A C 1
ATOM 3336 O O . ALA A 1 430 ? -31.433 17.715 -24.507 1.00 79.06 430 ALA A O 1
ATOM 3337 N N . ARG A 1 431 ? -33.176 16.873 -25.631 1.00 80.06 431 ARG A N 1
ATOM 3338 C CA . ARG A 1 431 ? -33.137 15.535 -25.020 1.00 80.06 431 ARG A CA 1
ATOM 3339 C C . ARG A 1 431 ? -33.323 14.445 -26.074 1.00 80.06 431 ARG A C 1
ATOM 3341 O O . ARG A 1 431 ? -33.781 14.707 -27.187 1.00 80.06 431 ARG A O 1
ATOM 3348 N N . GLY A 1 432 ? -32.990 13.209 -25.708 1.00 83.00 432 GLY A N 1
ATOM 3349 C CA . GLY A 1 432 ? -33.291 12.018 -26.506 1.00 83.00 432 GLY A CA 1
ATOM 3350 C C . GLY A 1 432 ? -32.447 11.903 -27.778 1.00 83.00 432 GLY A C 1
ATOM 3351 O O . GLY A 1 432 ? -31.221 11.987 -27.731 1.00 83.00 432 GLY A O 1
ATOM 3352 N N . ALA A 1 433 ? -33.104 11.699 -28.923 1.00 71.62 433 ALA A N 1
ATOM 3353 C CA . ALA A 1 433 ? -32.465 11.275 -30.173 1.00 71.62 433 ALA A CA 1
ATOM 3354 C C . ALA A 1 433 ? -31.356 12.215 -30.690 1.00 71.62 433 ALA A C 1
ATOM 3356 O O . ALA A 1 433 ? -30.426 11.751 -31.347 1.00 71.62 433 ALA A O 1
ATOM 3357 N N . LYS A 1 434 ? -31.427 13.521 -30.389 1.00 69.81 434 LYS A N 1
ATOM 3358 C CA . LYS A 1 434 ? -30.418 14.506 -30.823 1.00 69.81 434 LYS A CA 1
ATOM 3359 C C . LYS A 1 434 ? -29.095 14.363 -30.066 1.00 69.81 434 LYS A C 1
ATOM 3361 O O . LYS A 1 434 ? -28.053 14.330 -30.708 1.00 69.81 434 LYS A O 1
ATOM 3366 N N . LEU A 1 435 ? -29.139 14.210 -28.740 1.00 66.38 435 LEU A N 1
ATOM 3367 C CA . LEU A 1 435 ? -27.939 13.960 -27.928 1.00 66.38 435 LEU A CA 1
ATOM 3368 C C . LEU A 1 435 ? -27.342 12.588 -28.243 1.00 66.38 435 LEU A C 1
ATOM 3370 O O . LEU A 1 435 ? -26.148 12.475 -28.484 1.00 66.38 435 LEU A O 1
ATOM 3374 N N . GLN A 1 436 ? -28.189 11.561 -28.366 1.00 63.31 436 GLN A N 1
ATOM 3375 C CA . GLN A 1 436 ? -27.735 10.219 -28.742 1.00 63.31 436 GLN A CA 1
ATOM 3376 C C . GLN A 1 436 ? -27.044 10.187 -30.109 1.00 63.31 436 GLN A C 1
ATOM 3378 O O . GLN A 1 436 ? -26.132 9.395 -30.321 1.00 63.31 436 GLN A O 1
ATOM 3383 N N . ARG A 1 437 ? -27.480 11.025 -31.056 1.00 82.12 437 ARG A N 1
ATOM 3384 C CA . ARG A 1 437 ? -26.819 11.141 -32.355 1.00 82.12 437 ARG A CA 1
ATOM 3385 C C . ARG A 1 437 ? -25.422 11.748 -32.220 1.00 82.12 437 ARG A C 1
ATOM 3387 O O . ARG A 1 437 ? -24.499 11.197 -32.803 1.00 82.12 437 ARG A O 1
ATOM 3394 N N . VAL A 1 438 ? -25.267 12.828 -31.454 1.00 73.44 438 VAL A N 1
ATOM 3395 C CA . VAL A 1 438 ? -23.957 13.469 -31.245 1.00 73.44 438 VAL A CA 1
ATOM 3396 C C . VAL A 1 438 ? -23.000 12.534 -30.512 1.00 73.44 438 VAL A C 1
ATOM 3398 O O . VAL A 1 438 ? -21.874 12.366 -30.965 1.00 73.44 438 VAL A O 1
ATOM 3401 N N . ALA A 1 439 ? -23.474 11.833 -29.479 1.00 63.62 439 ALA A N 1
ATOM 3402 C CA . ALA A 1 439 ? -22.684 10.827 -28.772 1.00 63.62 439 ALA A CA 1
ATOM 3403 C C . ALA A 1 439 ? -22.207 9.695 -29.704 1.00 63.62 439 ALA A C 1
ATOM 3405 O O . ALA A 1 439 ? -21.033 9.342 -29.687 1.00 63.62 439 ALA A O 1
ATOM 3406 N N . ARG A 1 440 ? -23.079 9.176 -30.586 1.00 76.94 440 ARG A N 1
ATOM 3407 C CA . ARG A 1 440 ? -22.685 8.172 -31.595 1.00 76.94 440 ARG A CA 1
ATOM 3408 C C . ARG A 1 440 ? -21.674 8.709 -32.607 1.00 76.94 440 ARG A C 1
ATOM 3410 O O . ARG A 1 440 ? -20.771 7.985 -33.002 1.00 76.94 440 ARG A O 1
ATOM 3417 N N . GLU A 1 441 ? -21.824 9.959 -33.042 1.00 78.94 441 GLU A N 1
ATOM 3418 C CA . GLU A 1 441 ? -20.878 10.588 -33.971 1.00 78.94 441 GLU A CA 1
ATOM 3419 C C . GLU A 1 441 ? -19.514 10.862 -33.306 1.00 78.94 441 GLU A C 1
ATOM 3421 O O . GLU A 1 441 ? -18.494 10.817 -33.996 1.00 78.94 441 GLU A O 1
ATOM 3426 N N . MET A 1 442 ? -19.486 11.123 -31.991 1.00 71.12 442 MET A N 1
ATOM 3427 C CA . MET A 1 442 ? -18.254 11.257 -31.200 1.00 71.12 442 MET A CA 1
ATOM 3428 C C . MET A 1 442 ? -17.553 9.918 -31.043 1.00 71.12 442 MET A C 1
ATOM 3430 O O . MET A 1 442 ? -16.373 9.825 -31.364 1.00 71.12 442 MET A O 1
ATOM 3434 N N . ASP A 1 443 ? -18.290 8.888 -30.630 1.00 63.56 443 ASP A N 1
ATOM 3435 C CA . ASP A 1 443 ? -17.763 7.530 -30.504 1.00 63.56 443 ASP A CA 1
ATOM 3436 C C . ASP A 1 443 ? -17.193 7.047 -31.845 1.00 63.56 443 ASP A C 1
ATOM 3438 O O . ASP A 1 443 ? -16.027 6.674 -31.923 1.00 63.56 443 ASP A O 1
ATOM 3442 N N . GLN A 1 444 ? -17.937 7.200 -32.947 1.00 78.75 444 GLN A N 1
ATOM 3443 C CA . GLN A 1 444 ? -17.442 6.848 -34.280 1.00 78.75 444 GLN A CA 1
ATOM 3444 C C . GLN A 1 444 ? -16.146 7.592 -34.653 1.00 78.75 444 GLN A C 1
ATOM 3446 O O . GLN A 1 444 ? -15.244 6.987 -35.229 1.00 78.75 444 GLN A O 1
ATOM 3451 N N . ALA A 1 445 ? -16.033 8.886 -34.336 1.00 74.00 445 ALA A N 1
ATOM 3452 C CA . ALA A 1 445 ? -14.824 9.657 -34.630 1.00 74.00 445 ALA A CA 1
ATOM 3453 C C . ALA A 1 445 ? -13.601 9.141 -33.853 1.00 74.00 445 ALA A C 1
ATOM 3455 O O . ALA A 1 445 ? -12.496 9.146 -34.392 1.00 74.00 445 ALA A O 1
ATOM 3456 N N . VAL A 1 446 ? -13.800 8.665 -32.623 1.00 70.06 446 VAL A N 1
ATOM 3457 C CA . VAL A 1 446 ? -12.724 8.077 -31.818 1.00 70.06 446 VAL A CA 1
ATOM 3458 C C . VAL A 1 446 ? -12.374 6.673 -32.308 1.00 70.06 446 VAL A C 1
ATOM 3460 O O . VAL A 1 446 ? -11.197 6.357 -32.462 1.00 70.06 446 VAL A O 1
ATOM 3463 N N . GLN A 1 447 ? -13.368 5.845 -32.637 1.00 73.38 447 GLN A N 1
ATOM 3464 C CA . GLN A 1 447 ? -13.127 4.517 -33.213 1.00 73.38 447 GLN A CA 1
ATOM 3465 C C . GLN A 1 447 ? -12.347 4.599 -34.536 1.00 73.38 447 GLN A C 1
ATOM 3467 O O . GLN A 1 447 ? -11.463 3.780 -34.788 1.00 73.38 447 GLN A O 1
ATOM 3472 N N . GLU A 1 448 ? -12.635 5.599 -35.376 1.00 80.06 448 GLU A N 1
ATOM 3473 C CA . GLU A 1 448 ? -11.879 5.862 -36.606 1.00 80.06 448 GLU A CA 1
ATOM 3474 C C . GLU A 1 448 ? -10.412 6.222 -36.308 1.00 80.06 448 GLU A C 1
ATOM 3476 O O . GLU A 1 448 ? -9.519 5.643 -36.925 1.00 80.06 448 GLU A O 1
ATOM 3481 N N . GLU A 1 449 ? -10.148 7.088 -35.323 1.00 78.50 449 GLU A N 1
ATOM 3482 C CA . GLU A 1 449 ? -8.781 7.450 -34.913 1.00 78.50 449 GLU A CA 1
ATOM 3483 C C . GLU A 1 449 ? -8.012 6.246 -34.358 1.00 78.50 449 GLU A C 1
ATOM 3485 O O . GLU A 1 449 ? -6.874 5.996 -34.749 1.00 78.50 449 GLU A O 1
ATOM 3490 N N . LEU A 1 450 ? -8.646 5.447 -33.501 1.00 66.12 450 LEU A N 1
ATOM 3491 C CA . LEU A 1 450 ? -8.029 4.255 -32.921 1.00 66.12 450 LEU A CA 1
ATOM 3492 C C . LEU A 1 450 ? -7.695 3.201 -33.976 1.00 66.12 450 LEU A C 1
ATOM 3494 O O . LEU A 1 450 ? -6.647 2.555 -33.891 1.00 66.12 450 LEU A O 1
ATOM 3498 N N . ARG A 1 451 ? -8.546 3.049 -34.995 1.00 79.44 451 ARG A N 1
ATOM 3499 C CA . ARG A 1 451 ? -8.261 2.171 -36.133 1.00 79.44 451 ARG A CA 1
ATOM 3500 C C . ARG A 1 451 ? -7.037 2.654 -36.912 1.00 79.44 451 ARG A C 1
ATOM 3502 O O . ARG A 1 451 ? -6.162 1.843 -37.202 1.00 79.44 451 ARG A O 1
ATOM 3509 N N . GLU A 1 452 ? -6.932 3.953 -37.184 1.00 79.50 452 GLU A N 1
ATOM 3510 C CA . GLU A 1 452 ? -5.767 4.539 -37.863 1.00 79.50 452 GLU A CA 1
ATOM 3511 C C . GLU A 1 452 ? -4.474 4.370 -37.046 1.00 79.50 452 GLU A C 1
ATOM 3513 O O . GLU A 1 452 ? -3.438 3.995 -37.598 1.00 79.50 452 GLU A O 1
ATOM 3518 N N . VAL A 1 453 ? -4.533 4.572 -35.722 1.00 71.44 453 VAL A N 1
ATOM 3519 C CA . VAL A 1 453 ? -3.402 4.328 -34.806 1.00 71.44 453 VAL A CA 1
ATOM 3520 C C . VAL A 1 453 ? -2.952 2.868 -34.882 1.00 71.44 453 VAL A C 1
ATOM 3522 O O . VAL A 1 453 ? -1.755 2.577 -34.950 1.00 71.44 453 VAL A O 1
ATOM 3525 N N . HIS A 1 454 ? -3.909 1.939 -34.874 1.00 71.44 454 HIS A N 1
ATOM 3526 C CA . HIS A 1 454 ? -3.626 0.512 -34.916 1.00 71.44 454 HIS A CA 1
ATOM 3527 C C . HIS A 1 454 ? -2.999 0.087 -36.250 1.00 71.44 454 HIS A C 1
ATOM 3529 O O . HIS A 1 454 ? -1.987 -0.615 -36.252 1.00 71.44 454 HIS A O 1
ATOM 3535 N N . GLU A 1 455 ? -3.552 0.549 -37.374 1.00 79.88 455 GLU A N 1
ATOM 3536 C CA . GLU A 1 455 ? -3.020 0.293 -38.717 1.00 79.88 455 GLU A CA 1
ATOM 3537 C C . GLU A 1 455 ? -1.589 0.849 -38.866 1.00 79.88 455 GLU A C 1
ATOM 3539 O O . GLU A 1 455 ? -0.701 0.147 -39.358 1.00 79.88 455 GLU A O 1
ATOM 3544 N N . ALA A 1 456 ? -1.319 2.056 -38.356 1.00 74.12 456 ALA A N 1
ATOM 3545 C CA . ALA A 1 456 ? 0.021 2.647 -38.356 1.00 74.12 456 ALA A CA 1
ATOM 3546 C C . ALA A 1 456 ? 1.021 1.840 -37.506 1.00 74.12 456 ALA A C 1
ATOM 3548 O O . ALA A 1 456 ? 2.152 1.592 -37.930 1.00 74.12 456 ALA A O 1
ATOM 3549 N N . ALA A 1 457 ? 0.603 1.375 -36.325 1.00 66.75 457 ALA A N 1
ATOM 3550 C CA . ALA A 1 457 ? 1.440 0.554 -35.453 1.00 66.75 457 ALA A CA 1
ATOM 3551 C C . ALA A 1 457 ? 1.765 -0.824 -36.061 1.00 66.75 457 ALA A C 1
ATOM 3553 O O . ALA A 1 457 ? 2.857 -1.352 -35.839 1.00 66.75 457 ALA A O 1
ATOM 3554 N N . GLN A 1 458 ? 0.843 -1.416 -36.828 1.00 73.81 458 GLN A N 1
ATOM 3555 C CA . GLN A 1 458 ? 1.088 -2.667 -37.553 1.00 73.81 458 GLN A CA 1
ATOM 3556 C C . GLN A 1 458 ? 2.065 -2.474 -38.722 1.00 73.81 458 GLN A C 1
ATOM 3558 O O . GLN A 1 458 ? 2.964 -3.297 -38.908 1.00 73.81 458 GLN A O 1
ATOM 3563 N N . GLN A 1 459 ? 1.938 -1.376 -39.475 1.00 78.62 459 GLN A N 1
ATOM 3564 C CA . GLN A 1 459 ? 2.862 -1.051 -40.569 1.00 78.62 459 GLN A CA 1
ATOM 3565 C C . GLN A 1 459 ? 4.298 -0.825 -40.072 1.00 78.62 459 GLN A C 1
ATOM 3567 O O . GLN A 1 459 ? 5.242 -1.308 -40.700 1.00 78.62 459 GLN A O 1
ATOM 3572 N N . ASP A 1 460 ? 4.472 -0.152 -38.930 1.00 71.38 460 ASP A N 1
ATOM 3573 C CA . ASP A 1 460 ? 5.797 0.098 -38.346 1.00 71.38 460 ASP A CA 1
ATOM 3574 C C . ASP A 1 460 ? 6.489 -1.207 -37.907 1.00 71.38 460 ASP A C 1
ATOM 3576 O O . ASP A 1 460 ? 7.671 -1.417 -38.192 1.00 71.38 460 ASP A O 1
ATOM 3580 N N . ARG A 1 461 ? 5.739 -2.155 -37.319 1.00 71.81 461 ARG A N 1
ATOM 3581 C CA . ARG A 1 461 ? 6.267 -3.492 -36.978 1.00 71.81 461 ARG A CA 1
ATOM 3582 C C . ARG A 1 461 ? 6.718 -4.270 -38.212 1.00 71.81 461 ARG A C 1
ATOM 3584 O O . ARG A 1 461 ? 7.830 -4.793 -38.214 1.00 71.81 461 ARG A O 1
ATOM 3591 N N . GLY A 1 462 ? 5.907 -4.287 -39.272 1.00 76.12 462 GLY A N 1
ATOM 3592 C CA . GLY A 1 462 ? 6.274 -4.948 -40.529 1.00 76.12 462 GLY A CA 1
ATOM 3593 C C . GLY A 1 462 ? 7.523 -4.336 -41.176 1.00 76.12 462 GLY A C 1
ATOM 3594 O O . GLY A 1 462 ? 8.375 -5.053 -41.701 1.00 76.12 462 GLY A O 1
ATOM 3595 N N . GLY A 1 463 ? 7.687 -3.012 -41.077 1.00 76.38 463 GLY A N 1
ATOM 3596 C CA . GLY A 1 463 ? 8.890 -2.314 -41.531 1.00 76.38 463 GLY A CA 1
ATOM 3597 C C . GLY A 1 463 ? 10.140 -2.661 -40.715 1.00 76.38 463 GLY A C 1
ATOM 3598 O O . GLY A 1 463 ? 11.225 -2.817 -41.284 1.00 76.38 463 GLY A O 1
ATOM 3599 N N . HIS A 1 464 ? 10.002 -2.812 -39.397 1.00 67.94 464 HIS A N 1
ATOM 3600 C CA . HIS A 1 464 ? 11.110 -3.171 -38.511 1.00 67.94 464 HIS A CA 1
ATOM 3601 C C . HIS A 1 464 ? 11.564 -4.626 -38.719 1.00 67.94 464 HIS A C 1
ATOM 3603 O O . HIS A 1 464 ? 12.767 -4.889 -38.806 1.00 67.94 464 HIS A O 1
ATOM 3609 N N . GLU A 1 465 ? 10.622 -5.559 -38.875 1.00 72.50 465 GLU A N 1
ATOM 3610 C CA . GLU A 1 465 ? 10.906 -6.970 -39.167 1.00 72.50 465 GLU A CA 1
ATOM 3611 C C . GLU A 1 465 ? 11.560 -7.149 -40.543 1.00 72.50 465 GLU A C 1
ATOM 3613 O O . GLU A 1 465 ? 12.564 -7.855 -40.659 1.00 72.50 465 GLU A O 1
ATOM 3618 N N . ALA A 1 466 ? 11.082 -6.436 -41.571 1.00 68.75 466 ALA A N 1
ATOM 3619 C CA . ALA A 1 466 ? 11.689 -6.461 -42.902 1.00 68.75 466 ALA A CA 1
ATOM 3620 C C . ALA A 1 466 ? 13.143 -5.949 -42.893 1.00 68.75 466 ALA A C 1
ATOM 3622 O O . ALA A 1 466 ? 14.014 -6.528 -43.544 1.00 68.75 466 ALA A O 1
ATOM 3623 N N . ARG A 1 467 ? 13.446 -4.898 -42.115 1.00 67.75 467 ARG A N 1
ATOM 3624 C CA . ARG A 1 467 ? 14.818 -4.367 -41.988 1.00 67.75 467 ARG A CA 1
ATOM 3625 C C . ARG A 1 467 ? 15.760 -5.333 -41.267 1.00 67.75 467 ARG A C 1
ATOM 3627 O O . ARG A 1 467 ? 16.916 -5.451 -41.670 1.00 67.75 467 ARG A O 1
ATOM 3634 N N . HIS A 1 468 ? 15.283 -6.055 -40.254 1.00 64.94 468 HIS A N 1
ATOM 3635 C CA . HIS A 1 468 ? 16.091 -7.069 -39.568 1.00 64.94 468 HIS A CA 1
ATOM 3636 C C . HIS A 1 468 ? 16.253 -8.364 -40.377 1.00 64.94 468 HIS A C 1
ATOM 3638 O O . HIS A 1 468 ? 17.316 -8.982 -40.308 1.00 64.94 468 HIS A O 1
ATOM 3644 N N . GLY A 1 469 ? 15.257 -8.745 -41.183 1.00 60.44 469 GLY A N 1
ATOM 3645 C CA . GLY A 1 469 ? 15.362 -9.873 -42.114 1.00 60.44 469 GLY A CA 1
ATOM 3646 C C . GLY A 1 469 ? 16.450 -9.656 -43.169 1.00 60.44 469 GLY A C 1
ATOM 3647 O O . GLY A 1 469 ? 17.315 -10.510 -43.349 1.00 60.44 469 GLY A O 1
ATOM 3648 N N . VAL A 1 470 ? 16.486 -8.465 -43.780 1.00 59.53 470 VAL A N 1
ATOM 3649 C CA . VAL A 1 470 ? 17.493 -8.105 -44.798 1.00 59.53 470 VAL A CA 1
ATOM 3650 C C . VAL A 1 470 ? 18.905 -7.969 -44.207 1.00 59.53 470 VAL A C 1
ATOM 3652 O O . VAL A 1 470 ? 19.889 -8.256 -44.890 1.00 59.53 470 VAL A O 1
ATOM 3655 N N . ALA A 1 471 ? 19.034 -7.560 -42.940 1.00 54.94 471 ALA A N 1
ATOM 3656 C CA . ALA A 1 471 ? 20.328 -7.505 -42.257 1.00 54.94 471 ALA A CA 1
ATOM 3657 C C . ALA A 1 471 ? 20.895 -8.910 -41.970 1.00 54.94 471 ALA A C 1
ATOM 3659 O O . ALA A 1 471 ? 22.087 -9.134 -42.165 1.00 54.94 471 ALA A O 1
ATOM 3660 N N . ARG A 1 472 ? 20.046 -9.879 -41.594 1.00 53.31 472 ARG A N 1
ATOM 3661 C CA . ARG A 1 472 ? 20.465 -11.271 -41.349 1.00 53.31 472 ARG A CA 1
ATOM 3662 C C . ARG A 1 472 ? 20.857 -12.028 -42.616 1.00 53.31 472 ARG A C 1
ATOM 3664 O O . ARG A 1 472 ? 21.753 -12.862 -42.560 1.00 53.31 472 ARG A O 1
ATOM 3671 N N . GLU A 1 473 ? 20.241 -11.727 -43.756 1.00 55.62 473 GLU A N 1
ATOM 3672 C CA . GLU A 1 473 ? 20.566 -12.396 -45.026 1.00 55.62 473 GLU A CA 1
ATOM 3673 C C . GLU A 1 473 ? 21.928 -11.971 -45.606 1.00 55.62 473 GLU A C 1
ATOM 3675 O O . GLU A 1 473 ? 22.520 -12.695 -46.404 1.00 55.62 473 GLU A O 1
ATOM 3680 N N . LYS A 1 474 ? 22.470 -10.823 -45.176 1.00 56.22 474 LYS A N 1
ATOM 3681 C CA . LYS A 1 474 ? 23.806 -10.353 -45.581 1.00 56.22 474 LYS A CA 1
ATOM 3682 C C . LYS A 1 474 ? 24.948 -10.855 -44.690 1.00 56.22 474 LYS A C 1
ATOM 3684 O O . LYS A 1 474 ? 26.107 -10.670 -45.056 1.00 56.22 474 LYS A O 1
ATOM 3689 N N . GLU A 1 475 ? 24.652 -11.523 -43.575 1.00 55.28 475 GLU A N 1
ATOM 3690 C CA . GLU A 1 475 ? 25.644 -11.956 -42.581 1.00 55.28 475 GLU A CA 1
ATOM 3691 C C . GLU A 1 475 ? 25.608 -13.474 -42.304 1.00 55.28 475 GLU A C 1
ATOM 3693 O O . GLU A 1 475 ? 25.521 -13.899 -41.157 1.00 55.28 475 GLU A O 1
ATOM 3698 N N . ALA A 1 476 ? 25.718 -14.325 -43.335 1.00 42.88 476 ALA A N 1
ATOM 3699 C CA . ALA A 1 476 ? 26.173 -15.720 -43.172 1.00 42.88 476 ALA A CA 1
ATOM 3700 C C . ALA A 1 476 ? 26.569 -16.396 -44.511 1.00 42.88 476 ALA A C 1
ATOM 3702 O O . ALA A 1 476 ? 25.797 -16.322 -45.463 1.00 42.88 476 ALA A O 1
ATOM 3703 N N . PRO A 1 477 ? 27.668 -17.185 -44.599 1.00 54.94 477 PRO A N 1
ATOM 3704 C CA . PRO A 1 477 ? 28.935 -17.070 -43.880 1.00 54.94 477 PRO A CA 1
ATOM 3705 C C . PRO A 1 477 ? 30.165 -17.019 -44.821 1.00 54.94 477 PRO A C 1
ATOM 3707 O O . PRO A 1 477 ? 30.340 -17.836 -45.728 1.00 54.94 477 PRO A O 1
ATOM 3710 N N . ARG A 1 478 ? 31.113 -16.128 -44.503 1.00 52.62 478 ARG A N 1
ATOM 3711 C CA . ARG A 1 478 ? 32.536 -16.257 -44.863 1.00 52.62 478 ARG A CA 1
ATOM 3712 C C . ARG A 1 478 ? 33.284 -16.683 -43.597 1.00 52.62 478 ARG A C 1
ATOM 3714 O O . ARG A 1 478 ? 33.786 -15.851 -42.856 1.00 52.62 478 ARG A O 1
ATOM 3721 N N . ALA A 1 479 ? 33.317 -17.985 -43.328 1.00 44.16 479 ALA A N 1
ATOM 3722 C CA . ALA A 1 479 ? 34.130 -18.561 -42.259 1.00 44.16 479 ALA A CA 1
ATOM 3723 C C . ALA A 1 479 ? 34.864 -19.795 -42.796 1.00 44.16 479 ALA A C 1
ATOM 3725 O O . ALA A 1 479 ? 34.377 -20.921 -42.735 1.00 44.16 479 ALA A O 1
ATOM 3726 N N . LYS A 1 480 ? 36.045 -19.557 -43.372 1.00 50.56 480 LYS A N 1
ATOM 3727 C CA . LYS A 1 480 ? 37.101 -20.557 -43.541 1.00 50.56 480 LYS A CA 1
ATOM 3728 C C . LYS A 1 480 ? 38.410 -19.930 -43.068 1.00 50.56 480 LYS A C 1
ATOM 3730 O O . LYS A 1 480 ? 38.729 -18.820 -43.478 1.00 50.56 480 LYS A O 1
ATOM 3735 N N . HIS A 1 481 ? 39.135 -20.709 -42.269 1.00 49.53 481 HIS A N 1
ATOM 3736 C CA . HIS A 1 481 ? 40.502 -20.517 -41.782 1.00 49.53 481 HIS A CA 1
ATOM 3737 C C . HIS A 1 481 ? 40.741 -19.470 -40.689 1.00 49.53 481 HIS A C 1
ATOM 3739 O O . HIS A 1 481 ? 40.918 -18.293 -40.968 1.00 49.53 481 HIS A O 1
ATOM 3745 N N . SER A 1 482 ? 40.948 -19.966 -39.468 1.00 40.81 482 SER A N 1
ATOM 3746 C CA . SER A 1 482 ? 42.282 -19.911 -38.854 1.00 40.81 482 SER A CA 1
ATOM 3747 C C . SER A 1 482 ? 42.339 -20.849 -37.647 1.00 40.81 482 SER A C 1
ATOM 3749 O O . SER A 1 482 ? 41.707 -20.595 -36.624 1.00 40.81 482 SER A O 1
ATOM 3751 N N . ASP A 1 483 ? 43.099 -21.929 -37.808 1.00 48.06 483 ASP A N 1
ATOM 3752 C CA . ASP A 1 483 ? 43.676 -22.712 -36.718 1.00 48.06 483 ASP A CA 1
ATOM 3753 C C . ASP A 1 483 ? 44.688 -21.833 -35.973 1.00 48.06 483 ASP A C 1
ATOM 3755 O O . ASP A 1 483 ? 45.514 -21.163 -36.597 1.00 48.06 483 ASP A O 1
ATOM 3759 N N . GLY A 1 484 ? 44.624 -21.818 -34.647 1.00 38.31 484 GLY A N 1
ATOM 3760 C CA . GLY A 1 484 ? 45.503 -21.002 -33.818 1.00 38.31 484 GLY A CA 1
ATOM 3761 C C . GLY A 1 484 ? 45.321 -21.331 -32.349 1.00 38.31 484 GLY A C 1
ATOM 3762 O O . GLY A 1 484 ? 44.625 -20.620 -31.628 1.00 38.31 484 GLY A O 1
ATOM 3763 N N . GLY A 1 485 ? 45.935 -22.434 -31.923 1.00 51.31 485 GLY A N 1
ATOM 3764 C CA . GLY A 1 485 ? 45.971 -22.857 -30.531 1.00 51.31 485 GLY A CA 1
ATOM 3765 C C . GLY A 1 485 ? 46.578 -21.791 -29.617 1.00 51.31 485 GLY A C 1
ATOM 3766 O O . GLY A 1 485 ? 47.661 -21.263 -29.875 1.00 51.31 485 GLY A O 1
ATOM 3767 N N . ARG A 1 486 ? 45.884 -21.513 -28.513 1.00 43.94 486 ARG A N 1
ATOM 3768 C CA . ARG A 1 486 ? 46.465 -20.930 -27.304 1.00 43.94 486 ARG A CA 1
ATOM 3769 C C . ARG A 1 486 ? 45.944 -21.689 -26.096 1.00 43.94 486 ARG A C 1
ATOM 3771 O O . ARG A 1 486 ? 44.740 -21.808 -25.887 1.00 43.94 486 ARG A O 1
ATOM 3778 N N . GLU A 1 487 ? 46.902 -22.222 -25.354 1.00 45.25 487 GLU A N 1
ATOM 3779 C CA . GLU A 1 487 ? 46.736 -22.976 -24.122 1.00 45.25 487 GLU A CA 1
ATOM 3780 C C . GLU A 1 487 ? 45.983 -22.158 -23.070 1.00 45.25 487 GLU A C 1
ATOM 3782 O O . GLU A 1 487 ? 46.227 -20.965 -22.873 1.00 45.25 487 GLU A O 1
ATOM 3787 N N . SER A 1 488 ? 45.045 -22.820 -22.396 1.00 50.31 488 SER A N 1
ATOM 3788 C CA . SER A 1 488 ? 44.327 -22.266 -21.253 1.00 50.31 488 SER A CA 1
ATOM 3789 C C . SER A 1 488 ? 45.230 -22.271 -20.013 1.00 50.31 488 SER A C 1
ATOM 3791 O O . SER A 1 488 ? 45.882 -23.284 -19.751 1.00 50.31 488 SER A O 1
ATOM 3793 N N . PRO A 1 489 ? 45.267 -21.190 -19.215 1.00 55.16 489 PRO A N 1
ATOM 3794 C CA . PRO A 1 489 ? 45.953 -21.211 -17.931 1.00 55.16 489 PRO A CA 1
ATOM 3795 C C . PRO A 1 489 ? 45.175 -22.079 -16.923 1.00 55.16 489 PRO A C 1
ATOM 3797 O O . PRO A 1 489 ? 43.945 -22.158 -17.000 1.00 55.16 489 PRO A O 1
ATOM 3800 N N . PRO A 1 490 ? 45.865 -22.728 -15.967 1.00 58.88 490 PRO A N 1
ATOM 3801 C CA . PRO A 1 490 ? 45.226 -23.611 -14.999 1.00 58.88 490 PRO A CA 1
ATOM 3802 C C . PRO A 1 490 ? 44.339 -22.834 -14.008 1.00 58.88 490 PRO A C 1
ATOM 3804 O O . PRO A 1 490 ? 44.596 -21.657 -13.726 1.00 58.88 490 PRO A O 1
ATOM 3807 N N . PRO A 1 491 ? 43.304 -23.485 -13.448 1.00 53.75 491 PRO A N 1
ATOM 3808 C CA . PRO A 1 491 ? 42.366 -22.851 -12.532 1.00 53.75 491 PRO A CA 1
ATOM 3809 C C . PRO A 1 491 ? 43.044 -22.476 -11.208 1.00 53.75 491 PRO A C 1
ATOM 3811 O O . PRO A 1 491 ? 43.760 -23.273 -10.600 1.00 53.75 491 PRO A O 1
ATOM 3814 N N . ARG A 1 492 ? 42.791 -21.247 -10.743 1.00 50.00 492 ARG A N 1
ATOM 3815 C CA . ARG A 1 492 ? 43.175 -20.790 -9.402 1.00 50.00 492 ARG A CA 1
ATOM 3816 C C . ARG A 1 492 ? 42.316 -21.497 -8.352 1.00 50.00 492 ARG A C 1
ATOM 3818 O O . ARG A 1 492 ? 41.093 -21.502 -8.453 1.00 50.00 492 ARG A O 1
ATOM 3825 N N . ALA A 1 493 ? 42.976 -22.064 -7.345 1.00 50.41 493 ALA A N 1
ATOM 3826 C CA . ALA A 1 493 ? 42.341 -22.687 -6.191 1.00 50.41 493 ALA A CA 1
ATOM 3827 C C . ALA A 1 493 ? 41.507 -21.667 -5.396 1.00 50.41 493 ALA A C 1
ATOM 3829 O O . ALA A 1 493 ? 41.969 -20.560 -5.109 1.00 50.41 493 ALA A O 1
ATOM 3830 N N . ALA A 1 494 ? 40.284 -22.061 -5.046 1.00 47.34 494 ALA A N 1
ATOM 3831 C CA . ALA A 1 494 ? 39.388 -21.299 -4.190 1.00 47.34 494 ALA A CA 1
ATOM 3832 C C . ALA A 1 494 ? 39.922 -21.275 -2.749 1.00 47.34 494 ALA A C 1
ATOM 3834 O O . ALA A 1 494 ? 40.175 -22.321 -2.151 1.00 47.34 494 ALA A O 1
ATOM 3835 N N . VAL A 1 495 ? 40.088 -20.074 -2.199 1.00 55.06 495 VAL A N 1
ATOM 3836 C CA . VAL A 1 495 ? 40.382 -19.841 -0.781 1.00 55.06 495 VAL A CA 1
ATOM 3837 C C . VAL A 1 495 ? 39.044 -19.725 -0.051 1.00 55.06 495 VAL A C 1
ATOM 3839 O O . VAL A 1 495 ? 38.217 -18.892 -0.417 1.00 55.06 495 VAL A O 1
ATOM 3842 N N . ALA A 1 496 ? 38.817 -20.577 0.948 1.00 54.28 496 ALA A N 1
ATOM 3843 C CA . ALA A 1 496 ? 37.628 -20.526 1.794 1.00 54.28 496 ALA A CA 1
ATOM 3844 C C . ALA A 1 496 ? 37.655 -19.284 2.715 1.00 54.28 496 ALA A C 1
ATOM 3846 O O . ALA A 1 496 ? 38.728 -18.935 3.217 1.00 54.28 496 ALA A O 1
ATOM 3847 N N . PRO A 1 497 ? 36.510 -18.619 2.960 1.00 55.00 497 PRO A N 1
ATOM 3848 C CA . PRO A 1 497 ? 36.438 -17.488 3.881 1.00 55.00 497 PRO A CA 1
ATOM 3849 C C . PRO A 1 497 ? 36.489 -17.941 5.354 1.00 55.00 497 PRO A C 1
ATOM 3851 O O . PRO A 1 497 ? 36.120 -19.078 5.664 1.00 55.00 497 PRO A O 1
ATOM 3854 N N . PRO A 1 498 ? 36.944 -17.066 6.273 1.00 55.19 498 PRO A N 1
ATOM 3855 C CA . PRO A 1 498 ? 37.018 -17.375 7.693 1.00 55.19 498 PRO A CA 1
ATOM 3856 C C . PRO A 1 498 ? 35.621 -17.403 8.321 1.00 55.19 498 PRO A C 1
ATOM 3858 O O . PRO A 1 498 ? 34.783 -16.543 8.056 1.00 55.19 498 PRO A O 1
ATOM 3861 N N . VAL A 1 499 ? 35.411 -18.401 9.175 1.00 50.44 499 VAL A N 1
ATOM 3862 C CA . VAL A 1 499 ? 34.250 -18.527 10.057 1.00 50.44 499 VAL A CA 1
ATOM 3863 C C . VAL A 1 499 ? 34.386 -17.495 11.180 1.00 50.44 499 VAL A C 1
ATOM 3865 O O . VAL A 1 499 ? 35.421 -17.469 11.848 1.00 50.44 499 VAL A O 1
ATOM 3868 N N . TRP A 1 500 ? 33.354 -16.675 11.370 1.00 55.12 500 TRP A N 1
ATOM 3869 C CA . TRP A 1 500 ? 33.117 -15.886 12.580 1.00 55.12 500 TRP A CA 1
ATOM 3870 C C . TRP A 1 500 ? 31.811 -16.340 13.213 1.00 55.12 500 TRP A C 1
ATOM 3872 O O . TRP A 1 500 ? 30.832 -16.502 12.448 1.00 55.12 500 TRP A O 1
#

pLDDT: mean 74.92, std 24.36, range [28.0, 98.75]

Secondary structure (DSSP, 8-state):
--PPP------------------PPP----PPPPHHHHHHHHHHHTTS---HHHHHHHHHHHHHHHHHHHHHHHHHHHTTS-----THHHHHHHHHHHHHTTHHHHS-HHHHHHHHHHHHHHHHTT-S--SSHHHHHHHTS-SSPTTPPPPPPEEEEEEEE-TT-HHHHHHHHHHHHHHHHHHHHTT---EEEEEEP--HHHHHH-GGGHHHHHH-B---SSS--TT-HHHHHHHHHHHHHHTTS---TTPPEEEEEETTEEEPTTHHHHHHHHGGGS-SS-SEEEEEEESB---TTTB-SSSEEE---B--TTSPPBTEEEEEEEE-GGGHHHHHHHHHHSPB--HHHHTSSSPPTTS-TTTSPPP-EEEESS-SEEE-B-TTSSBSSHHHHHHHHHHHSSS-TTTHHHHHHHHHHHHHHHHHHHHTT--THHHHHHHHHHHHHHHHHHHHHHHHHHHHHHHHHHHHHHHHHTSS----------PPPPPPPPPPPPP-

Organism: NCBI:txid1333877

Sequence (500 aa):
MAALNPAVKQGFLPLWGQDASDEGAPDFSAGPLSLTARRRACIFACKASGAGRAAARTAAALVAAAGAAAGVVACSAFARSIPRLDGVATGRAVVGLWYETGGFDAMNTTVLDHLWHVERMLVDADLCPAADPEVRALRAGPWPRPGAEEAPRVSKMIYINMDWDKERKEFMEEQLADLRREWAAKGQPLSWERQAGVGPMDIMNSSKYAEWVEKGFSKTTSPNVQGDWKTAGCTIGHYSAISRIPETPGSDLVMIMEDDVEIGPHFLHEWEKLWPFIPEAWDILRIGWFGDHQNCTQVVNERVDRAGWQDPMNGECAYCGAQAYIVNPSSKEKVLRRFERSRITHADELLGAPTPQLEDSKEVPPLQAFVVWPALASTHFNTQGYPAFRSDRMHGREALLPRHTKQSHVSKSRVARLAKVEEQLLRTGARGAKLQRVAREMDQAVQEELREVHEAAQQDRGGHEARHGVAREKEAPRAKHSDGGRESPPPRAAVAPPVW

Foldseek 3Di:
DDDDDDDDDDDDDDDDDDDDDDDDDDPPCPDDDPPVRVVVVVVVVVVPDDDDPVVVVVVVVVCVVVVVVVVVVVVVVPVPPDPDDCPPLVVVLVVVVCVVQLVVVVCPVVNVVVLLVVLQVCVVVVNAAAPDVVLVVLQVADPLAPPQDFQFAAAEEEEEDAPPAVVLVVVVVVLQVVVQVVVVVVVHHHDYDYQHFADLCCCVPDPVNVLLVVLAADPDPPPDCHVVSVLVRQLVSVLVRLVPDDLDPSDGWYKYFYSQKDFAPCLVVVSRVCRSVQDPAAFKEQQEFDKDPNRSNQDSHSWKGQQAFDGPPRGITGRHDSGMMIGNSNCSVLLSQLSSQDRRDHNSLSLHFCRRPPDDCVSRPGGRYMYTPPRRMYGDAPPSSHRPDVVRVVVVVVVVPPDCVPPCPVLVVQLVVLVVVLVVCVVVVHDDPSNVVSVVSNSVSSSVVSVVVVVVVVVVVVVVVVVVVVVVVVCDDDDDDDDDDDDDDDDDDDDDDDDD